Protein 1R5J (pdb70)

Radius of gyration: 29.09 Å; Cα contacts (8 Å, |Δi|>4): 1374; chains: 2; bounding box: 81×50×74 Å

Nearest PDB structures (foldseek):
  7t88-assembly1_A-2  TM=9.329E-01  e=2.765E-32  Escherichia coli str. K-12 substr. MG1655
  6zn9-assembly1_C  TM=8.793E-01  e=2.417E-27  Bdellovibrio bacteriovorus HD100
  6znk-assembly2_H  TM=8.839E-01  e=5.640E-27  Bdellovibrio bacteriovorus HD100
  8jzo-assembly1_A  TM=9.024E-01  e=2.561E-26  Escherichia coli K-12
  6znu-assembly1_C  TM=8.640E-01  e=5.294E-26  Bdellovibrio bacteriovorus HD100

Sequence (638 aa):
SIRSLFGGLREKILGKNKIVFPEGNDERVVRAAARLKFEGLLEPIILGQSEEVRNLLTKLGFADQDYTIINPNEYADFDKKEAFVEVRKGKATLEDADKLRDVNYFGVLVKGLADGVSGAIHSTADTVRPALQIIKTKPGISRTSGVFLNRENTSERYVFADCAINIDPTAQELAEIAVNTAETAKIFDIDPKIALSFSTKGSGKAPQVDKVREATEIATGLNPDLALDGELQFDAAFVPETAAIKAPDSAVAGQANTFVFPDLQSGNIGYKIAQRLGFDAIGPILQGLNKPVNDLSRGSSAEDIYKLAIITAAQAIESSIRSLFGGLREKILGKNKIVFPEGNDERVVRAAARLKFEGLLEPIILGQSEEVRNLLTKLGFADQDYTIINPNEYADFDKKEAFVEVRKGKATLEDADKLRDVNYFGVLVKGLADGVSGAIHSTADTVRPALQIIKTKPGISRTSGVFLNRENTSERYVFADCAINIDPTAQELAEIAVNTAETAKIFDIDPKIALSFSTKGSGKAPQVDKVREATEIATGLNPDLALDGELQFDAAFVPETAAIKAPDSAVAGQANTFVFPDLQSGNIGYKIAQRLGFDAIGPILQGLNKPVNDLSRGSSAEDIYKLAIITAAQAIES

Structure (mmCIF, N/CA/C/O backbone):
data_1R5J
#
_entry.id   1R5J
#
_cell.length_a   173.725
_cell.length_b   173.725
_cell.length_c   173.725
_cell.angle_alpha   90.00
_cell.angle_beta   90.00
_cell.angle_gamma   90.00
#
_symmetry.space_group_name_H-M   'P 43 3 2'
#
loop_
_entity.id
_entity.type
_entity.pdbx_description
1 polymer 'putative phosphotransacetylase'
2 water water
#
loop_
_atom_site.group_PDB
_atom_site.id
_atom_site.type_symbol
_atom_site.label_atom_id
_atom_site.label_alt_id
_atom_site.label_comp_id
_atom_site.label_asym_id
_atom_site.label_entity_id
_atom_site.label_seq_id
_atom_site.pdbx_PDB_ins_code
_atom_site.Cartn_x
_atom_site.Cartn_y
_atom_site.Cartn_z
_atom_site.occupancy
_atom_site.B_iso_or_equiv
_atom_site.auth_seq_id
_atom_site.auth_comp_id
_atom_site.auth_asym_id
_atom_site.auth_atom_id
_atom_site.pdbx_PDB_model_num
ATOM 9 N N . SER A 1 8 ? -7.159 -17.988 20.804 1.00 72.32 2 SER A N 1
ATOM 10 C CA . SER A 1 8 ? -7.782 -18.391 22.057 1.00 68.61 2 SER A CA 1
ATOM 11 C C . SER A 1 8 ? -7.574 -17.420 23.207 1.00 70.96 2 SER A C 1
ATOM 12 O O . SER A 1 8 ? -6.830 -16.452 23.077 1.00 77.25 2 SER A O 1
ATOM 15 N N . ILE A 1 9 ? -8.221 -17.690 24.339 1.00 59.91 3 ILE A N 1
ATOM 16 C CA . ILE A 1 9 ? -8.065 -16.841 25.495 1.00 58.43 3 ILE A CA 1
ATOM 17 C C . ILE A 1 9 ? -6.646 -17.043 25.994 1.00 71.73 3 ILE A C 1
ATOM 18 O O . ILE A 1 9 ? -6.016 -16.107 26.483 1.00 78.97 3 ILE A O 1
ATOM 23 N N . ARG A 1 10 ? -6.131 -18.263 25.861 1.00 82.27 4 ARG A N 1
ATOM 24 C CA . ARG A 1 10 ? -4.767 -18.546 26.294 1.00 84.52 4 ARG A CA 1
ATOM 25 C C . ARG A 1 10 ? -3.789 -17.789 25.424 1.00 81.19 4 ARG A C 1
ATOM 26 O O . ARG A 1 10 ? -2.822 -17.234 25.928 1.00 81.92 4 ARG A O 1
ATOM 34 N N . SER A 1 11 ? -4.047 -17.768 24.117 1.00 77.94 5 SER A N 1
ATOM 35 C CA . SER A 1 11 ? -3.196 -17.045 23.173 1.00 79.41 5 SER A CA 1
ATOM 36 C C . SER A 1 11 ? -3.220 -15.571 23.531 1.00 80.20 5 SER A C 1
ATOM 37 O O . SER A 1 11 ? -2.172 -14.926 23.627 1.00 79.49 5 SER A O 1
ATOM 40 N N . LEU A 1 12 ? -4.424 -15.042 23.720 1.00 73.26 6 LEU A N 1
ATOM 41 C CA . LEU A 1 12 ? -4.574 -13.648 24.077 1.00 67.43 6 LEU A CA 1
ATOM 42 C C . LEU A 1 12 ? -3.771 -13.324 25.337 1.00 61.03 6 LEU A C 1
ATOM 43 O O . LEU A 1 12 ? -3.163 -12.260 25.424 1.00 62.83 6 LEU A O 1
ATOM 48 N N . PHE A 1 13 ? -3.743 -14.232 26.307 1.00 61.56 7 PHE A N 1
ATOM 49 C CA . PHE A 1 13 ? -2.990 -13.931 27.511 1.00 65.01 7 PHE A CA 1
ATOM 50 C C . PHE A 1 13 ? -1.503 -14.204 27.380 1.00 70.48 7 PHE A C 1
ATOM 51 O O . PHE A 1 13 ? -0.698 -13.699 28.158 1.00 78.33 7 PHE A O 1
ATOM 59 N N . GLY A 1 14 ? -1.134 -14.989 26.380 1.00 78.20 8 GLY A N 1
ATOM 60 C CA . GLY A 1 14 ? 0.271 -15.263 26.159 1.00 82.92 8 GLY A CA 1
ATOM 61 C C . GLY A 1 14 ? 0.845 -14.029 25.495 1.00 87.80 8 GLY A C 1
ATOM 62 O O . GLY A 1 14 ? 2.056 -13.830 25.473 1.00 90.87 8 GLY A O 1
ATOM 63 N N . GLY A 1 15 ? -0.048 -13.202 24.948 1.00 91.36 9 GLY A N 1
ATOM 64 C CA . GLY A 1 15 ? 0.348 -11.970 24.287 1.00 85.73 9 GLY A CA 1
ATOM 65 C C . GLY A 1 15 ? 0.486 -10.838 25.294 1.00 88.36 9 GLY A C 1
ATOM 66 O O . GLY A 1 15 ? 1.444 -10.052 25.255 1.00 90.54 9 GLY A O 1
ATOM 67 N N . LEU A 1 16 ? -0.481 -10.749 26.200 1.00 80.02 10 LEU A N 1
ATOM 68 C CA . LEU A 1 16 ? -0.447 -9.731 27.221 1.00 78.54 10 LEU A CA 1
ATOM 69 C C . LEU A 1 16 ? 0.711 -10.047 28.137 1.00 83.39 10 LEU A C 1
ATOM 70 O O . LEU A 1 16 ? 1.393 -9.147 28.621 1.00 89.43 10 LEU A O 1
ATOM 75 N N . ARG A 1 17 ? 0.931 -11.336 28.386 1.00 88.20 11 ARG A N 1
ATOM 76 C CA . ARG A 1 17 ? 2.019 -11.751 29.264 1.00 90.56 11 ARG A CA 1
ATOM 77 C C . ARG A 1 17 ? 3.389 -11.392 28.702 1.00 93.80 11 ARG A C 1
ATOM 78 O O . ARG A 1 17 ? 4.319 -11.136 29.459 1.00 95.13 11 ARG A O 1
ATOM 86 N N . GLU A 1 18 ? 3.524 -11.367 27.379 1.00 94.50 12 GLU A N 1
ATOM 87 C CA . GLU A 1 18 ? 4.810 -11.033 26.798 1.00 96.15 12 GLU A CA 1
ATOM 88 C C . GLU A 1 18 ? 4.991 -9.530 26.935 1.00 97.80 12 GLU A C 1
ATOM 89 O O . GLU A 1 18 ? 6.088 -9.042 27.226 1.00 97.24 12 GLU A O 1
ATOM 95 N N . LYS A 1 19 ? 3.899 -8.798 26.755 1.00 91.18 13 LYS A N 1
ATOM 96 C CA . LYS A 1 19 ? 3.946 -7.353 26.851 1.00 86.34 13 LYS A CA 1
ATOM 97 C C . LYS A 1 19 ? 4.330 -6.824 28.242 1.00 85.29 13 LYS A C 1
ATOM 98 O O . LYS A 1 19 ? 4.808 -5.707 28.352 1.00 91.16 13 LYS A O 1
ATOM 104 N N . ILE A 1 20 ? 4.157 -7.604 29.301 1.00 78.74 14 ILE A N 1
ATOM 105 C CA . ILE A 1 20 ? 4.503 -7.108 30.638 1.00 82.20 14 ILE A CA 1
ATOM 106 C C . ILE A 1 20 ? 5.625 -7.841 31.368 1.00 81.98 14 ILE A C 1
ATOM 107 O O . ILE A 1 20 ? 6.014 -7.462 32.482 1.00 72.76 14 ILE A O 1
ATOM 112 N N . LEU A 1 21 ? 6.135 -8.898 30.750 1.00 87.71 15 LEU A N 1
ATOM 113 C CA . LEU A 1 21 ? 7.206 -9.680 31.352 1.00 92.74 15 LEU A CA 1
ATOM 114 C C . LEU A 1 21 ? 8.489 -8.880 31.340 1.00 95.90 15 LEU A C 1
ATOM 115 O O . LEU A 1 21 ? 8.922 -8.396 30.284 1.00 84.92 15 LEU A O 1
ATOM 120 N N . GLY A 1 22 ? 9.095 -8.743 32.517 1.00 99.79 16 GLY A N 1
ATOM 121 C CA . GLY A 1 22 ? 10.342 -7.999 32.621 1.00 101.76 16 GLY A CA 1
ATOM 122 C C . GLY A 1 22 ? 10.189 -6.502 32.862 1.00 97.87 16 GLY A C 1
ATOM 123 O O . GLY A 1 22 ? 11.084 -5.862 33.408 1.00 97.13 16 GLY A O 1
ATOM 124 N N . LYS A 1 23 ? 9.059 -5.939 32.450 1.00 91.64 17 LYS A N 1
ATOM 125 C CA . LYS A 1 23 ? 8.792 -4.516 32.632 1.00 81.48 17 LYS A CA 1
ATOM 126 C C . LYS A 1 23 ? 8.504 -4.154 34.102 1.00 78.38 17 LYS A C 1
ATOM 127 O O . LYS A 1 23 ? 8.057 -3.053 34.399 1.00 74.99 17 LYS A O 1
ATOM 133 N N . ASN A 1 24 ? 8.755 -5.096 35.006 1.00 77.82 18 ASN A N 1
ATOM 134 C CA . ASN A 1 24 ? 8.553 -4.931 36.450 1.00 79.15 18 ASN A CA 1
ATOM 135 C C . ASN A 1 24 ? 7.524 -3.927 36.957 1.00 77.53 18 ASN A C 1
ATOM 136 O O . ASN A 1 24 ? 7.808 -3.103 37.830 1.00 74.43 18 ASN A O 1
ATOM 149 N N . LYS A 1 26 ? 4.380 -2.571 39.044 1.00 67.54 20 LYS A N 1
ATOM 150 C CA . LYS A 1 26 ? 4.017 -2.866 40.406 1.00 73.99 20 LYS A CA 1
ATOM 151 C C . LYS A 1 26 ? 2.531 -2.666 40.645 1.00 84.12 20 LYS A C 1
ATOM 152 O O . LYS A 1 26 ? 2.016 -1.573 40.451 1.00 94.04 20 LYS A O 1
ATOM 158 N N . ILE A 1 27 ? 1.834 -3.717 41.064 1.00 79.65 21 ILE A N 1
ATOM 159 C CA . ILE A 1 27 ? 0.402 -3.602 41.325 1.00 70.09 21 ILE A CA 1
ATOM 160 C C . ILE A 1 27 ? 0.080 -3.785 42.793 1.00 66.23 21 ILE A C 1
ATOM 161 O O . ILE A 1 27 ? 0.606 -4.671 43.452 1.00 69.74 21 ILE A O 1
ATOM 166 N N . VAL A 1 28 ? -0.810 -2.949 43.292 1.00 63.56 22 VAL A N 1
ATOM 167 C CA . VAL A 1 28 ? -1.226 -3.016 44.674 1.00 63.30 22 VAL A CA 1
ATOM 168 C C . VAL A 1 28 ? -2.410 -3.949 44.843 1.00 68.37 22 VAL A C 1
ATOM 169 O O . VAL A 1 28 ? -3.381 -3.868 44.105 1.00 62.59 22 VAL A O 1
ATOM 173 N N . PHE A 1 29 ? -2.337 -4.827 45.831 1.00 74.14 23 PHE A N 1
ATOM 174 C CA . PHE A 1 29 ? -3.442 -5.729 46.118 1.00 74.44 23 PHE A CA 1
ATOM 175 C C . PHE A 1 29 ? -3.976 -5.405 47.510 1.00 73.41 23 PHE A C 1
ATOM 176 O O . PHE A 1 29 ? -3.531 -5.933 48.517 1.00 77.74 23 PHE A O 1
ATOM 184 N N . PRO A 1 30 ? -4.941 -4.502 47.573 1.00 75.25 24 PRO A N 1
ATOM 185 C CA . PRO A 1 30 ? -5.531 -4.101 48.848 1.00 81.04 24 PRO A CA 1
ATOM 186 C C . PRO A 1 30 ? -6.008 -5.267 49.695 1.00 85.97 24 PRO A C 1
ATOM 187 O O . PRO A 1 30 ? -5.872 -5.252 50.913 1.00 91.46 24 PRO A O 1
ATOM 191 N N . GLU A 1 31 ? -6.562 -6.285 49.055 1.00 89.12 25 GLU A N 1
ATOM 192 C CA . GLU A 1 31 ? -7.090 -7.401 49.818 1.00 94.66 25 GLU A CA 1
ATOM 193 C C . GLU A 1 31 ? -6.069 -8.483 50.198 1.00 98.95 25 GLU A C 1
ATOM 194 O O . GLU A 1 31 ? -6.029 -9.560 49.602 1.00 103.50 25 GLU A O 1
ATOM 200 N N . GLY A 1 32 ? -5.244 -8.186 51.203 1.00 101.54 26 GLY A N 1
ATOM 201 C CA . GLY A 1 32 ? -4.247 -9.143 51.672 1.00 94.93 26 GLY A CA 1
ATOM 202 C C . GLY A 1 32 ? -4.909 -10.235 52.502 1.00 93.48 26 GLY A C 1
ATOM 203 O O . GLY A 1 32 ? -4.263 -11.199 52.914 1.00 83.22 26 GLY A O 1
ATOM 204 N N . ASN A 1 33 ? -6.203 -10.054 52.767 1.00 92.67 27 ASN A N 1
ATOM 205 C CA . ASN A 1 33 ? -6.990 -11.026 53.507 1.00 96.35 27 ASN A CA 1
ATOM 206 C C . ASN A 1 33 ? -7.210 -12.243 52.636 1.00 100.59 27 ASN A C 1
ATOM 207 O O . ASN A 1 33 ? -6.594 -13.273 52.835 1.00 100.66 27 ASN A O 1
ATOM 212 N N . ASP A 1 34 ? -8.110 -12.085 51.666 1.00 103.05 28 ASP A N 1
ATOM 213 C CA . ASP A 1 34 ? -8.508 -13.118 50.702 1.00 100.27 28 ASP A CA 1
ATOM 214 C C . ASP A 1 34 ? -7.375 -13.946 50.110 1.00 96.82 28 ASP A C 1
ATOM 215 O O . ASP A 1 34 ? -6.458 -13.420 49.469 1.00 91.17 28 ASP A O 1
ATOM 220 N N . GLU A 1 35 ? -7.480 -15.258 50.295 1.00 93.65 29 GLU A N 1
ATOM 221 C CA . GLU A 1 35 ? -6.463 -16.180 49.821 1.00 93.18 29 GLU A CA 1
ATOM 222 C C . GLU A 1 35 ? -6.386 -16.284 48.305 1.00 86.60 29 GLU A C 1
ATOM 223 O O . GLU A 1 35 ? -5.354 -16.680 47.746 1.00 74.76 29 GLU A O 1
ATOM 229 N N . ARG A 1 36 ? -7.483 -15.940 47.639 1.00 85.80 30 ARG A N 1
ATOM 230 C CA . ARG A 1 36 ? -7.501 -15.977 46.190 1.00 77.95 30 ARG A CA 1
ATOM 231 C C . ARG A 1 36 ? -6.457 -14.939 45.774 1.00 80.46 30 ARG A C 1
ATOM 232 O O . ARG A 1 36 ? -5.511 -15.238 45.039 1.00 79.86 30 ARG A O 1
ATOM 240 N N . VAL A 1 37 ? -6.611 -13.720 46.279 1.00 76.72 31 VAL A N 1
ATOM 241 C CA . VAL A 1 37 ? -5.677 -12.661 45.943 1.00 74.76 31 VAL A CA 1
ATOM 242 C C . VAL A 1 37 ? -4.258 -13.102 46.251 1.00 68.60 31 VAL A C 1
ATOM 243 O O . VAL A 1 37 ? -3.346 -12.958 45.436 1.00 62.20 31 VAL A O 1
ATOM 247 N N . VAL A 1 38 ? -4.069 -13.664 47.433 1.00 68.25 32 VAL A N 1
ATOM 248 C CA . VAL A 1 38 ? -2.744 -14.094 47.803 1.00 70.35 32 VAL A CA 1
ATOM 249 C C . VAL A 1 38 ? -2.145 -15.087 46.837 1.00 74.22 32 VAL A C 1
ATOM 250 O O . VAL A 1 38 ? -1.040 -14.868 46.333 1.00 69.29 32 VAL A O 1
ATOM 254 N N . ARG A 1 39 ? -2.866 -16.176 46.572 1.00 74.03 33 ARG A N 1
ATOM 255 C CA . ARG A 1 39 ? -2.329 -17.189 45.675 1.00 72.04 33 ARG A CA 1
ATOM 256 C C . ARG A 1 39 ? -2.087 -16.623 44.288 1.00 64.64 33 ARG A C 1
ATOM 257 O O . ARG A 1 39 ? -1.197 -17.086 43.569 1.00 66.58 33 ARG A O 1
ATOM 265 N N . ALA A 1 40 ? -2.852 -15.596 43.929 1.00 62.31 34 ALA A N 1
ATOM 266 C CA . ALA A 1 40 ? -2.719 -14.970 42.617 1.00 66.00 34 ALA A CA 1
ATOM 267 C C . ALA A 1 40 ? -1.498 -14.080 42.595 1.00 68.56 34 ALA A C 1
ATOM 268 O O . ALA A 1 40 ? -0.704 -14.088 41.650 1.00 70.49 34 ALA A O 1
ATOM 270 N N . ALA A 1 41 ? -1.363 -13.293 43.650 1.00 64.12 35 ALA A N 1
ATOM 271 C CA . ALA A 1 41 ? -0.234 -12.394 43.771 1.00 67.45 35 ALA A CA 1
ATOM 272 C C . ALA A 1 41 ? 1.010 -13.281 43.662 1.00 71.01 35 ALA A C 1
ATOM 273 O O . ALA A 1 41 ? 1.872 -13.098 42.782 1.00 54.64 35 ALA A O 1
ATOM 275 N N . ALA A 1 42 ? 1.051 -14.265 44.561 1.00 66.43 36 ALA A N 1
ATOM 276 C CA . ALA A 1 42 ? 2.118 -15.255 44.640 1.00 68.36 36 ALA A CA 1
ATOM 277 C C . ALA A 1 42 ? 2.501 -15.826 43.270 1.00 72.61 36 ALA A C 1
ATOM 278 O O . ALA A 1 42 ? 3.688 -15.926 42.917 1.00 67.45 36 ALA A O 1
ATOM 280 N N . ARG A 1 43 ? 1.485 -16.208 42.504 1.00 69.28 37 ARG A N 1
ATOM 281 C CA . ARG A 1 43 ? 1.715 -16.762 41.182 1.00 67.78 37 ARG A CA 1
ATOM 282 C C . ARG A 1 43 ? 2.389 -15.740 40.256 1.00 67.94 37 ARG A C 1
ATOM 283 O O . ARG A 1 43 ? 3.415 -16.042 39.613 1.00 58.12 37 ARG A O 1
ATOM 291 N N . LEU A 1 44 ? 1.800 -14.538 40.215 1.00 73.40 38 LEU A N 1
ATOM 292 C CA . LEU A 1 44 ? 2.262 -13.423 39.385 1.00 75.52 38 LEU A CA 1
ATOM 293 C C . LEU A 1 44 ? 3.685 -13.041 39.717 1.00 75.90 38 LEU A C 1
ATOM 294 O O . LEU A 1 44 ? 4.486 -12.724 38.825 1.00 76.27 38 LEU A O 1
ATOM 299 N N . LYS A 1 45 ? 3.981 -13.067 41.013 1.00 79.76 39 LYS A N 1
ATOM 300 C CA . LYS A 1 45 ? 5.304 -12.730 41.519 1.00 83.12 39 LYS A CA 1
ATOM 301 C C . LYS A 1 45 ? 6.369 -13.661 40.981 1.00 80.09 39 LYS A C 1
ATOM 302 O O . LYS A 1 45 ? 7.330 -13.215 40.351 1.00 75.81 39 LYS A O 1
ATOM 308 N N . PHE A 1 46 ? 6.181 -14.958 41.211 1.00 79.81 40 PHE A N 1
ATOM 309 C CA . PHE A 1 46 ? 7.166 -15.924 40.769 1.00 81.06 40 PHE A CA 1
ATOM 310 C C . PHE A 1 46 ? 7.125 -16.366 39.314 1.00 78.93 40 PHE A C 1
ATOM 311 O O . PHE A 1 46 ? 7.780 -17.333 38.945 1.00 81.19 40 PHE A O 1
ATOM 319 N N . GLU A 1 47 ? 6.368 -15.665 38.482 1.00 81.72 41 GLU A N 1
ATOM 320 C CA . GLU A 1 47 ? 6.337 -16.001 37.071 1.00 79.33 41 GLU A CA 1
ATOM 321 C C . GLU A 1 47 ? 7.076 -14.863 36.355 1.00 78.83 41 GLU A C 1
ATOM 322 O O . GLU A 1 47 ? 7.379 -14.944 35.157 1.00 77.95 41 GLU A O 1
ATOM 328 N N . GLY A 1 48 ? 7.369 -13.805 37.118 1.00 80.34 42 GLY A N 1
ATOM 329 C CA . GLY A 1 48 ? 8.064 -12.640 36.593 1.00 83.33 42 GLY A CA 1
ATOM 330 C C . GLY A 1 48 ? 7.193 -11.688 35.791 1.00 85.90 42 GLY A C 1
ATOM 331 O O . GLY A 1 48 ? 7.662 -11.086 34.819 1.00 86.44 42 GLY A O 1
ATOM 332 N N . LEU A 1 49 ? 5.933 -11.534 36.203 1.00 82.61 43 LEU A N 1
ATOM 333 C CA . LEU A 1 49 ? 4.996 -10.662 35.489 1.00 80.57 43 LEU A CA 1
ATOM 334 C C . LEU A 1 49 ? 4.837 -9.283 36.117 1.00 77.23 43 LEU A C 1
ATOM 335 O O . LEU A 1 49 ? 4.658 -8.284 35.412 1.00 73.83 43 LEU A O 1
ATOM 340 N N . LEU A 1 50 ? 4.911 -9.224 37.440 1.00 66.68 44 LEU A N 1
ATOM 341 C CA . LEU A 1 50 ? 4.747 -7.953 38.121 1.00 69.07 44 LEU A CA 1
ATOM 342 C C . LEU A 1 50 ? 5.052 -8.126 39.590 1.00 73.00 44 LEU A C 1
ATOM 343 O O . LEU A 1 50 ? 5.072 -9.249 40.079 1.00 76.95 44 LEU A O 1
ATOM 348 N N . GLU A 1 51 ? 5.305 -7.029 40.300 1.00 71.87 45 GLU A N 1
ATOM 349 C CA . GLU A 1 51 ? 5.556 -7.151 41.728 1.00 74.96 45 GLU A CA 1
ATOM 350 C C . GLU A 1 51 ? 4.308 -6.775 42.469 1.00 67.87 45 GLU A C 1
ATOM 351 O O . GLU A 1 51 ? 3.752 -5.704 42.287 1.00 77.04 45 GLU A O 1
ATOM 357 N N . PRO A 1 52 ? 3.833 -7.676 43.304 1.00 64.70 46 PRO A N 1
ATOM 358 C CA . PRO A 1 52 ? 2.627 -7.414 44.072 1.00 74.37 46 PRO A CA 1
ATOM 359 C C . PRO A 1 52 ? 2.961 -6.563 45.271 1.00 76.93 46 PRO A C 1
ATOM 360 O O . PRO A 1 52 ? 4.036 -6.670 45.838 1.00 85.41 46 PRO A O 1
ATOM 364 N N . ILE A 1 53 ? 2.034 -5.712 45.658 1.00 76.62 47 ILE A N 1
ATOM 365 C CA . ILE A 1 53 ? 2.237 -4.888 46.821 1.00 78.96 47 ILE A CA 1
ATOM 366 C C . ILE A 1 53 ? 0.987 -5.210 47.626 1.00 80.86 47 ILE A C 1
ATOM 367 O O . ILE A 1 53 ? -0.075 -4.629 47.425 1.00 91.89 47 ILE A O 1
ATOM 372 N N . ILE A 1 54 ? 1.121 -6.189 48.511 1.00 76.50 48 ILE A N 1
ATOM 373 C CA . ILE A 1 54 ? 0.000 -6.651 49.318 1.00 82.59 48 ILE A CA 1
ATOM 374 C C . ILE A 1 54 ? -0.226 -5.779 50.534 1.00 84.30 48 ILE A C 1
ATOM 375 O O . ILE A 1 54 ? 0.734 -5.361 51.180 1.00 83.54 48 ILE A O 1
ATOM 380 N N . LEU A 1 55 ? -1.498 -5.515 50.841 1.00 86.84 49 LEU A N 1
ATOM 381 C CA . LEU A 1 55 ? -1.862 -4.688 51.993 1.00 91.61 49 LEU A CA 1
ATOM 382 C C . LEU A 1 55 ? -2.435 -5.523 53.135 1.00 92.49 49 LEU A C 1
ATOM 383 O O . LEU A 1 55 ? -3.193 -6.466 52.911 1.00 90.82 49 LEU A O 1
ATOM 388 N N . GLY A 1 56 ? -2.068 -5.158 54.360 1.00 98.56 50 GLY A N 1
ATOM 389 C CA . GLY A 1 56 ? -2.538 -5.874 55.530 1.00 102.84 50 GLY A CA 1
ATOM 390 C C . GLY A 1 56 ? -1.423 -6.051 56.546 1.00 108.16 50 GLY A C 1
ATOM 391 O O . GLY A 1 56 ? -0.251 -5.800 56.232 1.00 103.52 50 GLY A O 1
ATOM 392 N N . GLN A 1 57 ? -1.784 -6.486 57.756 1.00 112.21 51 GLN A N 1
ATOM 393 C CA . GLN A 1 57 ? -0.820 -6.696 58.842 1.00 119.35 51 GLN A CA 1
ATOM 394 C C . GLN A 1 57 ? 0.297 -7.620 58.403 1.00 122.44 51 GLN A C 1
ATOM 395 O O . GLN A 1 57 ? 0.089 -8.824 58.272 1.00 126.08 51 GLN A O 1
ATOM 401 N N . SER A 1 58 ? 1.482 -7.050 58.203 1.00 125.51 52 SER A N 1
ATOM 402 C CA . SER A 1 58 ? 2.652 -7.796 57.747 1.00 127.56 52 SER A CA 1
ATOM 403 C C . SER A 1 58 ? 2.693 -9.257 58.185 1.00 130.15 52 SER A C 1
ATOM 404 O O . SER A 1 58 ? 2.855 -10.141 57.350 1.00 132.33 52 SER A O 1
ATOM 407 N N . GLU A 1 59 ? 2.542 -9.522 59.480 1.00 131.93 53 GLU A N 1
ATOM 408 C CA . GLU A 1 59 ? 2.568 -10.903 59.970 1.00 132.78 53 GLU A CA 1
ATOM 409 C C . GLU A 1 59 ? 1.351 -11.719 59.498 1.00 130.41 53 GLU A C 1
ATOM 410 O O . GLU A 1 59 ? 1.487 -12.889 59.125 1.00 132.67 53 GLU A O 1
ATOM 416 N N . GLU A 1 60 ? 0.171 -11.099 59.521 1.00 123.15 54 GLU A N 1
ATOM 417 C CA . GLU A 1 60 ? -1.072 -11.742 59.098 1.00 117.94 54 GLU A CA 1
ATOM 418 C C . GLU A 1 60 ? -0.980 -12.333 57.697 1.00 117.78 54 GLU A C 1
ATOM 419 O O . GLU A 1 60 ? -1.006 -13.549 57.512 1.00 114.87 54 GLU A O 1
ATOM 425 N N . VAL A 1 61 ? -0.901 -11.444 56.713 1.00 116.82 55 VAL A N 1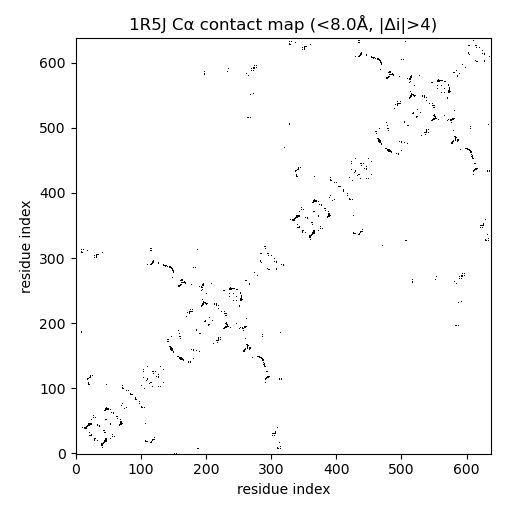
ATOM 426 C CA . VAL A 1 61 ? -0.801 -11.819 55.312 1.00 115.01 55 VAL A CA 1
ATOM 427 C C . VAL A 1 61 ? 0.352 -12.804 55.097 1.00 116.72 55 VAL A C 1
ATOM 428 O O . VAL A 1 61 ? 0.227 -13.754 54.326 1.00 119.77 55 VAL A O 1
ATOM 432 N N . ARG A 1 62 ? 1.466 -12.596 55.792 1.00 116.46 56 ARG A N 1
ATOM 433 C CA . ARG A 1 62 ? 2.613 -13.492 55.649 1.00 116.57 56 ARG A CA 1
ATOM 434 C C . ARG A 1 62 ? 2.206 -14.890 56.102 1.00 115.70 56 ARG A C 1
ATOM 435 O O . ARG A 1 62 ? 2.723 -15.893 55.607 1.00 115.07 56 ARG A O 1
ATOM 443 N N . ASN A 1 63 ? 1.269 -14.947 57.044 1.00 114.62 57 ASN A N 1
ATOM 444 C CA . ASN A 1 63 ? 0.770 -16.223 57.547 1.00 113.78 57 ASN A CA 1
ATOM 445 C C . ASN A 1 63 ? 0.031 -16.937 56.423 1.00 110.07 57 ASN A C 1
ATOM 446 O O . ASN A 1 63 ? 0.385 -18.053 56.037 1.00 107.79 57 ASN A O 1
ATOM 451 N N . LEU A 1 64 ? -0.998 -16.275 55.903 1.00 106.41 58 LEU A N 1
ATOM 452 C CA . LEU A 1 64 ? -1.794 -16.836 54.832 1.00 99.96 58 LEU A CA 1
ATOM 453 C C . LEU A 1 64 ? -0.870 -17.292 53.710 1.00 100.15 58 LEU A C 1
ATOM 454 O O . LEU A 1 64 ? -1.163 -18.272 53.032 1.00 105.95 58 LEU A O 1
ATOM 459 N N . LEU A 1 65 ? 0.250 -16.605 53.514 1.00 94.42 59 LEU A N 1
ATOM 460 C CA . LEU A 1 65 ? 1.178 -17.007 52.459 1.00 95.92 59 LEU A CA 1
ATOM 461 C C . LEU A 1 65 ? 1.724 -18.423 52.672 1.00 96.31 59 LEU A C 1
ATOM 462 O O . LEU A 1 65 ? 1.988 -19.143 51.708 1.00 93.64 59 LEU A O 1
ATOM 467 N N . THR A 1 66 ? 1.896 -18.821 53.932 1.00 97.51 60 THR A N 1
ATOM 468 C CA . THR A 1 66 ? 2.387 -20.166 54.235 1.00 89.31 60 THR A CA 1
ATOM 469 C C . THR A 1 66 ? 1.232 -21.137 54.402 1.00 86.40 60 THR A C 1
ATOM 470 O O . THR A 1 66 ? 1.350 -22.290 54.019 1.00 83.90 60 THR A O 1
ATOM 474 N N . LYS A 1 67 ? 0.130 -20.676 54.994 1.00 83.23 61 LYS A N 1
ATOM 475 C CA . LYS A 1 67 ? -1.070 -21.508 55.179 1.00 85.06 61 LYS A CA 1
ATOM 476 C C . LYS A 1 67 ? -1.483 -22.102 53.823 1.00 90.50 61 LYS A C 1
ATOM 477 O O . LYS A 1 67 ? -2.146 -23.145 53.760 1.00 85.70 61 LYS A O 1
ATOM 483 N N . LEU A 1 68 ? -1.086 -21.416 52.747 1.00 93.22 62 LEU A N 1
ATOM 484 C CA . LEU A 1 68 ? -1.370 -21.838 51.373 1.00 87.80 62 LEU A CA 1
ATOM 485 C C . LEU A 1 68 ? -0.132 -22.504 50.755 1.00 83.88 62 LEU A C 1
ATOM 486 O O . LEU A 1 68 ? -0.072 -22.746 49.555 1.00 81.09 62 LEU A O 1
ATOM 491 N N . GLY A 1 69 ? 0.868 -22.771 51.584 1.00 81.72 63 GLY A N 1
ATOM 492 C CA . GLY A 1 69 ? 2.074 -23.430 51.114 1.00 80.49 63 GLY A CA 1
ATOM 493 C C . GLY A 1 69 ? 3.088 -22.640 50.309 1.00 81.65 63 GLY A C 1
ATOM 494 O O . GLY A 1 69 ? 3.869 -23.228 49.561 1.00 76.47 63 GLY A O 1
ATOM 495 N N . PHE A 1 70 ? 3.109 -21.320 50.471 1.00 86.15 64 PHE A N 1
ATOM 496 C CA . PHE A 1 70 ? 4.047 -20.493 49.725 1.00 83.25 64 PHE A CA 1
ATOM 497 C C . PHE A 1 70 ? 5.219 -20.031 50.543 1.00 88.87 64 PHE A C 1
ATOM 498 O O . PHE A 1 70 ? 5.152 -20.027 51.778 1.00 83.50 64 PHE A O 1
ATOM 506 N N . ALA A 1 71 ? 6.281 -19.625 49.841 1.00 95.53 65 ALA A N 1
ATOM 507 C CA . ALA A 1 71 ? 7.469 -19.082 50.493 1.00 103.08 65 ALA A CA 1
ATOM 508 C C . ALA A 1 71 ? 6.940 -17.905 51.334 1.00 112.66 65 ALA A C 1
ATOM 509 O O . ALA A 1 71 ? 5.932 -17.276 50.983 1.00 113.45 65 ALA A O 1
ATOM 511 N N . ASP A 1 72 ? 7.622 -17.615 52.437 1.00 120.01 66 ASP A N 1
ATOM 512 C CA . ASP A 1 72 ? 7.206 -16.576 53.369 1.00 119.44 66 ASP A CA 1
ATOM 513 C C . ASP A 1 72 ? 7.875 -15.217 53.193 1.00 117.04 66 ASP A C 1
ATOM 514 O O . ASP A 1 72 ? 7.385 -14.201 53.698 1.00 110.29 66 ASP A O 1
ATOM 519 N N . GLN A 1 73 ? 8.977 -15.191 52.458 1.00 119.14 67 GLN A N 1
ATOM 520 C CA . GLN A 1 73 ? 9.723 -13.955 52.283 1.00 125.90 67 GLN A CA 1
ATOM 521 C C . GLN A 1 73 ? 9.754 -13.329 50.908 1.00 122.62 67 GLN A C 1
ATOM 522 O O . GLN A 1 73 ? 9.476 -13.980 49.899 1.00 124.04 67 GLN A O 1
ATOM 528 N N . ASP A 1 74 ? 10.148 -12.053 50.916 1.00 119.47 68 ASP A N 1
ATOM 529 C CA . ASP A 1 74 ? 10.305 -11.191 49.743 1.00 113.38 68 ASP A CA 1
ATOM 530 C C . ASP A 1 74 ? 9.081 -10.508 49.188 1.00 107.01 68 ASP A C 1
ATOM 531 O O . ASP A 1 74 ? 9.137 -9.896 48.126 1.00 105.58 68 ASP A O 1
ATOM 536 N N . TYR A 1 75 ? 7.970 -10.608 49.888 1.00 104.92 69 TYR A N 1
ATOM 537 C CA . TYR A 1 75 ? 6.792 -9.943 49.396 1.00 109.98 69 TYR A CA 1
ATOM 538 C C . TYR A 1 75 ? 6.817 -8.541 49.980 1.00 103.14 69 TYR A C 1
ATOM 539 O O . TYR A 1 75 ? 7.226 -8.342 51.120 1.00 99.58 69 TYR A O 1
ATOM 548 N N . THR A 1 76 ? 6.406 -7.568 49.177 1.00 96.45 70 THR A N 1
ATOM 549 C CA . THR A 1 76 ? 6.359 -6.188 49.620 1.00 86.28 70 THR A CA 1
ATOM 550 C C . THR A 1 76 ? 5.033 -5.901 50.314 1.00 82.40 70 THR A C 1
ATOM 551 O O . THR A 1 76 ? 4.155 -5.273 49.746 1.00 82.68 70 THR A O 1
ATOM 555 N N . ILE A 1 77 ? 4.897 -6.389 51.542 1.00 83.46 71 ILE A N 1
ATOM 556 C CA . ILE A 1 77 ? 3.687 -6.200 52.331 1.00 92.07 71 ILE A CA 1
ATOM 557 C C . ILE A 1 77 ? 3.701 -4.841 53.045 1.00 100.61 71 ILE A C 1
ATOM 558 O O . ILE A 1 77 ? 4.741 -4.411 53.531 1.00 111.27 71 ILE A O 1
ATOM 563 N N . ILE A 1 78 ? 2.558 -4.163 53.106 1.00 98.77 72 ILE A N 1
ATOM 564 C CA . ILE A 1 78 ? 2.489 -2.857 53.753 1.00 92.85 72 ILE A CA 1
ATOM 565 C C . ILE A 1 78 ? 1.225 -2.760 54.585 1.00 100.33 72 ILE A C 1
ATOM 566 O O . ILE A 1 78 ? 0.153 -3.154 54.135 1.00 100.11 72 ILE A O 1
ATOM 571 N N . ASN A 1 79 ? 1.341 -2.227 55.796 1.00 107.03 73 ASN A N 1
ATOM 572 C CA . ASN A 1 79 ? 0.172 -2.107 56.667 1.00 110.96 73 ASN A CA 1
ATOM 573 C C . ASN A 1 79 ? -0.374 -0.687 56.671 1.00 117.09 73 ASN A C 1
ATOM 574 O O . ASN A 1 79 ? 0.333 0.247 57.029 1.00 121.80 73 ASN A O 1
ATOM 579 N N . PRO A 1 80 ? -1.637 -0.503 56.253 1.00 122.00 74 PRO A N 1
ATOM 580 C CA . PRO A 1 80 ? -2.226 0.840 56.243 1.00 123.07 74 PRO A CA 1
ATOM 581 C C . PRO A 1 80 ? -2.186 1.571 57.597 1.00 121.72 74 PRO A C 1
ATOM 582 O O . PRO A 1 80 ? -1.777 2.738 57.654 1.00 123.51 74 PRO A O 1
ATOM 586 N N . ASN A 1 81 ? -2.595 0.900 58.677 1.00 115.79 75 ASN A N 1
ATOM 587 C CA . ASN A 1 81 ? -2.575 1.535 59.996 1.00 114.58 75 ASN A CA 1
ATOM 588 C C . ASN A 1 81 ? -1.155 1.941 60.355 1.00 115.19 75 ASN A C 1
ATOM 589 O O . ASN A 1 81 ? -0.865 3.112 60.628 1.00 117.44 75 ASN A O 1
ATOM 594 N N . GLU A 1 82 ? -0.262 0.965 60.347 1.00 110.02 76 GLU A N 1
ATOM 595 C CA . GLU A 1 82 ? 1.123 1.229 60.686 1.00 109.70 76 GLU A CA 1
ATOM 596 C C . GLU A 1 82 ? 2.000 1.490 59.475 1.00 108.56 76 GLU A C 1
ATOM 597 O O . GLU A 1 82 ? 2.774 0.612 59.054 1.00 103.04 76 GLU A O 1
ATOM 603 N N . TYR A 1 83 ? 1.896 2.696 58.920 1.00 105.70 77 TYR A N 1
ATOM 604 C CA . TYR A 1 83 ? 2.699 3.027 57.752 1.00 105.69 77 TYR A CA 1
ATOM 605 C C . TYR A 1 83 ? 3.901 3.924 58.080 1.00 106.79 77 TYR A C 1
ATOM 606 O O . TYR A 1 83 ? 3.770 4.987 58.706 1.00 98.47 77 TYR A O 1
ATOM 615 N N . ALA A 1 84 ? 5.071 3.462 57.633 1.00 109.04 78 ALA A N 1
ATOM 616 C CA . ALA A 1 84 ? 6.351 4.137 57.833 1.00 108.10 78 ALA A CA 1
ATOM 617 C C . ALA A 1 84 ? 6.448 5.474 57.118 1.00 104.77 78 ALA A C 1
ATOM 618 O O . ALA A 1 84 ? 7.542 6.001 56.940 1.00 102.77 78 ALA A O 1
ATOM 620 N N . ASP A 1 85 ? 5.309 6.026 56.718 1.00 100.92 79 ASP A N 1
ATOM 621 C CA . ASP A 1 85 ? 5.278 7.309 56.013 1.00 100.97 79 ASP A CA 1
ATOM 622 C C . ASP A 1 85 ? 3.846 7.810 55.930 1.00 98.38 79 ASP A C 1
ATOM 623 O O . ASP A 1 85 ? 3.507 8.595 55.044 1.00 89.99 79 ASP A O 1
ATOM 628 N N . PHE A 1 86 ? 3.005 7.349 56.847 1.00 97.71 80 PHE A N 1
ATOM 629 C CA . PHE A 1 86 ? 1.610 7.748 56.846 1.00 103.34 80 PHE A CA 1
ATOM 630 C C . PHE A 1 86 ? 1.516 9.254 56.948 1.00 113.64 80 PHE A C 1
ATOM 631 O O . PHE A 1 86 ? 0.421 9.800 57.058 1.00 117.91 80 PHE A O 1
ATOM 639 N N . ASP A 1 87 ? 2.669 9.922 56.921 1.00 121.32 81 ASP A N 1
ATOM 640 C CA . ASP A 1 87 ? 2.730 11.379 57.022 1.00 118.66 81 ASP A CA 1
ATOM 641 C C . ASP A 1 87 ? 2.781 12.043 55.659 1.00 112.04 81 ASP A C 1
ATOM 642 O O . ASP A 1 87 ? 1.870 12.777 55.289 1.00 113.15 81 ASP A O 1
ATOM 647 N N . LYS A 1 88 ? 3.852 11.789 54.921 1.00 108.79 82 LYS A N 1
ATOM 648 C CA . LYS A 1 88 ? 4.001 12.331 53.585 1.00 110.65 82 LYS A CA 1
ATOM 649 C C . LYS A 1 88 ? 2.696 12.077 52.813 1.00 111.75 82 LYS A C 1
ATOM 650 O O . LYS A 1 88 ? 2.272 12.902 52.000 1.00 108.41 82 LYS A O 1
ATOM 664 N N . LYS A 1 90 ? -0.620 11.208 54.231 1.00 113.68 84 LYS A N 1
ATOM 665 C CA . LYS A 1 90 ? -1.792 11.844 54.834 1.00 113.34 84 LYS A CA 1
ATOM 666 C C . LYS A 1 90 ? -1.937 13.271 54.323 1.00 116.22 84 LYS A C 1
ATOM 667 O O . LYS A 1 90 ? -3.056 13.798 54.217 1.00 117.84 84 LYS A O 1
ATOM 673 N N . GLU A 1 91 ? -0.801 13.894 54.013 1.00 115.70 85 GLU A N 1
ATOM 674 C CA . GLU A 1 91 ? -0.799 15.256 53.498 1.00 116.36 85 GLU A CA 1
ATOM 675 C C . GLU A 1 91 ? -1.097 15.227 52.011 1.00 108.47 85 GLU A C 1
ATOM 676 O O . GLU A 1 91 ? -2.015 15.894 51.560 1.00 116.04 85 GLU A O 1
ATOM 682 N N . ALA A 1 92 ? -0.328 14.453 51.253 1.00 101.88 86 ALA A N 1
ATOM 683 C CA . ALA A 1 92 ? -0.540 14.353 49.814 1.00 97.42 86 ALA A CA 1
ATOM 684 C C . ALA A 1 92 ? -2.020 14.167 49.495 1.00 98.68 86 ALA A C 1
ATOM 685 O O . ALA A 1 92 ? -2.447 14.377 48.357 1.00 94.58 86 ALA A O 1
ATOM 687 N N . PHE A 1 93 ? -2.797 13.767 50.502 1.00 99.87 87 PHE A N 1
ATOM 688 C CA . PHE A 1 93 ? -4.236 13.561 50.337 1.00 99.77 87 PHE A CA 1
ATOM 689 C C . PHE A 1 93 ? -5.029 14.865 50.347 1.00 105.81 87 PHE A C 1
ATOM 690 O O . PHE A 1 93 ? -5.759 15.148 49.389 1.00 112.41 87 PHE A O 1
ATOM 698 N N . VAL A 1 94 ? -4.917 15.652 51.422 1.00 108.60 88 VAL A N 1
ATOM 699 C CA . VAL A 1 94 ? -5.639 16.930 51.492 1.00 106.83 88 VAL A CA 1
ATOM 700 C C . VAL A 1 94 ? -5.122 17.799 50.333 1.00 104.74 88 VAL A C 1
ATOM 701 O O . VAL A 1 94 ? -5.844 18.607 49.738 1.00 102.57 88 VAL A O 1
ATOM 705 N N . GLU A 1 95 ? -3.859 17.589 50.001 1.00 100.98 89 GLU A N 1
ATOM 706 C CA . GLU A 1 95 ? -3.215 18.307 48.916 1.00 106.21 89 GLU A CA 1
ATOM 707 C C . GLU A 1 95 ? -3.888 17.990 47.572 1.00 104.77 89 GLU A C 1
ATOM 708 O O . GLU A 1 95 ? -3.328 18.258 46.502 1.00 100.27 89 GLU A O 1
ATOM 714 N N . VAL A 1 96 ? -5.084 17.402 47.628 1.00 104.43 90 VAL A N 1
ATOM 715 C CA . VAL A 1 96 ? -5.803 17.034 46.401 1.00 104.43 90 VAL A CA 1
ATOM 716 C C . VAL A 1 96 ? -7.308 17.223 46.549 1.00 104.26 90 VAL A C 1
ATOM 717 O O . VAL A 1 96 ? -8.038 17.248 45.552 1.00 101.56 90 VAL A O 1
ATOM 721 N N . ARG A 1 97 ? -7.783 17.321 47.787 1.00 103.36 91 ARG A N 1
ATOM 722 C CA . ARG A 1 97 ? -9.218 17.494 48.035 1.00 103.51 91 ARG A CA 1
ATOM 723 C C . ARG A 1 97 ? -9.535 18.860 48.610 1.00 105.08 91 ARG A C 1
ATOM 724 O O . ARG A 1 97 ? -10.674 19.101 49.062 1.00 101.45 91 ARG A O 1
ATOM 732 N N . LYS A 1 98 ? -8.532 19.760 48.516 1.00 99.17 92 LYS A N 1
ATOM 733 C CA . LYS A 1 98 ? -8.635 21.099 49.099 1.00 88.43 92 LYS A CA 1
ATOM 734 C C . LYS A 1 98 ? -9.700 21.300 50.204 1.00 91.05 92 LYS A C 1
ATOM 735 O O . LYS A 1 98 ? -9.460 20.978 51.380 1.00 92.49 92 LYS A O 1
ATOM 741 N N . GLY A 1 99 ? -10.859 21.855 49.815 1.00 86.63 93 GLY A N 1
ATOM 742 C CA . GLY A 1 99 ? -11.942 22.162 50.734 1.00 95.56 93 GLY A CA 1
ATOM 743 C C . GLY A 1 99 ? -12.130 21.023 51.722 1.00 102.75 93 GLY A C 1
ATOM 744 O O . GLY A 1 99 ? -11.927 21.165 52.922 1.00 100.95 93 GLY A O 1
ATOM 745 N N . LYS A 1 100 ? -12.514 19.904 51.154 1.00 104.19 94 LYS A N 1
ATOM 746 C CA . LYS A 1 100 ? -12.691 18.699 51.901 1.00 96.60 94 LYS A CA 1
ATOM 747 C C . LYS A 1 100 ? -11.324 18.158 52.318 1.00 98.40 94 LYS A C 1
ATOM 748 O O . LYS A 1 100 ? -11.249 17.345 53.235 1.00 92.76 94 LYS A O 1
ATOM 754 N N . ALA A 1 101 ? -10.239 18.591 51.658 1.00 99.83 95 ALA A N 1
ATOM 755 C CA . ALA A 1 101 ? -8.891 18.185 52.056 1.00 100.02 95 ALA A CA 1
ATOM 756 C C . ALA A 1 101 ? -8.762 18.485 53.540 1.00 101.85 95 ALA A C 1
ATOM 757 O O . ALA A 1 101 ? -8.980 19.621 53.960 1.00 113.45 95 ALA A O 1
ATOM 759 N N . THR A 1 102 ? -8.389 17.472 54.344 1.00 98.07 96 THR A N 1
ATOM 760 C CA . THR A 1 102 ? -8.305 17.638 55.820 1.00 100.32 96 THR A CA 1
ATOM 761 C C . THR A 1 102 ? -7.346 16.681 56.520 1.00 104.81 96 THR A C 1
ATOM 762 O O . THR A 1 102 ? -7.630 15.484 56.633 1.00 104.90 96 THR A O 1
ATOM 766 N N . LEU A 1 103 ? -6.205 17.171 57.004 1.00 109.73 97 LEU A N 1
ATOM 767 C CA . LEU A 1 103 ? -5.266 16.266 57.665 1.00 112.71 97 LEU A CA 1
ATOM 768 C C . LEU A 1 103 ? -5.931 15.406 58.764 1.00 113.51 97 LEU A C 1
ATOM 769 O O . LEU A 1 103 ? -5.533 14.265 58.982 1.00 113.05 97 LEU A O 1
ATOM 774 N N . GLU A 1 104 ? -6.956 15.924 59.435 1.00 118.76 98 GLU A N 1
ATOM 775 C CA . GLU A 1 104 ? -7.636 15.140 60.466 1.00 127.31 98 GLU A CA 1
ATOM 776 C C . GLU A 1 104 ? -8.490 14.028 59.875 1.00 129.47 98 GLU A C 1
ATOM 777 O O . GLU A 1 104 ? -8.704 12.985 60.498 1.00 127.24 98 GLU A O 1
ATOM 783 N N . ASP A 1 105 ? -8.993 14.269 58.670 1.00 133.86 99 ASP A N 1
ATOM 784 C CA . ASP A 1 105 ? -9.812 13.295 57.954 1.00 133.18 99 ASP A CA 1
ATOM 785 C C . ASP A 1 105 ? -8.873 12.256 57.341 1.00 132.86 99 ASP A C 1
ATOM 786 O O . ASP A 1 105 ? -9.012 11.060 57.600 1.00 129.77 99 ASP A O 1
ATOM 791 N N . ALA A 1 106 ? -7.915 12.742 56.542 1.00 131.66 100 ALA A N 1
ATOM 792 C CA . ALA A 1 106 ? -6.913 11.919 55.855 1.00 132.81 100 ALA A CA 1
ATOM 793 C C . ALA A 1 106 ? -6.289 10.842 56.742 1.00 135.30 100 ALA A C 1
ATOM 794 O O . ALA A 1 106 ? -5.960 9.758 56.264 1.00 137.24 100 ALA A O 1
ATOM 796 N N . ASP A 1 107 ? -6.125 11.137 58.028 1.00 136.62 101 ASP A N 1
ATOM 797 C CA . ASP A 1 107 ? -5.544 10.173 58.960 1.00 135.83 101 ASP A CA 1
ATOM 798 C C . ASP A 1 107 ? -6.483 8.999 59.215 1.00 133.62 101 ASP A C 1
ATOM 799 O O . ASP A 1 107 ? -6.045 7.907 59.581 1.00 134.60 101 ASP A O 1
ATOM 804 N N . LYS A 1 108 ? -7.775 9.232 59.022 1.00 130.17 102 LYS A N 1
ATOM 805 C CA . LYS A 1 108 ? -8.782 8.206 59.245 1.00 127.24 102 LYS A CA 1
ATOM 806 C C . LYS A 1 108 ? -9.145 7.484 57.944 1.00 127.54 102 LYS A C 1
ATOM 807 O O . LYS A 1 108 ? -9.311 6.262 57.925 1.00 125.40 102 LYS A O 1
ATOM 821 N N . LEU A 1 110 ? -7.301 7.431 54.832 1.00 110.35 104 LEU A N 1
ATOM 822 C CA . LEU A 1 110 ? -6.188 6.705 54.232 1.00 109.22 104 LEU A CA 1
ATOM 823 C C . LEU A 1 110 ? -5.813 5.454 55.028 1.00 110.32 104 LEU A C 1
ATOM 824 O O . LEU A 1 110 ? -4.779 4.814 54.802 1.00 99.19 104 LEU A O 1
ATOM 829 N N . ARG A 1 111 ? -6.675 5.120 55.976 1.00 116.02 105 ARG A N 1
ATOM 830 C CA . ARG A 1 111 ? -6.502 3.939 56.797 1.00 122.95 105 ARG A CA 1
ATOM 831 C C . ARG A 1 111 ? -7.079 2.800 55.948 1.00 123.63 105 ARG A C 1
ATOM 832 O O . ARG A 1 111 ? -6.462 1.740 55.825 1.00 127.65 105 ARG A O 1
ATOM 840 N N . ASP A 1 112 ? -8.254 3.044 55.350 1.00 121.72 106 ASP A N 1
ATOM 841 C CA . ASP A 1 112 ? -8.951 2.075 54.487 1.00 112.36 106 ASP A CA 1
ATOM 842 C C . ASP A 1 112 ? -8.065 1.578 53.339 1.00 105.68 106 ASP A C 1
ATOM 843 O O . ASP A 1 112 ? -7.605 2.356 52.488 1.00 98.40 106 ASP A O 1
ATOM 848 N N . VAL A 1 113 ? -7.852 0.266 53.333 1.00 96.21 107 VAL A N 1
ATOM 849 C CA . VAL A 1 113 ? -7.004 -0.400 52.359 1.00 89.63 107 VAL A CA 1
ATOM 850 C C . VAL A 1 113 ? -7.079 0.090 50.908 1.00 86.82 107 VAL A C 1
ATOM 851 O O . VAL A 1 113 ? -6.052 0.150 50.217 1.00 74.22 107 VAL A O 1
ATOM 855 N N . ASN A 1 114 ? -8.278 0.442 50.448 1.00 85.05 108 ASN A N 1
ATOM 856 C CA . ASN A 1 114 ? -8.445 0.915 49.073 1.00 90.01 108 ASN A CA 1
ATOM 857 C C . ASN A 1 114 ? -7.872 2.303 48.909 1.00 90.89 108 ASN A C 1
ATOM 858 O O . ASN A 1 114 ? -7.064 2.546 48.015 1.00 92.79 108 ASN A O 1
ATOM 863 N N . TYR A 1 115 ? -8.292 3.221 49.770 1.00 92.11 109 TYR A N 1
ATOM 864 C CA . TYR A 1 115 ? -7.773 4.571 49.685 1.00 90.30 109 TYR A CA 1
ATOM 865 C C . TYR A 1 115 ? -6.279 4.479 49.711 1.00 88.23 109 TYR A C 1
ATOM 866 O O . TYR A 1 115 ? -5.595 5.031 48.847 1.00 85.53 109 TYR A O 1
ATOM 875 N N . PHE A 1 116 ? -5.779 3.759 50.707 1.00 85.05 110 PHE A N 1
ATOM 876 C CA . PHE A 1 116 ? -4.350 3.582 50.848 1.00 85.14 110 PHE A CA 1
ATOM 877 C C . PHE A 1 116 ? -3.753 3.186 49.510 1.00 85.17 110 PHE A C 1
ATOM 878 O O . PHE A 1 116 ? -2.815 3.825 49.029 1.00 77.34 110 PHE A O 1
ATOM 886 N N . GLY A 1 117 ? -4.318 2.137 48.914 1.00 84.93 111 GLY A N 1
ATOM 887 C CA . GLY A 1 117 ? -3.843 1.647 47.634 1.00 85.69 111 GLY A CA 1
ATOM 888 C C . GLY A 1 117 ? -3.846 2.687 46.527 1.00 95.21 111 GLY A C 1
ATOM 889 O O . GLY A 1 117 ? -2.839 2.867 45.833 1.00 96.77 111 GLY A O 1
ATOM 890 N N . VAL A 1 118 ? -4.978 3.365 46.346 1.00 99.94 112 VAL A N 1
ATOM 891 C CA . VAL A 1 118 ? -5.091 4.402 45.315 1.00 100.63 112 VAL A CA 1
ATOM 892 C C . VAL A 1 118 ? -3.958 5.394 45.578 1.00 100.81 112 VAL A C 1
ATOM 893 O O . VAL A 1 118 ? -3.193 5.766 44.679 1.00 91.80 112 VAL A O 1
ATOM 905 N N . LEU A 1 120 ? -1.096 5.009 47.202 1.00 94.80 114 LEU A N 1
ATOM 906 C CA . LEU A 1 120 ? 0.191 4.444 46.810 1.00 100.89 114 LEU A CA 1
ATOM 907 C C . LEU A 1 120 ? 0.417 4.554 45.313 1.00 103.15 114 LEU A C 1
ATOM 908 O O . LEU A 1 120 ? 1.551 4.689 44.860 1.00 107.91 114 LEU A O 1
ATOM 913 N N . VAL A 1 121 ? -0.658 4.480 44.542 1.00 97.41 115 VAL A N 1
ATOM 914 C CA . VAL A 1 121 ? -0.534 4.572 43.101 1.00 95.34 115 VAL A CA 1
ATOM 915 C C . VAL A 1 121 ? -0.371 6.018 42.689 1.00 95.32 115 VAL A C 1
ATOM 916 O O . VAL A 1 121 ? 0.394 6.328 41.773 1.00 90.98 115 VAL A O 1
ATOM 920 N N . LYS A 1 122 ? -1.106 6.899 43.365 1.00 99.18 116 LYS A N 1
ATOM 921 C CA . LYS A 1 122 ? -1.049 8.334 43.087 1.00 101.27 116 LYS A CA 1
ATOM 922 C C . LYS A 1 122 ? 0.371 8.836 43.325 1.00 99.63 116 LYS A C 1
ATOM 923 O O . LYS A 1 122 ? 0.963 9.503 42.468 1.00 99.90 116 LYS A O 1
ATOM 937 N N . GLY A 1 124 ? 3.106 7.771 42.861 1.00 96.89 118 GLY A N 1
ATOM 938 C CA . GLY A 1 124 ? 4.123 7.081 42.066 1.00 92.76 118 GLY A CA 1
ATOM 939 C C . GLY A 1 124 ? 4.825 5.873 42.702 1.00 92.13 118 GLY A C 1
ATOM 940 O O . GLY A 1 124 ? 5.836 5.393 42.183 1.00 81.81 118 GLY A O 1
ATOM 941 N N . LEU A 1 125 ? 4.279 5.381 43.816 1.00 93.06 119 LEU A N 1
ATOM 942 C CA . LEU A 1 125 ? 4.825 4.245 44.559 1.00 94.25 119 LEU A CA 1
ATOM 943 C C . LEU A 1 125 ? 4.397 2.893 44.012 1.00 98.61 119 LEU A C 1
ATOM 944 O O . LEU A 1 125 ? 4.871 1.855 44.483 1.00 99.70 119 LEU A O 1
ATOM 949 N N . ALA A 1 126 ? 3.494 2.921 43.029 1.00 100.24 120 ALA A N 1
ATOM 950 C CA . ALA A 1 126 ? 2.952 1.722 42.381 1.00 91.98 120 ALA A CA 1
ATOM 951 C C . ALA A 1 126 ? 2.305 2.100 41.053 1.00 89.97 120 ALA A C 1
ATOM 952 O O . ALA A 1 126 ? 1.551 3.068 40.983 1.00 93.04 120 ALA A O 1
ATOM 954 N N . ASP A 1 127 ? 2.594 1.330 40.010 1.00 82.73 121 ASP A N 1
ATOM 955 C CA . ASP A 1 127 ? 2.035 1.579 38.681 1.00 84.10 121 ASP A CA 1
ATOM 956 C C . ASP A 1 127 ? 0.512 1.369 38.526 1.00 90.62 121 ASP A C 1
ATOM 957 O O . ASP A 1 127 ? -0.122 1.967 37.650 1.00 91.48 121 ASP A O 1
ATOM 962 N N . GLY A 1 128 ? -0.068 0.501 39.352 1.00 91.13 122 GLY A N 1
ATOM 963 C CA . GLY A 1 128 ? -1.489 0.228 39.253 1.00 81.81 122 GLY A CA 1
ATOM 964 C C . GLY A 1 128 ? -2.057 -0.525 40.440 1.00 83.34 122 GLY A C 1
ATOM 965 O O . GLY A 1 128 ? -1.367 -0.803 41.423 1.00 82.16 122 GLY A O 1
ATOM 974 N N . VAL A 1 130 ? -5.414 -3.519 41.644 1.00 85.82 124 VAL A N 1
ATOM 975 C CA . VAL A 1 130 ? -6.457 -4.508 41.397 1.00 75.93 124 VAL A CA 1
ATOM 976 C C . VAL A 1 130 ? -7.078 -4.803 42.752 1.00 69.22 124 VAL A C 1
ATOM 977 O O . VAL A 1 130 ? -6.389 -5.207 43.681 1.00 68.30 124 VAL A O 1
ATOM 981 N N . SER A 1 131 ? -8.378 -4.589 42.870 1.00 70.83 125 SER A N 1
ATOM 982 C CA . SER A 1 131 ? -9.072 -4.859 44.120 1.00 70.51 125 SER A CA 1
ATOM 983 C C . SER A 1 131 ? -10.501 -5.216 43.803 1.00 69.22 125 SER A C 1
ATOM 984 O O . SER A 1 131 ? -10.866 -5.307 42.643 1.00 68.96 125 SER A O 1
ATOM 987 N N . GLY A 1 132 ? -11.308 -5.420 44.835 1.00 69.89 126 GLY A N 1
ATOM 988 C CA . GLY A 1 132 ? -12.704 -5.731 44.601 1.00 84.90 126 GLY A CA 1
ATOM 989 C C . GLY A 1 132 ? -13.115 -7.180 44.767 1.00 91.34 126 GLY A C 1
ATOM 990 O O . GLY A 1 132 ? -14.179 -7.574 44.281 1.00 94.83 126 GLY A O 1
ATOM 991 N N . ALA A 1 133 ? -12.284 -7.971 45.444 1.00 90.13 127 ALA A N 1
ATOM 992 C CA . ALA A 1 133 ? -12.587 -9.384 45.683 1.00 91.31 127 ALA A CA 1
ATOM 993 C C . ALA A 1 133 ? -13.338 -9.511 47.013 1.00 85.45 127 ALA A C 1
ATOM 994 O O . ALA A 1 133 ? -13.856 -10.570 47.376 1.00 79.56 127 ALA A O 1
ATOM 996 N N . ILE A 1 134 ? -13.423 -8.393 47.716 1.00 88.69 128 ILE A N 1
ATOM 997 C CA . ILE A 1 134 ? -14.058 -8.368 49.023 1.00 94.57 128 ILE A CA 1
ATOM 998 C C . ILE A 1 134 ? -14.793 -7.055 49.302 1.00 95.75 128 ILE A C 1
ATOM 999 O O . ILE A 1 134 ? -15.404 -6.871 50.358 1.00 98.80 128 ILE A O 1
ATOM 1004 N N . HIS A 1 135 ? -14.742 -6.144 48.343 1.00 93.28 129 HIS A N 1
ATOM 1005 C CA . HIS A 1 135 ? -15.379 -4.856 48.522 1.00 91.57 129 HIS A CA 1
ATOM 1006 C C . HIS A 1 135 ? -16.294 -4.536 47.377 1.00 87.99 129 HIS A C 1
ATOM 1007 O O . HIS A 1 135 ? -16.202 -5.128 46.309 1.00 82.27 129 HIS A O 1
ATOM 1014 N N . SER A 1 136 ? -17.187 -3.588 47.606 1.00 89.56 130 SER A N 1
ATOM 1015 C CA . SER A 1 136 ? -18.108 -3.191 46.564 1.00 91.21 130 SER A CA 1
ATOM 1016 C C . SER A 1 136 ? -17.301 -2.521 45.461 1.00 89.31 130 SER A C 1
ATOM 1017 O O . SER A 1 136 ? -16.115 -2.211 45.622 1.00 84.07 130 SER A O 1
ATOM 1020 N N . THR A 1 137 ? -17.941 -2.325 44.325 1.00 83.56 131 THR A N 1
ATOM 1021 C CA . THR A 1 137 ? -17.267 -1.691 43.225 1.00 83.12 131 THR A CA 1
ATOM 1022 C C . THR A 1 137 ? -17.017 -0.251 43.684 1.00 83.33 131 THR A C 1
ATOM 1023 O O . THR A 1 137 ? -15.972 0.348 43.421 1.00 73.73 131 THR A O 1
ATOM 1027 N N . ALA A 1 138 ? -17.983 0.282 44.415 1.00 86.15 132 ALA A N 1
ATOM 1028 C CA . 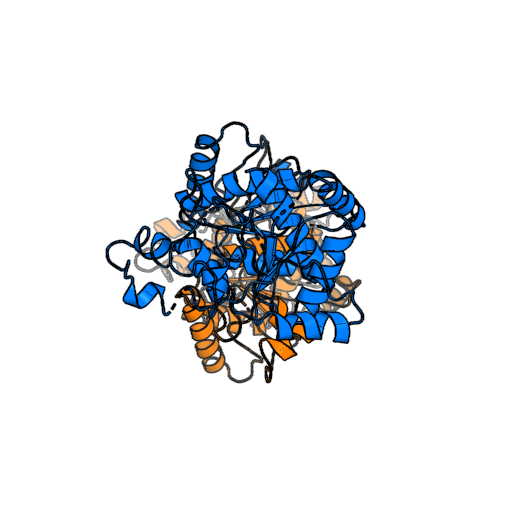ALA A 1 138 ? -17.898 1.647 44.910 1.00 87.96 132 ALA A CA 1
ATOM 1029 C C . ALA A 1 138 ? -16.625 1.892 45.690 1.00 88.24 132 ALA A C 1
ATOM 1030 O O . ALA A 1 138 ? -15.961 2.907 45.498 1.00 90.54 132 ALA A O 1
ATOM 1032 N N . ASP A 1 139 ? -16.291 0.955 46.571 1.00 87.33 133 ASP A N 1
ATOM 1033 C CA . ASP A 1 139 ? -15.113 1.080 47.415 1.00 84.31 133 ASP A CA 1
ATOM 1034 C C . ASP A 1 139 ? -13.799 1.090 46.660 1.00 83.67 133 ASP A C 1
ATOM 1035 O O . ASP A 1 139 ? -12.738 1.246 47.256 1.00 92.91 133 ASP A O 1
ATOM 1040 N N . THR A 1 140 ? -13.858 0.928 45.350 1.00 74.70 134 THR A N 1
ATOM 1041 C CA . THR A 1 140 ? -12.640 0.943 44.568 1.00 74.27 134 THR A CA 1
ATOM 1042 C C . THR A 1 140 ? -12.723 2.072 43.548 1.00 73.76 134 THR A C 1
ATOM 1043 O O . THR A 1 140 ? -11.775 2.821 43.349 1.00 72.17 134 THR A O 1
ATOM 1047 N N . VAL A 1 141 ? -13.880 2.221 42.925 1.00 78.37 135 VAL A N 1
ATOM 1048 C CA . VAL A 1 141 ? -14.040 3.252 41.917 1.00 79.37 135 VAL A CA 1
ATOM 1049 C C . VAL A 1 141 ? -14.092 4.668 42.523 1.00 79.48 135 VAL A C 1
ATOM 1050 O O . VAL A 1 141 ? -13.757 5.641 41.856 1.00 75.78 135 VAL A O 1
ATOM 1054 N N . ARG A 1 142 ? -14.487 4.777 43.789 1.00 80.47 136 ARG A N 1
ATOM 1055 C CA . ARG A 1 142 ? -14.579 6.079 44.434 1.00 86.13 136 ARG A CA 1
ATOM 1056 C C . ARG A 1 142 ? -13.207 6.679 44.705 1.00 85.70 136 ARG A C 1
ATOM 1057 O O . ARG A 1 142 ? -12.870 7.739 44.177 1.00 88.54 136 ARG A O 1
ATOM 1065 N N . PRO A 1 143 ? -12.391 6.013 45.529 1.00 80.26 137 PRO A N 1
ATOM 1066 C CA . PRO A 1 143 ? -11.074 6.570 45.798 1.00 77.37 137 PRO A CA 1
ATOM 1067 C C . PRO A 1 143 ? -10.355 6.827 44.504 1.00 74.19 137 PRO A C 1
ATOM 1068 O O . PRO A 1 143 ? -9.719 7.846 44.326 1.00 74.03 137 PRO A O 1
ATOM 1072 N N . ALA A 1 144 ? -10.465 5.889 43.588 1.00 78.59 138 ALA A N 1
ATOM 1073 C CA . ALA A 1 144 ? -9.777 6.036 42.321 1.00 86.51 138 ALA A CA 1
ATOM 1074 C C . ALA A 1 144 ? -10.150 7.345 41.640 1.00 86.82 138 ALA A C 1
ATOM 1075 O O . ALA A 1 144 ? -9.303 7.982 41.014 1.00 82.22 138 ALA A O 1
ATOM 1077 N N . LEU A 1 145 ? -11.411 7.750 41.777 1.00 88.93 139 LEU A N 1
ATOM 1078 C CA . LEU A 1 145 ? -11.891 8.974 41.143 1.00 85.18 139 LEU A CA 1
ATOM 1079 C C . LEU A 1 145 ? -11.458 10.238 41.870 1.00 86.76 139 LEU A C 1
ATOM 1080 O O . LEU A 1 145 ? -11.094 11.221 41.234 1.00 93.38 139 LEU A O 1
ATOM 1085 N N . GLN A 1 146 ? -11.484 10.219 43.196 1.00 81.55 140 GLN A N 1
ATOM 1086 C CA . GLN A 1 146 ? -11.057 11.385 43.966 1.00 79.61 140 GLN A CA 1
ATOM 1087 C C . GLN A 1 146 ? -9.549 11.646 43.820 1.00 80.82 140 GLN A C 1
ATOM 1088 O O . GLN A 1 146 ? -9.163 12.699 43.319 1.00 86.05 140 GLN A O 1
ATOM 1094 N N . ILE A 1 147 ? -8.718 10.685 44.247 1.00 76.76 141 ILE A N 1
ATOM 1095 C CA . ILE A 1 147 ? -7.249 10.777 44.194 1.00 80.62 141 ILE A CA 1
ATOM 1096 C C . ILE A 1 147 ? -6.675 10.777 42.759 1.00 83.29 141 ILE A C 1
ATOM 1097 O O . ILE A 1 147 ? -6.274 11.825 42.231 1.00 87.47 141 ILE A O 1
ATOM 1102 N N . ILE A 1 148 ? -6.591 9.601 42.145 1.00 86.43 142 ILE A N 1
ATOM 1103 C CA . ILE A 1 148 ? -6.121 9.520 40.765 1.00 84.72 142 ILE A CA 1
ATOM 1104 C C . ILE A 1 148 ? -7.368 10.068 40.121 1.00 85.22 142 ILE A C 1
ATOM 1105 O O . ILE A 1 148 ? -8.394 10.161 40.790 1.00 89.90 142 ILE A O 1
ATOM 1110 N N . LYS A 1 149 ? -7.328 10.453 38.858 1.00 82.47 143 LYS A N 1
ATOM 1111 C CA . LYS A 1 149 ? -8.564 10.957 38.281 1.00 78.84 143 LYS A CA 1
ATOM 1112 C C . LYS A 1 149 ? -8.653 10.583 36.836 1.00 78.48 143 LYS A C 1
ATOM 1113 O O . LYS A 1 149 ? -7.790 9.891 36.300 1.00 83.80 143 LYS A O 1
ATOM 1119 N N . THR A 1 150 ? -9.721 11.037 36.207 1.00 78.08 144 THR A N 1
ATOM 1120 C CA . THR A 1 150 ? -9.942 10.767 34.797 1.00 77.65 144 THR A CA 1
ATOM 1121 C C . THR A 1 150 ? -8.734 11.275 34.016 1.00 75.64 144 THR A C 1
ATOM 1122 O O . THR A 1 150 ? -8.039 12.162 34.484 1.00 72.57 144 THR A O 1
ATOM 1126 N N . LYS A 1 151 ? -8.467 10.702 32.848 1.00 82.64 145 LYS A N 1
ATOM 1127 C CA . LYS A 1 151 ? -7.338 11.142 32.037 1.00 90.40 145 LYS A CA 1
ATOM 1128 C C . LYS A 1 151 ? -7.648 12.530 31.537 1.00 98.72 145 LYS A C 1
ATOM 1129 O O . LYS A 1 151 ? -8.795 12.967 31.582 1.00 89.26 145 LYS A O 1
ATOM 1135 N N . PRO A 1 152 ? -6.625 13.246 31.052 1.00 106.43 146 PRO A N 1
ATOM 1136 C CA . PRO A 1 152 ? -6.780 14.606 30.535 1.00 107.39 146 PRO A CA 1
ATOM 1137 C C . PRO A 1 152 ? -7.850 14.760 29.466 1.00 105.36 146 PRO A C 1
ATOM 1138 O O . PRO A 1 152 ? -8.582 15.752 29.466 1.00 112.18 146 PRO A O 1
ATOM 1142 N N . GLY A 1 153 ? -7.942 13.787 28.562 1.00 95.02 147 GLY A N 1
ATOM 1143 C CA . GLY A 1 153 ? -8.939 13.867 27.505 1.00 95.77 147 GLY A CA 1
ATOM 1144 C C . GLY A 1 153 ? -10.352 13.375 27.837 1.00 96.44 147 GLY A C 1
ATOM 1145 O O . GLY A 1 153 ? -11.302 13.621 27.085 1.00 89.66 147 GLY A O 1
ATOM 1146 N N . ILE A 1 154 ? -10.512 12.685 28.963 1.00 95.81 148 ILE A N 1
ATOM 1147 C CA . ILE A 1 154 ? -11.822 12.155 29.342 1.00 83.44 148 ILE A CA 1
ATOM 1148 C C . ILE A 1 154 ? -12.417 12.745 30.620 1.00 81.74 148 ILE A C 1
ATOM 1149 O O . ILE A 1 154 ? -11.690 13.173 31.519 1.00 86.25 148 ILE A O 1
ATOM 1154 N N . SER A 1 155 ? -13.743 12.743 30.708 1.00 74.12 149 SER A N 1
ATOM 1155 C CA . SER A 1 155 ? -14.418 13.294 31.877 1.00 81.33 149 SER A CA 1
ATOM 1156 C C . SER A 1 155 ? -15.004 12.215 32.781 1.00 84.54 149 SER A C 1
ATOM 1157 O O . SER A 1 155 ? -15.259 12.453 33.964 1.00 90.31 149 SER A O 1
ATOM 1160 N N . ARG A 1 156 ? -15.229 11.029 32.224 1.00 80.01 150 ARG A N 1
ATOM 1161 C CA . ARG A 1 156 ? -15.781 9.934 33.011 1.00 77.67 150 ARG A CA 1
ATOM 1162 C C . ARG A 1 156 ? -15.209 8.587 32.664 1.00 78.19 150 ARG A C 1
ATOM 1163 O O . ARG A 1 156 ? -14.790 8.350 31.536 1.00 79.56 150 ARG A O 1
ATOM 1171 N N . THR A 1 157 ? -15.186 7.699 33.648 1.00 76.50 151 THR A N 1
ATOM 1172 C CA . THR A 1 157 ? -14.661 6.367 33.410 1.00 73.77 151 THR A CA 1
ATOM 1173 C C . THR A 1 157 ? -15.720 5.448 32.856 1.00 71.62 151 THR A C 1
ATOM 1174 O O . THR A 1 157 ? -16.914 5.698 32.961 1.00 78.23 151 THR A O 1
ATOM 1178 N N . SER A 1 158 ? -15.274 4.365 32.255 1.00 72.55 152 SER A N 1
ATOM 1179 C CA . SER A 1 158 ? -16.199 3.430 31.676 1.00 62.89 152 SER A CA 1
ATOM 1180 C C . SER A 1 158 ? -15.608 2.053 31.825 1.00 63.77 152 SER A C 1
ATOM 1181 O O . SER A 1 158 ? -14.393 1.903 31.962 1.00 59.74 152 SER A O 1
ATOM 1184 N N . GLY A 1 159 ? -16.485 1.053 31.813 1.00 61.45 153 GLY A N 1
ATOM 1185 C CA . GLY A 1 159 ? -16.059 -0.335 31.938 1.00 62.04 153 GLY A CA 1
ATOM 1186 C C . GLY A 1 159 ? -16.281 -1.192 30.697 1.00 56.71 153 GLY A C 1
ATOM 1187 O O . GLY A 1 159 ? -17.409 -1.570 30.377 1.00 53.25 153 GLY A O 1
ATOM 1188 N N . VAL A 1 160 ? -15.193 -1.502 29.996 1.00 50.55 154 VAL A N 1
ATOM 1189 C CA . VAL A 1 160 ? -15.284 -2.320 28.793 1.00 55.64 154 VAL A CA 1
ATOM 1190 C C . VAL A 1 160 ? -15.182 -3.822 29.119 1.00 51.44 154 VAL A C 1
ATOM 1191 O O . VAL A 1 160 ? -14.618 -4.224 30.130 1.00 48.65 154 VAL A O 1
ATOM 1195 N N . PHE A 1 161 ? -15.794 -4.632 28.265 1.00 53.82 155 PHE A N 1
ATOM 1196 C CA . PHE A 1 161 ? -15.778 -6.077 28.415 1.00 52.29 155 PHE A CA 1
ATOM 1197 C C . PHE A 1 161 ? -15.154 -6.664 27.187 1.00 58.58 155 PHE A C 1
ATOM 1198 O O . PHE A 1 161 ? -15.625 -6.373 26.079 1.00 55.37 155 PHE A O 1
ATOM 1206 N N . LEU A 1 162 ? -14.096 -7.460 27.360 1.00 59.04 156 LEU A N 1
ATOM 1207 C CA . LEU A 1 162 ? -13.465 -8.136 26.212 1.00 58.77 156 LEU A CA 1
ATOM 1208 C C . LEU A 1 162 ? -14.368 -9.374 26.020 1.00 55.75 156 LEU A C 1
ATOM 1209 O O . LEU A 1 162 ? -14.488 -10.203 26.916 1.00 49.68 156 LEU A O 1
ATOM 1222 N N . ASN A 1 164 ? -14.879 -12.652 24.210 1.00 59.47 158 ASN A N 1
ATOM 1223 C CA . ASN A 1 164 ? -14.195 -13.645 23.406 1.00 51.16 158 ASN A CA 1
ATOM 1224 C C . ASN A 1 164 ? -14.924 -14.941 23.187 1.00 46.82 158 ASN A C 1
ATOM 1225 O O . ASN A 1 164 ? -15.459 -15.509 24.114 1.00 47.29 158 ASN A O 1
ATOM 1230 N N . ARG A 1 165 ? -14.905 -15.424 21.954 1.00 46.20 159 ARG A N 1
ATOM 1231 C CA . ARG A 1 165 ? -15.548 -16.693 21.628 1.00 42.80 159 ARG A CA 1
ATOM 1232 C C . ARG A 1 165 ? -14.623 -17.426 20.635 1.00 50.27 159 ARG A C 1
ATOM 1233 O O . ARG A 1 165 ? -14.876 -17.437 19.431 1.00 43.23 159 ARG A O 1
ATOM 1241 N N . GLU A 1 166 ? -13.556 -18.040 21.141 1.00 50.50 160 GLU A N 1
ATOM 1242 C CA . GLU A 1 166 ? -12.581 -18.710 20.267 1.00 57.31 160 GLU A CA 1
ATOM 1243 C C . GLU A 1 166 ? -13.007 -19.758 19.272 1.00 61.80 160 GLU A C 1
ATOM 1244 O O . GLU A 1 166 ? -12.463 -19.797 18.187 1.00 64.95 160 GLU A O 1
ATOM 1250 N N . ASN A 1 167 ? -13.949 -20.618 19.618 1.00 60.27 161 ASN A N 1
ATOM 1251 C CA . ASN A 1 167 ? -14.388 -21.641 18.684 1.00 57.58 161 ASN A CA 1
ATOM 1252 C C . ASN A 1 167 ? -14.942 -21.021 17.413 1.00 57.63 161 ASN A C 1
ATOM 1253 O O . ASN A 1 167 ? -15.192 -21.712 16.431 1.00 68.46 161 ASN A O 1
ATOM 1258 N N . THR A 1 168 ? -15.124 -19.709 17.433 1.00 59.23 162 THR A N 1
ATOM 1259 C CA . THR A 1 168 ? -15.687 -18.983 16.295 1.00 59.49 162 THR A CA 1
ATOM 1260 C C . THR A 1 168 ? -14.752 -17.944 15.730 1.00 61.85 162 THR A C 1
ATOM 1261 O O . THR A 1 168 ? -15.063 -17.299 14.729 1.00 61.58 162 THR A O 1
ATOM 1265 N N . SER A 1 169 ? -13.616 -17.766 16.382 1.00 64.09 163 SER A N 1
ATOM 1266 C CA . SER A 1 169 ? -12.635 -16.802 15.915 1.00 71.37 163 SER A CA 1
ATOM 1267 C C . SER A 1 169 ? -13.187 -15.386 16.005 1.00 67.02 163 SER A C 1
ATOM 1268 O O . SER A 1 169 ? -12.959 -14.591 15.106 1.00 74.93 163 SER A O 1
ATOM 1271 N N . GLU A 1 170 ? -13.911 -15.078 17.078 1.00 64.23 164 GLU A N 1
ATOM 1272 C CA . GLU A 1 170 ? -14.494 -13.743 17.280 1.00 57.78 164 GLU A CA 1
ATOM 1273 C C . GLU A 1 170 ? -14.092 -13.116 18.610 1.00 56.92 164 GLU A C 1
ATOM 1274 O O . GLU A 1 170 ? -14.245 -13.719 19.686 1.00 61.15 164 GLU A O 1
ATOM 1280 N N . ARG A 1 171 ? -13.590 -11.889 18.533 1.00 55.49 165 ARG A N 1
ATOM 1281 C CA . ARG A 1 171 ? -13.154 -11.146 19.715 1.00 49.10 165 ARG A CA 1
ATOM 1282 C C . ARG A 1 171 ? -13.669 -9.729 19.554 1.00 47.94 165 ARG A C 1
ATOM 1283 O O . ARG A 1 171 ? -13.370 -9.053 18.569 1.00 51.44 165 ARG A O 1
ATOM 1291 N N . TYR A 1 172 ? -14.457 -9.289 20.534 1.00 54.84 166 TYR A N 1
ATOM 1292 C CA . TYR A 1 172 ? -15.106 -7.967 20.529 1.00 48.41 166 TYR A CA 1
ATOM 1293 C C . TYR A 1 172 ? -14.897 -7.218 21.825 1.00 48.95 166 TYR A C 1
ATOM 1294 O O . TYR A 1 172 ? -14.336 -7.751 22.785 1.00 49.70 166 TYR A O 1
ATOM 1303 N N . VAL A 1 173 ? -15.349 -5.968 21.836 1.00 51.12 167 VAL A N 1
ATOM 1304 C CA . VAL A 1 173 ? -15.283 -5.116 23.027 1.00 49.35 167 VAL A CA 1
ATOM 1305 C C . VAL A 1 173 ? -16.664 -4.451 23.205 1.00 52.79 167 VAL A C 1
ATOM 1306 O O . VAL A 1 173 ? -17.312 -4.083 22.203 1.00 52.34 167 VAL A O 1
ATOM 1310 N N . PHE A 1 174 ? -17.136 -4.332 24.457 1.00 51.17 168 PHE A N 1
ATOM 1311 C CA . PHE A 1 174 ? -18.445 -3.704 24.721 1.00 44.10 168 PHE A CA 1
ATOM 1312 C C . PHE A 1 174 ? -18.386 -2.408 25.575 1.00 53.02 168 PHE A C 1
ATOM 1313 O O . PHE A 1 174 ? -17.645 -2.330 26.554 1.00 52.48 168 PHE A O 1
ATOM 1321 N N . ALA A 1 175 ? -19.206 -1.431 25.153 1.00 54.98 169 ALA A N 1
ATOM 1322 C CA . ALA A 1 175 ? -19.384 -0.034 25.624 1.00 46.78 169 ALA A CA 1
ATOM 1323 C C . ALA A 1 175 ? -19.897 0.408 26.960 1.00 57.39 169 ALA A C 1
ATOM 1324 O O . ALA A 1 175 ? -21.016 0.897 27.060 1.00 59.39 169 ALA A O 1
ATOM 1326 N N . ASP A 1 176 ? -19.050 0.393 27.962 1.00 66.97 170 ASP A N 1
ATOM 1327 C CA . ASP A 1 176 ? -19.483 0.762 29.300 1.00 61.58 170 ASP A CA 1
ATOM 1328 C C . ASP A 1 176 ? -20.738 0.017 29.680 1.00 51.55 170 ASP A C 1
ATOM 1329 O O . ASP A 1 176 ? -21.853 0.433 29.411 1.00 45.51 170 ASP A O 1
ATOM 1334 N N . CYS A 1 177 ? -20.528 -1.109 30.324 1.00 49.64 171 CYS A N 1
ATOM 1335 C CA . CYS A 1 177 ? -21.624 -1.929 30.730 1.00 55.77 171 CYS A CA 1
ATOM 1336 C C . CYS A 1 177 ? -21.470 -2.009 32.214 1.00 58.72 171 CYS A C 1
ATOM 1337 O O . CYS A 1 177 ? -21.773 -3.020 32.818 1.00 64.90 171 CYS A O 1
ATOM 1340 N N . ALA A 1 178 ? -20.984 -0.930 32.810 1.00 61.29 172 ALA A N 1
ATOM 1341 C CA . ALA A 1 178 ? -20.775 -0.955 34.241 1.00 61.76 172 ALA A CA 1
ATOM 1342 C C . ALA A 1 178 ? -20.838 0.362 34.975 1.00 59.68 172 ALA A C 1
ATOM 1343 O O . ALA A 1 178 ? -21.377 0.409 36.064 1.00 64.12 172 ALA A O 1
ATOM 1345 N N . ILE A 1 179 ? -20.317 1.437 34.398 1.00 63.88 173 ILE A N 1
ATOM 1346 C CA . ILE A 1 179 ? -20.293 2.718 35.117 1.00 63.55 173 ILE A CA 1
ATOM 1347 C C . ILE A 1 179 ? -21.368 3.785 34.874 1.00 63.97 173 ILE A C 1
ATOM 1348 O O . ILE A 1 179 ? -22.128 4.084 35.779 1.00 68.82 173 ILE A O 1
ATOM 1353 N N . ASN A 1 180 ? -21.438 4.353 33.673 1.00 59.04 174 ASN A N 1
ATOM 1354 C CA . ASN A 1 180 ? -22.399 5.416 33.379 1.00 58.62 174 ASN A CA 1
ATOM 1355 C C . ASN A 1 180 ? -23.850 5.058 33.145 1.00 60.76 174 ASN A C 1
ATOM 1356 O O . ASN A 1 180 ? -24.194 4.516 32.101 1.00 62.87 174 ASN A O 1
ATOM 1361 N N . ILE A 1 181 ? -24.712 5.408 34.095 1.00 56.06 175 ILE A N 1
ATOM 1362 C CA . ILE A 1 181 ? -26.133 5.095 33.958 1.00 65.70 175 ILE A CA 1
ATOM 1363 C C . ILE A 1 181 ? -26.731 5.516 32.612 1.00 69.44 175 ILE A C 1
ATOM 1364 O O . ILE A 1 181 ? -27.380 4.711 31.940 1.00 72.57 175 ILE A O 1
ATOM 1369 N N . ASP A 1 182 ? -26.524 6.772 32.225 1.00 74.34 176 ASP A N 1
ATOM 1370 C CA . ASP A 1 182 ? -27.039 7.290 30.954 1.00 66.78 176 ASP A CA 1
ATOM 1371 C C . ASP A 1 182 ? -26.123 8.393 30.437 1.00 65.66 176 ASP A C 1
ATOM 1372 O O . ASP A 1 182 ? -26.300 9.579 30.755 1.00 62.06 176 ASP A O 1
ATOM 1377 N N . PRO A 1 183 ? -25.137 8.017 29.616 1.00 67.69 177 PRO A N 1
ATOM 1378 C CA . PRO A 1 183 ? -24.156 8.937 29.035 1.00 64.41 177 PRO A CA 1
ATOM 1379 C C . PRO A 1 183 ? -24.709 10.055 28.189 1.00 62.28 177 PRO A C 1
ATOM 1380 O O . PRO A 1 183 ? -25.767 9.955 27.582 1.00 64.48 177 PRO A O 1
ATOM 1384 N N . THR A 1 184 ? -23.941 11.123 28.166 1.00 64.87 178 THR A N 1
ATOM 1385 C CA . THR A 1 184 ? -24.230 12.328 27.415 1.00 62.13 178 THR A CA 1
ATOM 1386 C C . THR A 1 184 ? -23.603 12.123 26.079 1.00 64.82 178 THR A C 1
ATOM 1387 O O . THR A 1 184 ? -22.590 11.440 26.012 1.00 70.12 178 THR A O 1
ATOM 1391 N N . ALA A 1 185 ? -24.165 12.717 25.023 1.00 69.05 179 ALA A N 1
ATOM 1392 C CA . ALA A 1 185 ? -23.568 12.559 23.698 1.00 68.20 179 ALA A CA 1
ATOM 1393 C C . ALA A 1 185 ? -22.082 12.860 23.830 1.00 65.68 179 ALA A C 1
ATOM 1394 O O . ALA A 1 185 ? -21.278 12.250 23.146 1.00 67.55 179 ALA A O 1
ATOM 1396 N N . GLN A 1 186 ? -21.708 13.770 24.722 1.00 61.77 180 GLN A N 1
ATOM 1397 C CA . GLN A 1 186 ? -20.290 14.070 24.905 1.00 70.75 180 GLN A CA 1
ATOM 1398 C C . GLN A 1 186 ? -19.552 12.885 25.544 1.00 73.18 180 GLN A C 1
ATOM 1399 O O . GLN A 1 186 ? -18.546 12.391 25.017 1.00 73.96 180 GLN A O 1
ATOM 1405 N N . GLU A 1 187 ? -20.049 12.450 26.696 1.00 74.03 181 GLU A N 1
ATOM 1406 C CA . GLU A 1 187 ? -19.461 11.331 27.432 1.00 68.53 181 GLU A CA 1
ATOM 1407 C C . GLU A 1 187 ? -19.418 10.065 26.566 1.00 65.91 181 GLU A C 1
ATOM 1408 O O . GLU A 1 187 ? -18.397 9.360 26.485 1.00 63.62 181 GLU A O 1
ATOM 1414 N N . LEU A 1 188 ? -20.546 9.800 25.918 1.00 55.81 182 LEU A N 1
ATOM 1415 C CA . LEU A 1 188 ? -20.692 8.668 25.038 1.00 55.95 182 LEU A CA 1
ATOM 1416 C C . LEU A 1 188 ? -19.594 8.679 24.010 1.00 62.74 182 LEU A C 1
ATOM 1417 O O . LEU A 1 188 ? -19.048 7.628 23.690 1.00 68.11 182 LEU A O 1
ATOM 1422 N N . ALA A 1 189 ? -19.273 9.864 23.487 1.00 56.92 183 ALA A N 1
ATOM 1423 C CA . ALA A 1 189 ? -18.225 9.983 22.476 1.00 57.58 183 ALA A CA 1
ATOM 1424 C C . ALA A 1 189 ? -16.870 9.705 23.099 1.00 57.86 183 ALA A C 1
ATOM 1425 O O . ALA A 1 189 ? -16.012 9.072 22.488 1.00 55.18 183 ALA A O 1
ATOM 1427 N N . GLU A 1 190 ? -16.682 10.191 24.317 1.00 57.79 184 GLU A N 1
ATOM 1428 C CA . GLU A 1 190 ? -15.434 9.978 25.004 1.00 70.12 184 GLU A CA 1
ATOM 1429 C C . GLU A 1 190 ? -15.294 8.477 25.187 1.00 72.24 184 GLU A C 1
ATOM 1430 O O . GLU A 1 190 ? -14.277 7.885 24.820 1.00 73.68 184 GLU A O 1
ATOM 1436 N N . ILE A 1 191 ? -16.338 7.869 25.738 1.00 64.25 185 ILE A N 1
ATOM 1437 C CA . ILE A 1 191 ? -16.353 6.436 25.981 1.00 56.29 185 ILE A CA 1
ATOM 1438 C C . ILE A 1 191 ? -15.908 5.675 24.733 1.00 56.38 185 ILE A C 1
ATOM 1439 O O . ILE A 1 191 ? -15.124 4.736 24.811 1.00 59.32 185 ILE A O 1
ATOM 1444 N N . ALA A 1 192 ? -16.393 6.091 23.576 1.00 49.92 186 ALA A N 1
ATOM 1445 C CA . ALA A 1 192 ? -16.040 5.425 22.344 1.00 56.87 186 ALA A CA 1
ATOM 1446 C C . ALA A 1 192 ? -14.570 5.605 22.002 1.00 60.85 186 ALA A C 1
ATOM 1447 O O . ALA A 1 192 ? -13.868 4.655 21.682 1.00 68.59 186 ALA A O 1
ATOM 1449 N N . VAL A 1 193 ? -14.103 6.836 22.063 1.00 68.05 187 VAL A N 1
ATOM 1450 C CA . VAL A 1 193 ? -12.719 7.119 21.750 1.00 71.63 187 VAL A CA 1
ATOM 1451 C C . VAL A 1 193 ? -11.843 6.364 22.733 1.00 66.48 187 VAL A C 1
ATOM 1452 O O . VAL A 1 193 ? -10.802 5.827 22.380 1.00 72.59 187 VAL A O 1
ATOM 1456 N N . ASN A 1 194 ? -12.280 6.330 23.978 1.00 61.38 188 ASN A N 1
ATOM 1457 C CA . ASN A 1 194 ? -11.561 5.643 25.037 1.00 61.21 188 ASN A CA 1
ATOM 1458 C C . ASN A 1 194 ? -11.478 4.145 24.728 1.00 64.56 188 ASN A C 1
ATOM 1459 O O . ASN A 1 194 ? -10.417 3.542 24.776 1.00 70.40 188 ASN A O 1
ATOM 1464 N N . THR A 1 195 ? -12.621 3.554 24.421 1.00 54.00 189 THR A N 1
ATOM 1465 C CA . THR A 1 195 ? -12.709 2.154 24.104 1.00 52.96 189 THR A CA 1
ATOM 1466 C C . THR A 1 195 ? -11.727 1.711 23.055 1.00 58.71 189 THR A C 1
ATOM 1467 O O . THR A 1 195 ? -11.030 0.727 23.259 1.00 60.84 189 THR A O 1
ATOM 1471 N N . ALA A 1 196 ? -11.675 2.433 21.937 1.00 64.55 190 ALA A N 1
ATOM 1472 C CA . ALA A 1 196 ? -10.773 2.099 20.811 1.00 72.96 190 ALA A CA 1
ATOM 1473 C C . ALA A 1 196 ? -9.313 1.932 21.200 1.00 71.46 190 ALA A C 1
ATOM 1474 O O . ALA A 1 196 ? -8.577 1.136 20.591 1.00 69.05 190 ALA A O 1
ATOM 1476 N N . GLU A 1 197 ? -8.899 2.689 22.211 1.00 66.22 191 GLU A N 1
ATOM 1477 C CA . GLU A 1 197 ? -7.525 2.630 22.690 1.00 77.46 191 GLU A CA 1
ATOM 1478 C C . GLU A 1 197 ? -7.329 1.325 23.478 1.00 77.12 191 GLU A C 1
ATOM 1479 O O . GLU A 1 197 ? -6.341 0.601 23.303 1.00 75.49 191 GL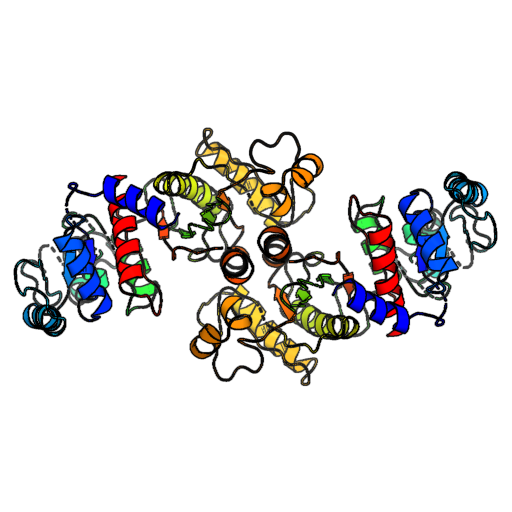U A O 1
ATOM 1485 N N . THR A 1 198 ? -8.290 1.032 24.344 1.00 72.02 192 THR A N 1
ATOM 1486 C CA . THR A 1 198 ? -8.264 -0.180 25.130 1.00 64.83 192 THR A CA 1
ATOM 1487 C C . THR A 1 198 ? -8.278 -1.390 24.195 1.00 65.26 192 THR A C 1
ATOM 1488 O O . THR A 1 198 ? -7.493 -2.321 24.358 1.00 68.36 192 THR A O 1
ATOM 1492 N N . ALA A 1 199 ? -9.173 -1.355 23.213 1.00 61.21 193 ALA A N 1
ATOM 1493 C CA . ALA A 1 199 ? -9.334 -2.428 22.237 1.00 58.77 193 ALA A CA 1
ATOM 1494 C C . ALA A 1 199 ? -8.022 -2.836 21.573 1.00 63.18 193 ALA A C 1
ATOM 1495 O O . ALA A 1 199 ? -7.841 -3.988 21.153 1.00 57.90 193 ALA A O 1
ATOM 1497 N N . LYS A 1 200 ? -7.109 -1.881 21.474 1.00 73.00 194 LYS A N 1
ATOM 1498 C CA . LYS A 1 200 ? -5.821 -2.151 20.865 1.00 78.28 194 LYS A CA 1
ATOM 1499 C C . LYS A 1 200 ? -4.975 -3.018 21.795 1.00 72.26 194 LYS A C 1
ATOM 1500 O O . LYS A 1 200 ? -4.235 -3.865 21.316 1.00 67.29 194 LYS A O 1
ATOM 1506 N N . ILE A 1 201 ? -5.097 -2.812 23.110 1.00 66.67 195 ILE A N 1
ATOM 1507 C CA . ILE A 1 201 ? -4.355 -3.592 24.107 1.00 64.11 195 ILE A CA 1
ATOM 1508 C C . ILE A 1 201 ? -4.627 -5.090 23.926 1.00 67.35 195 ILE A C 1
ATOM 1509 O O . ILE A 1 201 ? -3.789 -5.949 24.228 1.00 71.04 195 ILE A O 1
ATOM 1514 N N . PHE A 1 202 ? -5.818 -5.386 23.426 1.00 67.96 196 PHE A N 1
ATOM 1515 C CA . PHE A 1 202 ? -6.247 -6.749 23.182 1.00 64.69 196 PHE A CA 1
ATOM 1516 C C . PHE A 1 202 ? -6.092 -7.157 21.723 1.00 74.60 196 PHE A C 1
ATOM 1517 O O . PHE A 1 202 ? -6.800 -8.051 21.232 1.00 70.68 196 PHE A O 1
ATOM 1525 N N . ASP A 1 203 ? -5.169 -6.488 21.035 1.00 82.47 197 ASP A N 1
ATOM 1526 C CA . ASP A 1 203 ? -4.862 -6.795 19.646 1.00 86.07 197 ASP A CA 1
ATOM 1527 C C . ASP A 1 203 ? -6.023 -6.599 18.662 1.00 80.71 197 ASP A C 1
ATOM 1528 O O . ASP A 1 203 ? -6.039 -7.199 17.583 1.00 76.34 197 ASP A O 1
ATOM 1533 N N . ILE A 1 204 ? -6.999 -5.775 19.024 1.00 76.25 198 ILE A N 1
ATOM 1534 C CA . ILE A 1 204 ? -8.120 -5.540 18.120 1.00 70.16 198 ILE A CA 1
ATOM 1535 C C . ILE A 1 204 ? -7.860 -4.304 17.277 1.00 70.34 198 ILE A C 1
ATOM 1536 O O . ILE A 1 204 ? -7.212 -3.357 17.741 1.00 54.05 198 ILE A O 1
ATOM 1541 N N . ASP A 1 205 ? -8.344 -4.326 16.035 1.00 72.72 199 ASP A N 1
ATOM 1542 C CA . ASP A 1 205 ? -8.219 -3.169 15.141 1.00 72.06 199 ASP A CA 1
ATOM 1543 C C . ASP A 1 205 ? -9.633 -2.587 15.050 1.00 61.20 199 ASP A C 1
ATOM 1544 O O . ASP A 1 205 ? -10.417 -2.939 14.152 1.00 62.11 199 ASP A O 1
ATOM 1549 N N . PRO A 1 206 ? -9.962 -1.668 15.982 1.00 57.14 200 PRO A N 1
ATOM 1550 C CA . PRO A 1 206 ? -11.271 -1.029 16.076 1.00 60.63 200 PRO A CA 1
ATOM 1551 C C . PRO A 1 206 ? -12.042 -0.691 14.807 1.00 62.00 200 PRO A C 1
ATOM 1552 O O . PRO A 1 206 ? -11.508 -0.210 13.796 1.00 68.12 200 PRO A O 1
ATOM 1556 N N . LYS A 1 207 ? -13.322 -1.007 14.902 1.00 57.45 201 LYS A N 1
ATOM 1557 C CA . LYS A 1 207 ? -14.316 -0.736 13.891 1.00 59.29 201 LYS A CA 1
ATOM 1558 C C . LYS A 1 207 ? -15.491 -0.576 14.842 1.00 55.91 201 LYS A C 1
ATOM 1559 O O . LYS A 1 207 ? -16.197 -1.527 15.162 1.00 62.96 201 LYS A O 1
ATOM 1565 N N . ILE A 1 208 ? -15.631 0.651 15.327 1.00 44.95 202 ILE A N 1
ATOM 1566 C CA . ILE A 1 208 ? -16.637 1.020 16.284 1.00 49.90 202 ILE A CA 1
ATOM 1567 C C . ILE A 1 208 ? -18.007 1.313 15.706 1.00 50.23 202 ILE A C 1
ATOM 1568 O O . ILE A 1 208 ? -18.136 1.950 14.667 1.00 57.04 202 ILE A O 1
ATOM 1573 N N . ALA A 1 209 ? -19.023 0.827 16.412 1.00 54.74 203 ALA A N 1
ATOM 1574 C CA . ALA A 1 209 ? -20.424 1.015 16.058 1.00 58.01 203 ALA A CA 1
ATOM 1575 C C . ALA A 1 209 ? -21.125 1.589 17.286 1.00 58.39 203 ALA A C 1
ATOM 1576 O O . ALA A 1 209 ? -21.029 1.042 18.391 1.00 48.69 203 ALA A O 1
ATOM 1586 N N . LEU A 1 211 ? -24.313 2.000 18.952 1.00 48.74 205 LEU A N 1
ATOM 1587 C CA . LEU A 1 211 ? -25.579 1.311 18.888 1.00 59.10 205 LEU A CA 1
ATOM 1588 C C . LEU A 1 211 ? -26.842 2.087 19.258 1.00 56.10 205 LEU A C 1
ATOM 1589 O O . LEU A 1 211 ? -26.832 2.931 20.148 1.00 49.19 205 LEU A O 1
ATOM 1594 N N . SER A 1 212 ? -27.927 1.780 18.553 1.00 49.99 206 SER A N 1
ATOM 1595 C CA . SER A 1 212 ? -29.224 2.378 18.808 1.00 54.70 206 SER A CA 1
ATOM 1596 C C . SER A 1 212 ? -30.298 1.457 18.252 1.00 51.34 206 SER A C 1
ATOM 1597 O O . SER A 1 212 ? -29.986 0.428 17.682 1.00 53.96 206 SER A O 1
ATOM 1600 N N . PHE A 1 213 ? -31.560 1.814 18.420 1.00 47.54 207 PHE A N 1
ATOM 1601 C CA . PHE A 1 213 ? -32.630 0.984 17.900 1.00 47.14 207 PHE A CA 1
ATOM 1602 C C . PHE A 1 213 ? -32.923 1.482 16.518 1.00 48.88 207 PHE A C 1
ATOM 1603 O O . PHE A 1 213 ? -33.819 1.017 15.839 1.00 53.77 207 PHE A O 1
ATOM 1611 N N . SER A 1 214 ? -32.108 2.433 16.109 1.00 54.25 208 SER A N 1
ATOM 1612 C CA . SER A 1 214 ? -32.231 3.062 14.809 1.00 64.53 208 SER A CA 1
ATOM 1613 C C . SER A 1 214 ? -30.944 2.914 14.021 1.00 63.59 208 SER A C 1
ATOM 1614 O O . SER A 1 214 ? -29.866 2.833 14.589 1.00 65.26 208 SER A O 1
ATOM 1617 N N . THR A 1 215 ? -31.060 2.886 12.705 1.00 59.45 209 THR A N 1
ATOM 1618 C CA . THR A 1 215 ? -29.883 2.805 11.866 1.00 61.26 209 THR A CA 1
ATOM 1619 C C . THR A 1 215 ? -29.960 3.947 10.872 1.00 64.10 209 THR A C 1
ATOM 1620 O O . THR A 1 215 ? -30.868 3.988 10.042 1.00 61.46 209 THR A O 1
ATOM 1624 N N . LYS A 1 216 ? -29.021 4.881 10.971 1.00 65.19 210 LYS A N 1
ATOM 1625 C CA . LYS A 1 216 ? -28.956 6.000 10.036 1.00 70.28 210 LYS A CA 1
ATOM 1626 C C . LYS A 1 216 ? -30.306 6.668 9.780 1.00 67.37 210 LYS A C 1
ATOM 1627 O O . LYS A 1 216 ? -30.724 6.796 8.630 1.00 77.40 210 LYS A O 1
ATOM 1633 N N . GLY A 1 217 ? -30.991 7.068 10.845 1.00 65.49 211 GLY A N 1
ATOM 1634 C CA . GLY A 1 217 ? -32.263 7.742 10.687 1.00 63.91 211 GLY A CA 1
ATOM 1635 C C . GLY A 1 217 ? -33.538 6.929 10.570 1.00 69.97 211 GLY A C 1
ATOM 1636 O O . GLY A 1 217 ? -34.603 7.531 10.413 1.00 76.23 211 GLY A O 1
ATOM 1637 N N . SER A 1 218 ? -33.468 5.599 10.658 1.00 70.47 212 SER A N 1
ATOM 1638 C CA . SER A 1 218 ? -34.675 4.770 10.536 1.00 69.21 212 SER A CA 1
ATOM 1639 C C . SER A 1 218 ? -35.670 4.937 11.700 1.00 75.54 212 SER A C 1
ATOM 1640 O O . SER A 1 218 ? -36.851 4.592 11.562 1.00 75.77 212 SER A O 1
ATOM 1643 N N . GLY A 1 219 ? -35.174 5.443 12.834 1.00 67.13 213 GLY A N 1
ATOM 1644 C CA . GLY A 1 219 ? -35.985 5.679 14.013 1.00 55.91 213 GLY A CA 1
ATOM 1645 C C . GLY A 1 219 ? -35.774 7.135 14.407 1.00 71.87 213 GLY A C 1
ATOM 1646 O O . GLY A 1 219 ? -34.740 7.714 14.071 1.00 65.64 213 GLY A O 1
ATOM 1647 N N . LYS A 1 220 ? -36.735 7.749 15.100 1.00 68.07 214 LYS A N 1
ATOM 1648 C CA . LYS A 1 220 ? -36.586 9.144 15.485 1.00 59.56 214 LYS A CA 1
ATOM 1649 C C . LYS A 1 220 ? -36.974 9.355 16.920 1.00 59.43 214 LYS A C 1
ATOM 1650 O O . LYS A 1 220 ? -38.084 9.023 17.316 1.00 53.98 214 LYS A O 1
ATOM 1656 N N . ALA A 1 221 ? -36.053 9.917 17.699 1.00 52.88 215 ALA A N 1
ATOM 1657 C CA . ALA A 1 221 ? -36.303 10.178 19.118 1.00 54.93 215 ALA A CA 1
ATOM 1658 C C . ALA A 1 221 ? -35.110 10.871 19.736 1.00 60.82 215 ALA A C 1
ATOM 1659 O O . ALA A 1 221 ? -34.027 10.861 19.156 1.00 60.29 215 ALA A O 1
ATOM 1661 N N . PRO A 1 222 ? -35.290 11.480 20.931 1.00 70.80 216 PRO A N 1
ATOM 1662 C CA . PRO A 1 222 ? -34.178 12.168 21.596 1.00 66.05 216 PRO A CA 1
ATOM 1663 C C . PRO A 1 222 ? -32.974 11.235 21.785 1.00 66.17 216 PRO A C 1
ATOM 1664 O O . PRO A 1 222 ? -31.840 11.632 21.520 1.00 68.73 216 PRO A O 1
ATOM 1668 N N . GLN A 1 223 ? -33.220 9.996 22.225 1.00 63.10 217 GLN A N 1
ATOM 1669 C CA . GLN A 1 223 ? -32.123 9.061 22.443 1.00 66.10 217 GLN A CA 1
ATOM 1670 C C . GLN A 1 223 ? -31.395 8.707 21.161 1.00 56.81 217 GLN A C 1
ATOM 1671 O O . GLN A 1 223 ? -30.206 8.399 21.190 1.00 52.34 217 GLN A O 1
ATOM 1677 N N . VAL A 1 224 ? -32.111 8.743 20.046 1.00 52.12 218 VAL A N 1
ATOM 1678 C CA . VAL A 1 224 ? -31.509 8.484 18.751 1.00 51.10 218 VAL A CA 1
ATOM 1679 C C . VAL A 1 224 ? -30.546 9.644 18.441 1.00 59.84 218 VAL A C 1
ATOM 1680 O O . VAL A 1 224 ? -29.424 9.439 17.970 1.00 66.21 218 VAL A O 1
ATOM 1684 N N . ASP A 1 225 ? -30.999 10.868 18.701 1.00 54.83 219 ASP A N 1
ATOM 1685 C CA . ASP A 1 225 ? -30.187 12.049 18.461 1.00 64.69 219 ASP A CA 1
ATOM 1686 C C . ASP A 1 225 ? -28.907 12.005 19.291 1.00 63.35 219 ASP A C 1
ATOM 1687 O O . ASP A 1 225 ? -27.834 12.389 18.820 1.00 60.73 219 ASP A O 1
ATOM 1692 N N . LYS A 1 226 ? -29.024 11.535 20.527 1.00 57.11 220 LYS A N 1
ATOM 1693 C CA . LYS A 1 226 ? -27.883 11.460 21.425 1.00 53.53 220 LYS A CA 1
ATOM 1694 C C . LYS A 1 226 ? -26.749 10.594 20.890 1.00 52.76 220 LYS A C 1
ATOM 1695 O O . LYS A 1 226 ? -25.579 10.845 21.153 1.00 59.90 220 LYS A O 1
ATOM 1701 N N . VAL A 1 227 ? -27.110 9.572 20.136 1.00 46.17 221 VAL A N 1
ATOM 1702 C CA . VAL A 1 227 ? -26.155 8.640 19.586 1.00 45.42 221 VAL A CA 1
ATOM 1703 C C . VAL A 1 227 ? -25.522 9.216 18.337 1.00 54.26 221 VAL A C 1
ATOM 1704 O O . VAL A 1 227 ? -24.300 9.142 18.162 1.00 49.87 221 VAL A O 1
ATOM 1708 N N . ARG A 1 228 ? -26.358 9.790 17.474 1.00 56.83 222 ARG A N 1
ATOM 1709 C CA . ARG A 1 228 ? -25.883 10.396 16.244 1.00 61.29 222 ARG A CA 1
ATOM 1710 C C . ARG A 1 228 ? -24.927 11.544 16.611 1.00 65.49 222 ARG A C 1
ATOM 1711 O O . ARG A 1 228 ? -23.827 11.669 16.053 1.00 65.01 222 ARG A O 1
ATOM 1719 N N . GLU A 1 229 ? -25.357 12.373 17.558 1.00 62.20 223 GLU A N 1
ATOM 1720 C CA . GLU A 1 229 ? -24.560 13.489 18.042 1.00 64.60 223 GLU A CA 1
ATOM 1721 C C . GLU A 1 229 ? -23.215 12.941 18.495 1.00 71.56 223 GLU A C 1
ATOM 1722 O O . GLU A 1 229 ? -22.167 13.338 17.989 1.00 68.53 223 GLU A O 1
ATOM 1728 N N . ALA A 1 230 ? -23.253 12.024 19.462 1.00 74.53 224 ALA A N 1
ATOM 1729 C CA . ALA A 1 230 ? -22.040 11.398 19.989 1.00 63.03 224 ALA A CA 1
ATOM 1730 C C . ALA A 1 230 ? -21.135 10.986 18.828 1.00 59.02 224 ALA A C 1
ATOM 1731 O O . ALA A 1 230 ? -19.995 11.413 18.740 1.00 53.70 224 ALA A O 1
ATOM 1733 N N . THR A 1 231 ? -21.661 10.155 17.939 1.00 58.18 225 THR A N 1
ATOM 1734 C CA . THR A 1 231 ? -20.924 9.691 16.777 1.00 63.03 225 THR A CA 1
ATOM 1735 C C . THR A 1 231 ? -20.125 10.817 16.111 1.00 70.36 225 THR A C 1
ATOM 1736 O O . THR A 1 231 ? -18.939 10.646 15.767 1.00 71.16 225 THR A O 1
ATOM 1740 N N . GLU A 1 232 ? -20.791 11.957 15.915 1.00 72.26 226 GLU A N 1
ATOM 1741 C CA . GLU A 1 232 ? -20.182 13.147 15.308 1.00 66.92 226 GLU A CA 1
ATOM 1742 C C . GLU A 1 232 ? -19.012 13.629 16.165 1.00 64.51 226 GLU A C 1
ATOM 1743 O O . GLU A 1 232 ? -17.867 13.719 15.705 1.00 58.18 226 GLU A O 1
ATOM 1749 N N . ILE A 1 233 ? -19.327 13.934 17.422 1.00 54.94 227 ILE A N 1
ATOM 1750 C CA . ILE A 1 233 ? -18.347 14.390 18.393 1.00 48.17 227 ILE A CA 1
ATOM 1751 C C . ILE A 1 233 ? -17.195 13.403 18.490 1.00 65.55 227 ILE A C 1
ATOM 1752 O O . ILE A 1 233 ? -16.070 13.781 18.797 1.00 74.57 227 ILE A O 1
ATOM 1757 N N . ALA A 1 234 ? -17.495 12.127 18.262 1.00 68.76 228 ALA A N 1
ATOM 1758 C CA . ALA A 1 234 ? -16.496 11.082 18.315 1.00 62.96 228 ALA A CA 1
ATOM 1759 C C . ALA A 1 234 ? -15.569 11.269 17.136 1.00 62.65 228 ALA A C 1
ATOM 1760 O O . ALA A 1 234 ? -14.359 11.380 17.301 1.00 62.50 228 ALA A O 1
ATOM 1762 N N . THR A 1 235 ? -16.144 11.316 15.942 1.00 65.96 229 THR A N 1
ATOM 1763 C CA . THR A 1 235 ? -15.346 11.489 14.731 1.00 71.20 229 THR A CA 1
ATOM 1764 C C . THR A 1 235 ? -14.461 12.734 14.819 1.00 71.91 229 THR A C 1
ATOM 1765 O O . THR A 1 235 ? -13.390 12.803 14.212 1.00 63.79 229 THR A O 1
ATOM 1769 N N . GLY A 1 236 ? -14.934 13.713 15.582 1.00 71.97 230 GLY A N 1
ATOM 1770 C CA . GLY A 1 236 ? -14.176 14.924 15.768 1.00 69.14 230 GLY A CA 1
ATOM 1771 C C . GLY A 1 236 ? -12.984 14.603 16.636 1.00 75.21 230 GLY A C 1
ATOM 1772 O O . GLY A 1 236 ? -11.847 14.719 16.194 1.00 79.53 230 GLY A O 1
ATOM 1773 N N . LEU A 1 237 ? -13.256 14.169 17.867 1.00 82.17 231 LEU A N 1
ATOM 1774 C CA . LEU A 1 237 ? -12.221 13.830 18.841 1.00 78.38 231 LEU A CA 1
ATOM 1775 C C . LEU A 1 237 ? -11.047 13.060 18.259 1.00 78.38 231 LEU A C 1
ATOM 1776 O O . LEU A 1 237 ? -9.912 13.263 18.676 1.00 86.59 231 LEU A O 1
ATOM 1781 N N . ASN A 1 238 ? -11.320 12.192 17.292 1.00 73.88 232 ASN A N 1
ATOM 1782 C CA . ASN A 1 238 ? -10.279 11.396 16.667 1.00 71.27 232 ASN A CA 1
ATOM 1783 C C . ASN A 1 238 ? -10.740 10.871 15.303 1.00 75.58 232 ASN A C 1
ATOM 1784 O O . ASN A 1 238 ? -11.427 9.858 15.204 1.00 77.26 232 ASN A O 1
ATOM 1789 N N . PRO A 1 239 ? -10.349 11.562 14.227 1.00 77.75 233 PRO A N 1
ATOM 1790 C CA . PRO A 1 239 ? -10.679 11.250 12.831 1.00 75.47 233 PRO A CA 1
ATOM 1791 C C . PRO A 1 239 ? -10.167 9.925 12.296 1.00 80.29 233 PRO A C 1
ATOM 1792 O O . PRO A 1 239 ? -10.705 9.413 11.319 1.00 70.03 233 PRO A O 1
ATOM 1796 N N . ASP A 1 240 ? -9.130 9.379 12.927 1.00 86.70 234 ASP A N 1
ATOM 1797 C CA . ASP A 1 240 ? -8.541 8.122 12.471 1.00 89.96 234 ASP A CA 1
ATOM 1798 C C . ASP A 1 240 ? -9.250 6.850 12.883 1.00 89.41 234 ASP A C 1
ATOM 1799 O O . ASP A 1 240 ? -8.911 5.774 12.388 1.00 86.26 234 ASP A O 1
ATOM 1804 N N . LEU A 1 241 ? -10.224 6.957 13.782 1.00 84.34 235 LEU A N 1
ATOM 1805 C CA . LEU A 1 241 ? -10.953 5.779 14.221 1.00 75.82 235 LEU A CA 1
ATOM 1806 C C . LEU A 1 241 ? -11.969 5.346 13.184 1.00 74.32 235 LEU A C 1
ATOM 1807 O O . LEU A 1 241 ? -12.508 6.174 12.472 1.00 77.93 235 LEU A O 1
ATOM 1812 N N . ALA A 1 242 ? -12.215 4.046 13.083 1.00 73.87 236 ALA A N 1
ATOM 1813 C CA . ALA A 1 242 ? -13.228 3.555 12.160 1.00 72.57 236 ALA A CA 1
ATOM 1814 C C . ALA A 1 242 ? -14.512 3.536 13.003 1.00 77.06 236 ALA A C 1
ATOM 1815 O O . ALA A 1 242 ? -14.884 2.531 13.594 1.00 81.44 236 ALA A O 1
ATOM 1817 N N . LEU A 1 243 ? -15.174 4.679 13.048 1.00 72.96 237 LEU A N 1
ATOM 1818 C CA . LEU A 1 243 ? -16.377 4.878 13.829 1.00 65.19 237 LEU A CA 1
ATOM 1819 C C . LEU A 1 243 ? -17.565 5.145 12.939 1.00 66.95 237 LEU A C 1
ATOM 1820 O O . LEU A 1 243 ? -17.445 5.898 11.978 1.00 72.94 237 LEU A O 1
ATOM 1825 N N . ASP A 1 244 ? -18.708 4.540 13.235 1.00 70.20 238 ASP A N 1
ATOM 1826 C CA . ASP A 1 244 ? -19.898 4.855 12.458 1.00 69.34 238 ASP A CA 1
ATOM 1827 C C . ASP A 1 244 ? -21.097 4.961 13.378 1.00 68.85 238 ASP A C 1
ATOM 1828 O O . ASP A 1 244 ? -21.311 4.099 14.235 1.00 55.46 238 ASP A O 1
ATOM 1833 N N . GLY A 1 245 ? -21.892 6.009 13.162 1.00 72.03 239 GLY A N 1
ATOM 1834 C CA . GLY A 1 245 ? -22.993 6.294 14.057 1.00 73.86 239 GLY A CA 1
ATOM 1835 C C . GLY A 1 245 ? -24.447 6.060 13.812 1.00 68.94 239 GLY A C 1
ATOM 1836 O O . GLY A 1 245 ? -24.976 6.310 12.750 1.00 69.11 239 GLY A O 1
ATOM 1837 N N . GLU A 1 246 ? -25.077 5.619 14.892 1.00 78.20 240 GLU A N 1
ATOM 1838 C CA . GLU A 1 246 ? -26.486 5.301 14.955 1.00 72.71 240 GLU A CA 1
ATOM 1839 C C . GLU A 1 246 ? -26.713 4.072 14.079 1.00 67.87 240 GLU A C 1
ATOM 1840 O O . GLU A 1 246 ? -27.280 4.150 12.987 1.00 58.52 240 GLU A O 1
ATOM 1846 N N . LEU A 1 247 ? -26.216 2.943 14.589 1.00 61.86 241 LEU A N 1
ATOM 1847 C CA . LEU A 1 247 ? -26.314 1.631 13.949 1.00 61.52 241 LEU A CA 1
ATOM 1848 C C . LEU A 1 247 ? -27.026 0.632 14.878 1.00 60.79 241 LEU A C 1
ATOM 1849 O O . LEU A 1 247 ? -26.715 0.562 16.076 1.00 59.35 241 LEU A O 1
ATOM 1854 N N . GLN A 1 248 ? -27.990 -0.110 14.337 1.00 50.16 242 GLN A N 1
ATOM 1855 C CA . GLN A 1 248 ? -28.678 -1.120 15.117 1.00 50.07 242 GLN A CA 1
ATOM 1856 C C . GLN A 1 248 ? -27.675 -2.289 15.177 1.00 48.72 242 GLN A C 1
ATOM 1857 O O . GLN A 1 248 ? -26.803 -2.379 14.328 1.00 54.66 242 GLN A O 1
ATOM 1863 N N . PHE A 1 249 ? -27.788 -3.189 16.150 1.00 47.63 243 PHE A N 1
ATOM 1864 C CA . PHE A 1 249 ? -26.814 -4.283 16.244 1.00 49.08 243 PHE A CA 1
ATOM 1865 C C . PHE A 1 249 ? -26.647 -5.057 14.949 1.00 49.59 243 PHE A C 1
ATOM 1866 O O . PHE A 1 249 ? -25.527 -5.265 14.503 1.00 46.99 243 PHE A O 1
ATOM 1874 N N . ASP A 1 250 ? -27.756 -5.484 14.352 1.00 43.11 244 ASP A N 1
ATOM 1875 C CA . ASP A 1 250 ? -27.697 -6.238 13.113 1.00 49.33 244 ASP A CA 1
ATOM 1876 C C . ASP A 1 250 ? -26.949 -5.470 12.023 1.00 54.48 244 ASP A C 1
ATOM 1877 O O . ASP A 1 250 ? -26.104 -6.029 11.339 1.00 59.29 244 ASP A O 1
ATOM 1882 N N . ALA A 1 251 ? -27.222 -4.186 11.872 1.00 52.28 245 ALA A N 1
ATOM 1883 C CA . ALA A 1 251 ? -26.512 -3.394 10.880 1.00 50.25 245 ALA A CA 1
ATOM 1884 C C . ALA A 1 251 ? -25.022 -3.286 11.214 1.00 50.83 245 ALA A C 1
ATOM 1885 O O . ALA A 1 251 ? -24.200 -3.043 10.350 1.00 61.11 245 ALA A O 1
ATOM 1887 N N . ALA A 1 252 ? -24.658 -3.444 12.470 1.00 43.23 246 ALA A N 1
ATOM 1888 C CA . ALA A 1 252 ? -23.257 -3.348 12.808 1.00 52.70 246 ALA A CA 1
ATOM 1889 C C . ALA A 1 252 ? -22.536 -4.695 12.682 1.00 53.53 246 ALA A C 1
ATOM 1890 O O . ALA A 1 252 ? -21.360 -4.761 12.366 1.00 48.33 246 ALA A O 1
ATOM 1892 N N . PHE A 1 253 ? -23.269 -5.773 12.895 1.00 60.97 247 PHE A N 1
ATOM 1893 C CA . PHE A 1 253 ? -22.684 -7.095 12.909 1.00 57.10 247 PHE A CA 1
ATOM 1894 C C . PHE A 1 253 ? -22.800 -7.958 11.654 1.00 60.22 247 PHE A C 1
ATOM 1895 O O . PHE A 1 253 ? -21.890 -8.737 11.367 1.00 62.92 247 PHE A O 1
ATOM 1903 N N . VAL A 1 254 ? -23.889 -7.849 10.905 1.00 55.09 248 VAL A N 1
ATOM 1904 C CA . VAL A 1 254 ? -24.030 -8.695 9.730 1.00 54.08 248 VAL A CA 1
ATOM 1905 C C . VAL A 1 254 ? -24.013 -7.944 8.401 1.00 66.73 248 VAL A C 1
ATOM 1906 O O . VAL A 1 254 ? -24.757 -6.996 8.205 1.00 65.57 248 VAL A O 1
ATOM 1910 N N . PRO A 1 255 ? -23.149 -8.373 7.462 1.00 77.45 249 PRO A N 1
ATOM 1911 C CA . PRO A 1 255 ? -22.977 -7.799 6.123 1.00 72.46 249 PRO A CA 1
ATOM 1912 C C . PRO A 1 255 ? -24.253 -7.727 5.282 1.00 70.96 249 PRO A C 1
ATOM 1913 O O . PRO A 1 255 ? -24.463 -6.748 4.576 1.00 48.36 249 PRO A O 1
ATOM 1917 N N . GLU A 1 256 ? -25.090 -8.764 5.341 1.00 71.36 250 GLU A N 1
ATOM 1918 C CA . GLU A 1 256 ? -26.332 -8.754 4.574 1.00 80.46 250 GLU A CA 1
ATOM 1919 C C . GLU A 1 256 ? -27.189 -7.568 4.955 1.00 83.14 250 GLU A C 1
ATOM 1920 O O . GLU A 1 256 ? -27.645 -6.845 4.077 1.00 94.34 250 GLU A O 1
ATOM 1926 N N . THR A 1 257 ? -27.427 -7.344 6.246 1.00 76.48 251 THR A N 1
ATOM 1927 C CA . THR A 1 257 ? -28.272 -6.212 6.584 1.00 70.27 251 THR A CA 1
ATOM 1928 C C . THR A 1 257 ? -27.582 -4.853 6.365 1.00 69.73 251 THR A C 1
ATOM 1929 O O . THR A 1 257 ? -28.219 -3.934 5.884 1.00 71.25 251 THR A O 1
ATOM 1933 N N . ALA A 1 258 ? -26.291 -4.715 6.660 1.00 63.72 252 ALA A N 1
ATOM 1934 C CA . ALA A 1 258 ? -25.628 -3.417 6.449 1.00 67.28 252 ALA A CA 1
ATOM 1935 C C . ALA A 1 258 ? -25.832 -2.963 5.014 1.00 78.11 252 ALA A C 1
ATOM 1936 O O . ALA A 1 258 ? -26.242 -1.841 4.744 1.00 78.80 252 ALA A O 1
ATOM 1938 N N . ALA A 1 259 ? -25.519 -3.853 4.090 1.00 88.20 253 ALA A N 1
ATOM 1939 C CA . ALA A 1 259 ? -25.693 -3.570 2.685 1.00 90.29 253 ALA A CA 1
ATOM 1940 C C . ALA A 1 259 ? -27.016 -2.804 2.503 1.00 94.46 253 ALA A C 1
ATOM 1941 O O . ALA A 1 259 ? -27.062 -1.788 1.808 1.00 97.63 253 ALA A O 1
ATOM 1943 N N . ILE A 1 260 ? -28.089 -3.286 3.125 1.00 82.70 254 ILE A N 1
ATOM 1944 C CA . ILE A 1 260 ? -29.377 -2.613 3.015 1.00 81.47 254 ILE A CA 1
ATOM 1945 C C . ILE A 1 260 ? -29.492 -1.347 3.903 1.00 86.92 254 ILE A C 1
ATOM 1946 O O . ILE A 1 260 ? -29.423 -0.230 3.397 1.00 91.07 254 ILE A O 1
ATOM 1951 N N . LYS A 1 261 ? -29.668 -1.531 5.218 1.00 81.98 255 LYS A N 1
ATOM 1952 C CA . LYS A 1 261 ? -29.829 -0.432 6.182 1.00 63.81 255 LYS A CA 1
ATOM 1953 C C . LYS A 1 261 ? -28.743 0.648 6.236 1.00 66.16 255 LYS A C 1
ATOM 1954 O O . LYS A 1 261 ? -29.056 1.788 6.546 1.00 77.91 255 LYS A O 1
ATOM 1960 N N . ALA A 1 262 ? -27.486 0.326 5.946 1.00 61.36 256 ALA A N 1
ATOM 1961 C CA . ALA A 1 262 ? -26.437 1.337 6.031 1.00 68.25 256 ALA A CA 1
ATOM 1962 C C . ALA A 1 262 ? -25.297 1.150 5.055 1.00 80.52 256 ALA A C 1
ATOM 1963 O O . ALA A 1 262 ? -24.155 0.869 5.454 1.00 82.74 256 ALA A O 1
ATOM 1965 N N . PRO A 1 263 ? -25.577 1.326 3.756 1.00 88.67 257 PRO A N 1
ATOM 1966 C CA . PRO A 1 263 ? -24.531 1.167 2.739 1.00 85.10 257 PRO A CA 1
ATOM 1967 C C . PRO A 1 263 ? -23.470 2.234 2.945 1.00 82.56 257 PRO A C 1
ATOM 1968 O O . PRO A 1 263 ? -23.624 3.119 3.779 1.00 91.27 257 PRO A O 1
ATOM 1972 N N . ASP A 1 264 ? -22.382 2.139 2.204 1.00 87.75 258 ASP A N 1
ATOM 1973 C CA . ASP A 1 264 ? -21.331 3.144 2.302 1.00 92.69 258 ASP A CA 1
ATOM 1974 C C . ASP A 1 264 ? -20.849 3.375 3.722 1.00 88.46 258 ASP A C 1
ATOM 1975 O O . ASP A 1 264 ? -20.437 4.474 4.076 1.00 68.95 258 ASP A O 1
ATOM 1980 N N . SER A 1 265 ? -20.899 2.337 4.538 1.00 92.09 259 SER A N 1
ATOM 1981 C CA . SER A 1 265 ? -20.450 2.466 5.908 1.00 89.32 259 SER A CA 1
ATOM 1982 C C . SER A 1 265 ? -19.085 1.784 6.133 1.00 87.55 259 SER A C 1
ATOM 1983 O O . SER A 1 265 ? -18.859 0.630 5.754 1.00 83.36 259 SER A O 1
ATOM 1986 N N . ALA A 1 266 ? -18.169 2.516 6.745 1.00 88.61 260 ALA A N 1
ATOM 1987 C CA . ALA A 1 266 ? -16.841 1.987 7.022 1.00 91.42 260 ALA A CA 1
ATOM 1988 C C . ALA A 1 266 ? -16.877 0.931 8.136 1.00 93.10 260 ALA A C 1
ATOM 1989 O O . ALA A 1 266 ? -15.911 0.182 8.334 1.00 99.56 260 ALA A O 1
ATOM 1991 N N . VAL A 1 267 ? -17.995 0.870 8.853 1.00 80.97 261 VAL A N 1
ATOM 1992 C CA . VAL A 1 267 ? -18.136 -0.041 9.974 1.00 69.61 261 VAL A CA 1
ATOM 1993 C C . VAL A 1 267 ? -19.269 -1.056 9.860 1.00 67.09 261 VAL A C 1
ATOM 1994 O O . VAL A 1 267 ? -19.080 -2.231 10.132 1.00 61.80 261 VAL A O 1
ATOM 1998 N N . ALA A 1 268 ? -20.448 -0.602 9.472 1.00 64.92 262 ALA A N 1
ATOM 1999 C CA . ALA A 1 268 ? -21.585 -1.502 9.352 1.00 71.69 262 ALA A CA 1
ATOM 2000 C C . ALA A 1 268 ? -21.177 -2.828 8.742 1.00 68.18 262 ALA A C 1
ATOM 2001 O O . ALA A 1 268 ? -20.353 -2.873 7.831 1.00 69.55 262 ALA A O 1
ATOM 2003 N N . GLY A 1 269 ? -21.752 -3.904 9.270 1.00 70.48 263 GLY A N 1
ATOM 2004 C CA . GLY A 1 269 ? -21.471 -5.237 8.765 1.00 66.89 263 GLY A CA 1
ATOM 2005 C C . GLY A 1 269 ? -20.165 -5.895 9.190 1.00 60.05 263 GLY A C 1
ATOM 2006 O O . GLY A 1 269 ? -19.936 -7.071 8.901 1.00 59.53 263 GLY A O 1
ATOM 2007 N N . GLN A 1 270 ? -19.309 -5.169 9.891 1.00 51.15 264 GLN A N 1
ATOM 2008 C CA . GLN A 1 270 ? -18.056 -5.751 10.301 1.00 55.29 264 GLN A CA 1
ATOM 2009 C C . GLN A 1 270 ? -17.475 -5.148 11.556 1.00 60.20 264 GLN A C 1
ATOM 2010 O O . GLN A 1 270 ? -16.264 -5.177 11.740 1.00 57.66 264 GLN A O 1
ATOM 2016 N N . ALA A 1 271 ? -18.319 -4.606 12.426 1.00 57.89 265 ALA A N 1
ATOM 2017 C CA . ALA A 1 271 ? -17.829 -4.006 13.663 1.00 54.31 265 ALA A CA 1
ATOM 2018 C C . ALA A 1 271 ? -17.256 -5.070 14.579 1.00 57.96 265 ALA A C 1
ATOM 2019 O O . ALA A 1 271 ? -17.557 -6.258 14.462 1.00 64.56 265 ALA A O 1
ATOM 2021 N N . ASN A 1 272 ? -16.447 -4.627 15.516 1.00 56.00 266 ASN A N 1
ATOM 2022 C CA . ASN A 1 272 ? -15.841 -5.529 16.475 1.00 55.54 266 ASN A CA 1
ATOM 2023 C C . ASN A 1 272 ? -15.800 -4.822 17.828 1.00 55.12 266 ASN A C 1
ATOM 2024 O O . ASN A 1 272 ? -15.456 -5.418 18.849 1.00 58.93 266 ASN A O 1
ATOM 2029 N N . THR A 1 273 ? -16.136 -3.535 17.803 1.00 46.29 267 THR A N 1
ATOM 2030 C CA . THR A 1 273 ? -16.162 -2.692 18.986 1.00 50.62 267 THR A CA 1
ATOM 2031 C C . THR A 1 273 ? -17.542 -2.060 19.070 1.00 57.47 267 THR A C 1
ATOM 2032 O O . THR A 1 273 ? -17.945 -1.292 18.200 1.00 53.87 267 THR A O 1
ATOM 2036 N N . PHE A 1 274 ? -18.273 -2.401 20.126 1.00 56.59 268 PHE A N 1
ATOM 2037 C CA . PHE A 1 274 ? -19.629 -1.926 20.252 1.00 51.82 268 PHE A CA 1
ATOM 2038 C C . PHE A 1 274 ? -19.893 -1.015 21.415 1.00 45.97 268 PHE A C 1
ATOM 2039 O O . PHE A 1 274 ? -19.743 -1.413 22.545 1.00 44.62 268 PHE A O 1
ATOM 2047 N N . VAL A 1 275 ? -20.316 0.209 21.115 1.00 53.99 269 VAL A N 1
ATOM 2048 C CA . VAL A 1 275 ? -20.639 1.197 22.135 1.00 52.00 269 VAL A CA 1
ATOM 2049 C C . VAL A 1 275 ? -22.144 1.281 22.344 1.00 49.66 269 VAL A C 1
ATOM 2050 O O . VAL A 1 275 ? -22.895 1.571 21.423 1.00 58.44 269 VAL A O 1
ATOM 2054 N N . PHE A 1 276 ? -22.581 0.984 23.561 1.00 54.84 270 PHE A N 1
ATOM 2055 C CA . PHE A 1 276 ? -24.000 1.003 23.906 1.00 48.94 270 PHE A CA 1
ATOM 2056 C C . PHE A 1 276 ? -24.465 2.403 24.367 1.00 55.20 270 PHE A C 1
ATOM 2057 O O . PHE A 1 276 ? -23.706 3.142 25.020 1.00 52.91 270 PHE A O 1
ATOM 2065 N N . PRO A 1 277 ? -25.735 2.764 24.058 1.00 55.62 271 PRO A N 1
ATOM 2066 C CA . PRO A 1 277 ? -26.370 4.047 24.394 1.00 54.56 271 PRO A CA 1
ATOM 2067 C C . PRO A 1 277 ? -26.350 4.362 25.876 1.00 57.24 271 PRO A C 1
ATOM 2068 O O . PRO A 1 277 ? -26.025 5.468 26.269 1.00 60.14 271 PRO A O 1
ATOM 2072 N N . ASP A 1 278 ? -26.703 3.377 26.694 1.00 58.77 272 ASP A N 1
ATOM 2073 C CA . ASP A 1 278 ? -26.787 3.578 28.127 1.00 51.15 272 ASP A CA 1
ATOM 2074 C C . ASP A 1 278 ? -26.523 2.298 28.848 1.00 51.27 272 ASP A C 1
ATOM 2075 O O . ASP A 1 278 ? -26.528 1.227 28.234 1.00 54.00 272 ASP A O 1
ATOM 2080 N N . LEU A 1 279 ? -26.346 2.405 30.161 1.00 44.79 273 LEU A N 1
ATOM 2081 C CA . LEU A 1 279 ? -26.048 1.244 30.993 1.00 49.62 273 LEU A CA 1
ATOM 2082 C C . LEU A 1 279 ? -27.065 0.127 30.877 1.00 44.98 273 LEU A C 1
ATOM 2083 O O . LEU A 1 279 ? -26.712 -1.049 30.902 1.00 37.83 273 LEU A O 1
ATOM 2088 N N . GLN A 1 280 ? -28.327 0.486 30.765 1.00 47.08 274 GLN A N 1
ATOM 2089 C CA . GLN A 1 280 ? -29.344 -0.546 30.656 1.00 52.35 274 GLN A CA 1
ATOM 2090 C C . GLN A 1 280 ? -29.082 -1.463 29.452 1.00 49.87 274 GLN A C 1
ATOM 2091 O O . GLN A 1 280 ? -29.021 -2.678 29.578 1.00 42.62 274 GLN A O 1
ATOM 2097 N N . SER A 1 281 ? -28.913 -0.877 28.280 1.00 43.60 275 SER A N 1
ATOM 2098 C CA . SER A 1 281 ? -28.685 -1.684 27.109 1.00 54.01 275 SER A CA 1
ATOM 2099 C C . SER A 1 281 ? -27.331 -2.406 27.163 1.00 50.26 275 SER A C 1
ATOM 2100 O O . SER A 1 281 ? -27.228 -3.559 26.759 1.00 44.62 275 SER A O 1
ATOM 2103 N N . GLY A 1 282 ? -26.309 -1.733 27.673 1.00 45.92 276 GLY A N 1
ATOM 2104 C CA . GLY A 1 282 ? -24.992 -2.339 27.761 1.00 53.65 276 GLY A CA 1
ATOM 2105 C C . GLY A 1 282 ? -24.848 -3.487 28.749 1.00 48.32 276 GLY A C 1
ATOM 2106 O O . GLY A 1 282 ? -24.295 -4.528 28.409 1.00 55.45 276 GLY A O 1
ATOM 2107 N N . ASN A 1 283 ? -25.329 -3.303 29.967 1.00 40.03 277 ASN A N 1
ATOM 2108 C CA . ASN A 1 283 ? -25.243 -4.353 30.975 1.00 50.65 277 ASN A CA 1
ATOM 2109 C C . ASN A 1 283 ? -26.125 -5.554 30.579 1.00 45.50 277 ASN A C 1
ATOM 2110 O O . ASN A 1 283 ? -25.680 -6.704 30.665 1.00 49.70 277 ASN A O 1
ATOM 2115 N N . ILE A 1 284 ? -27.355 -5.317 30.138 1.00 46.74 278 ILE A N 1
ATOM 2116 C CA . ILE A 1 284 ? -28.215 -6.435 29.720 1.00 48.87 278 ILE A CA 1
ATOM 2117 C C . ILE A 1 284 ? -27.582 -7.098 28.495 1.00 49.48 278 ILE A C 1
ATOM 2118 O O . ILE A 1 284 ? -27.420 -8.300 28.438 1.00 47.23 278 ILE A O 1
ATOM 2123 N N . GLY A 1 285 ? -27.218 -6.274 27.526 1.00 49.58 279 GLY A N 1
ATOM 2124 C CA . GLY A 1 285 ? -26.646 -6.753 26.288 1.00 50.18 279 GLY A CA 1
ATOM 2125 C C . GLY A 1 285 ? -25.432 -7.652 26.304 1.00 57.42 279 GLY A C 1
ATOM 2126 O O . GLY A 1 285 ? -25.418 -8.645 25.565 1.00 53.11 279 GLY A O 1
ATOM 2127 N N . TYR A 1 286 ? -24.416 -7.313 27.099 1.00 49.86 280 TYR A N 1
ATOM 2128 C CA . TYR A 1 286 ? -23.217 -8.132 27.156 1.00 46.16 280 TYR A CA 1
ATOM 2129 C C . TYR A 1 286 ? -23.560 -9.444 27.853 1.00 45.58 280 TYR A C 1
ATOM 2130 O O . TYR A 1 286 ? -23.013 -10.493 27.536 1.00 45.62 280 TYR A O 1
ATOM 2139 N N . LYS A 1 287 ? -24.486 -9.384 28.797 1.00 42.60 281 LYS A N 1
ATOM 2140 C CA . LYS A 1 287 ? -24.892 -10.588 29.512 1.00 41.85 281 LYS A CA 1
ATOM 2141 C C . LYS A 1 287 ? -25.623 -11.564 28.595 1.00 35.15 281 LYS A C 1
ATOM 2142 O O . LYS A 1 287 ? -25.503 -12.776 28.748 1.00 46.17 281 LYS A O 1
ATOM 2148 N N . ILE A 1 288 ? -26.364 -11.030 27.639 1.00 32.69 282 ILE A N 1
ATOM 2149 C CA . ILE A 1 288 ? -27.106 -11.843 26.688 1.00 37.43 282 ILE A CA 1
ATOM 2150 C C . ILE A 1 288 ? -26.068 -12.509 25.796 1.00 52.00 282 ILE A C 1
ATOM 2151 O O . ILE A 1 288 ? -26.087 -13.738 25.601 1.00 62.27 282 ILE A O 1
ATOM 2156 N N . ALA A 1 289 ? -25.151 -11.698 25.272 1.00 50.75 283 ALA A N 1
ATOM 2157 C CA . ALA A 1 289 ? -24.078 -12.213 24.413 1.00 53.64 283 ALA A CA 1
ATOM 2158 C C . ALA A 1 289 ? -23.244 -13.278 25.148 1.00 48.94 283 ALA A C 1
ATOM 2159 O O . ALA A 1 289 ? -22.747 -14.230 24.545 1.00 49.76 283 ALA A O 1
ATOM 2161 N N . GLN A 1 290 ? -23.102 -13.106 26.457 1.00 45.10 284 GLN A N 1
ATOM 2162 C CA . GLN A 1 290 ? -22.324 -14.032 27.247 1.00 46.02 284 GLN A CA 1
ATOM 2163 C C . GLN A 1 290 ? -23.077 -15.343 27.413 1.00 48.04 284 GLN A C 1
ATOM 2164 O O . GLN A 1 290 ? -22.601 -16.393 26.989 1.00 48.13 284 GLN A O 1
ATOM 2170 N N . ARG A 1 291 ? -24.266 -15.259 28.009 1.00 48.32 285 ARG A N 1
ATOM 2171 C CA . ARG A 1 291 ? -25.104 -16.430 28.288 1.00 49.70 285 ARG A CA 1
ATOM 2172 C C . ARG A 1 291 ? -25.797 -17.122 27.105 1.00 48.59 285 ARG A C 1
ATOM 2173 O O . ARG A 1 291 ? -25.784 -18.350 26.993 1.00 49.14 285 ARG A O 1
ATOM 2181 N N . LEU A 1 292 ? -26.415 -16.345 26.232 1.00 41.50 286 LEU A N 1
ATOM 2182 C CA . LEU A 1 292 ? -27.045 -16.949 25.101 1.00 44.48 286 LEU A CA 1
ATOM 2183 C C . LEU A 1 292 ? -26.035 -17.111 23.966 1.00 50.62 286 LEU A C 1
ATOM 2184 O O . LEU A 1 292 ? -26.046 -18.106 23.259 1.00 47.09 286 LEU A O 1
ATOM 2189 N N . GLY A 1 293 ? -25.144 -16.141 23.804 1.00 52.88 287 GLY A N 1
ATOM 2190 C CA . GLY A 1 293 ? -24.177 -16.208 22.720 1.00 49.31 287 GLY A CA 1
ATOM 2191 C C . GLY A 1 293 ? -22.948 -17.026 23.022 1.00 52.02 287 GLY A C 1
ATOM 2192 O O . GLY A 1 293 ? -22.156 -17.293 22.130 1.00 50.26 287 GLY A O 1
ATOM 2201 N N . PHE A 1 295 ? -20.193 -16.299 24.730 1.00 47.32 289 PHE A N 1
ATOM 2202 C CA . PHE A 1 295 ? -18.932 -15.626 24.639 1.00 37.36 289 PHE A CA 1
ATOM 2203 C C . PHE A 1 295 ? -18.403 -15.608 26.059 1.00 41.63 289 PHE A C 1
ATOM 2204 O O . PHE A 1 295 ? -19.172 -15.634 27.027 1.00 48.59 289 PHE A O 1
ATOM 2212 N N . ASP A 1 296 ? -17.087 -15.596 26.180 1.00 39.91 290 ASP A N 1
ATOM 2213 C CA . ASP A 1 296 ? -16.430 -15.481 27.466 1.00 46.63 290 ASP A CA 1
ATOM 2214 C C . ASP A 1 296 ? -16.427 -13.972 27.647 1.00 46.37 290 ASP A C 1
ATOM 2215 O O . ASP A 1 296 ? -16.173 -13.241 26.702 1.00 51.50 290 ASP A O 1
ATOM 2220 N N . ALA A 1 297 ? -16.738 -13.484 28.831 1.00 41.62 291 ALA A N 1
ATOM 22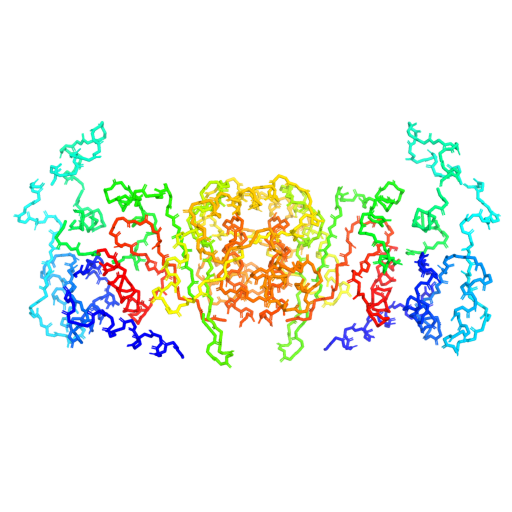21 C CA . ALA A 1 297 ? -16.740 -12.046 29.017 1.00 46.31 291 ALA A CA 1
ATOM 2222 C C . ALA A 1 297 ? -15.724 -11.732 30.076 1.00 49.11 291 ALA A C 1
ATOM 2223 O O . ALA A 1 297 ? -15.982 -11.973 31.251 1.00 49.21 291 ALA A O 1
ATOM 2225 N N . ILE A 1 298 ? -14.574 -11.195 29.664 1.00 56.44 292 ILE A N 1
ATOM 2226 C CA . ILE A 1 298 ? -13.489 -10.862 30.593 1.00 59.49 292 ILE A CA 1
ATOM 2227 C C . ILE A 1 298 ? -13.919 -9.626 31.341 1.00 60.12 292 ILE A C 1
ATOM 2228 O O . ILE A 1 298 ? -13.966 -8.549 30.763 1.00 41.47 292 ILE A O 1
ATOM 2233 N N . GLY A 1 299 ? -14.251 -9.870 32.621 1.00 72.34 293 GLY A N 1
ATOM 2234 C CA . GLY A 1 299 ? -14.763 -8.928 33.619 1.00 60.78 293 GLY A CA 1
ATOM 2235 C C . GLY A 1 299 ? -14.657 -7.463 33.363 1.00 61.22 293 GLY A C 1
ATOM 2236 O O . GLY A 1 299 ? -13.923 -7.072 32.472 1.00 75.63 293 GLY A O 1
ATOM 2237 N N . PRO A 1 300 ? -15.371 -6.609 34.113 1.00 60.17 294 PRO A N 1
ATOM 2238 C CA . PRO A 1 300 ? -15.246 -5.170 33.846 1.00 55.85 294 PRO A CA 1
ATOM 2239 C C . PRO A 1 300 ? -13.789 -4.668 33.888 1.00 55.08 294 PRO A C 1
ATOM 2240 O O . PRO A 1 300 ? -13.072 -4.886 34.876 1.00 55.43 294 PRO A O 1
ATOM 2244 N N . ILE A 1 301 ? -13.365 -4.019 32.804 1.00 55.12 295 ILE A N 1
ATOM 2245 C CA . ILE A 1 301 ? -12.040 -3.401 32.718 1.00 54.83 295 ILE A CA 1
ATOM 2246 C C . ILE A 1 301 ? -12.362 -1.908 32.659 1.00 56.02 295 ILE A C 1
ATOM 2247 O O . ILE A 1 301 ? -13.052 -1.463 31.739 1.00 44.28 295 ILE A O 1
ATOM 2252 N N . LEU A 1 302 ? -11.888 -1.162 33.661 1.00 59.62 296 LEU A N 1
ATOM 2253 C CA . LEU A 1 302 ? -12.092 0.280 33.744 1.00 60.60 296 LEU A CA 1
ATOM 2254 C C . LEU A 1 302 ? -11.150 1.019 32.818 1.00 64.30 296 LEU A C 1
ATOM 2255 O O . LEU A 1 302 ? -9.957 0.711 32.790 1.00 57.56 296 LEU A O 1
ATOM 2260 N N . GLN A 1 303 ? -11.681 1.994 32.076 1.00 62.73 297 GLN A N 1
ATOM 2261 C CA . GLN A 1 303 ? -10.858 2.784 31.179 1.00 65.28 297 GLN A CA 1
ATOM 2262 C C . GLN A 1 303 ? -11.008 4.288 31.404 1.00 69.89 297 GLN A C 1
ATOM 2263 O O . GLN A 1 303 ? -12.066 4.784 31.799 1.00 69.44 297 GLN A O 1
ATOM 2269 N N . GLY A 1 304 ? -9.913 5.000 31.172 1.00 72.81 298 GLY A N 1
ATOM 2270 C CA . GLY A 1 304 ? -9.922 6.432 31.341 1.00 77.49 298 GLY A CA 1
ATOM 2271 C C . GLY A 1 304 ? -9.440 6.901 32.699 1.00 83.25 298 GLY A C 1
ATOM 2272 O O . GLY A 1 304 ? -10.119 7.698 33.353 1.00 88.07 298 GLY A O 1
ATOM 2273 N N . LEU A 1 305 ? -8.292 6.399 33.147 1.00 80.58 299 LEU A N 1
ATOM 2274 C CA . LEU A 1 305 ? -7.732 6.842 34.413 1.00 78.45 299 LEU A CA 1
ATOM 2275 C C . LEU A 1 305 ? -6.282 7.179 34.125 1.00 82.17 299 LEU A C 1
ATOM 2276 O O . LEU A 1 305 ? -5.736 6.748 33.113 1.00 80.47 299 LEU A O 1
ATOM 2281 N N . ASN A 1 306 ? -5.656 7.977 34.975 1.00 86.88 300 ASN A N 1
ATOM 2282 C CA . ASN A 1 306 ? -4.261 8.326 34.724 1.00 90.80 300 ASN A CA 1
ATOM 2283 C C . ASN A 1 306 ? -3.427 7.086 34.970 1.00 92.11 300 ASN A C 1
ATOM 2284 O O . ASN A 1 306 ? -2.492 6.756 34.226 1.00 90.88 300 ASN A O 1
ATOM 2289 N N . LYS A 1 307 ? -3.809 6.392 36.028 1.00 95.95 301 LYS A N 1
ATOM 2290 C CA . LYS A 1 307 ? -3.162 5.163 36.422 1.00 98.53 301 LYS A CA 1
ATOM 2291 C C . LYS A 1 307 ? -4.285 4.103 36.395 1.00 94.06 301 LYS A C 1
ATOM 2292 O O . LYS A 1 307 ? -5.451 4.423 36.698 1.00 94.35 301 LYS A O 1
ATOM 2298 N N . PRO A 1 308 ? -3.954 2.840 36.028 1.00 84.30 302 PRO A N 1
ATOM 2299 C CA . PRO A 1 308 ? -4.943 1.755 35.962 1.00 75.34 302 PRO A CA 1
ATOM 2300 C C . PRO A 1 308 ? -5.403 1.249 37.323 1.00 71.42 302 PRO A C 1
ATOM 2301 O O . PRO A 1 308 ? -4.589 0.962 38.176 1.00 76.66 302 PRO A O 1
ATOM 2305 N N . VAL A 1 309 ? -6.704 1.140 37.531 1.00 70.02 303 VAL A N 1
ATOM 2306 C CA . VAL A 1 309 ? -7.220 0.617 38.791 1.00 67.96 303 VAL A CA 1
ATOM 2307 C C . VAL A 1 309 ? -8.460 -0.173 38.442 1.00 74.72 303 VAL A C 1
ATOM 2308 O O . VAL A 1 309 ? -9.483 0.404 38.051 1.00 70.38 303 VAL A O 1
ATOM 2312 N N . ASN A 1 310 ? -8.369 -1.493 38.576 1.00 74.34 304 ASN A N 1
ATOM 2313 C CA . ASN A 1 310 ? -9.494 -2.345 38.245 1.00 64.63 304 ASN A CA 1
ATOM 2314 C C . ASN A 1 310 ? -10.187 -2.983 39.427 1.00 68.20 304 ASN A C 1
ATOM 2315 O O . ASN A 1 310 ? -9.606 -3.129 40.502 1.00 69.11 304 ASN A O 1
ATOM 2320 N N . ASP A 1 311 ? -11.454 -3.333 39.209 1.00 70.25 305 ASP A N 1
ATOM 2321 C CA . ASP A 1 311 ? -12.286 -3.936 40.223 1.00 69.20 305 ASP A CA 1
ATOM 2322 C C . ASP A 1 311 ? -12.647 -5.334 39.778 1.00 80.55 305 ASP A C 1
ATOM 2323 O O . ASP A 1 311 ? -13.117 -5.536 38.655 1.00 89.33 305 ASP A O 1
ATOM 2328 N N . LEU A 1 312 ? -12.390 -6.295 40.662 1.00 83.52 306 LEU A N 1
ATOM 2329 C CA . LEU A 1 312 ? -12.682 -7.701 40.432 1.00 79.23 306 LEU A CA 1
ATOM 2330 C C . LEU A 1 312 ? -14.150 -7.841 40.677 1.00 81.43 306 LEU A C 1
ATOM 2331 O O . LEU A 1 312 ? -14.797 -6.894 41.110 1.00 82.39 306 LEU A O 1
ATOM 2336 N N . SER A 1 313 ? -14.684 -9.024 40.426 1.00 85.13 307 SER A N 1
ATOM 2337 C CA . SER A 1 313 ? -16.100 -9.212 40.645 1.00 90.28 307 SER A CA 1
ATOM 2338 C C . SER A 1 313 ? -16.431 -9.937 41.929 1.00 91.46 307 SER A C 1
ATOM 2339 O O . SER A 1 313 ? -15.580 -10.564 42.583 1.00 72.98 307 SER A O 1
ATOM 2342 N N . ARG A 1 314 ? -17.693 -9.791 42.295 1.00 100.06 308 ARG A N 1
ATOM 2343 C CA . ARG A 1 314 ? -18.236 -10.435 43.463 1.00 111.11 308 ARG A CA 1
ATOM 2344 C C . ARG A 1 314 ? -18.095 -11.933 43.158 1.00 114.04 308 ARG A C 1
ATOM 2345 O O . ARG A 1 314 ? -18.794 -12.463 42.279 1.00 120.64 308 ARG A O 1
ATOM 2353 N N . GLY A 1 315 ? -17.161 -12.599 43.840 1.00 106.13 309 GLY A N 1
ATOM 2354 C CA . GLY A 1 315 ? -16.963 -14.025 43.619 1.00 97.70 309 GLY A CA 1
ATOM 2355 C C . GLY A 1 315 ? -16.109 -14.386 42.413 1.00 91.95 309 GLY A C 1
ATOM 2356 O O . GLY A 1 315 ? -16.542 -15.122 41.516 1.00 90.28 309 GLY A O 1
ATOM 2357 N N . SER A 1 316 ? -14.886 -13.861 42.402 1.00 87.41 310 SER A N 1
ATOM 2358 C CA . SER A 1 316 ? -13.936 -14.104 41.322 1.00 79.27 310 SER A CA 1
ATOM 2359 C C . SER A 1 316 ? -13.084 -15.279 41.740 1.00 73.37 310 SER A C 1
ATOM 2360 O O . SER A 1 316 ? -13.179 -15.745 42.859 1.00 76.58 310 SER A O 1
ATOM 2363 N N . SER A 1 317 ? -12.246 -15.758 40.840 1.00 71.82 311 SER A N 1
ATOM 2364 C CA . SER A 1 317 ? -11.375 -16.873 41.161 1.00 64.37 311 SER A CA 1
ATOM 2365 C C . SER A 1 317 ? -9.963 -16.348 41.197 1.00 65.83 311 SER A C 1
ATOM 2366 O O . SER A 1 317 ? -9.697 -15.221 40.795 1.00 75.23 311 SER A O 1
ATOM 2369 N N . ALA A 1 318 ? -9.045 -17.161 41.674 1.00 66.60 312 ALA A N 1
ATOM 2370 C CA . ALA A 1 318 ? -7.664 -16.735 41.707 1.00 64.16 312 ALA A CA 1
ATOM 2371 C C . ALA A 1 318 ? -7.153 -16.570 40.275 1.00 63.96 312 ALA A C 1
ATOM 2372 O O . ALA A 1 318 ? -6.297 -15.736 40.000 1.00 66.84 312 ALA A O 1
ATOM 2374 N N . GLU A 1 319 ? -7.678 -17.364 39.356 1.00 56.87 313 GLU A N 1
ATOM 2375 C CA . GLU A 1 319 ? -7.230 -17.253 37.982 1.00 68.63 313 GLU A CA 1
ATOM 2376 C C . GLU A 1 319 ? -7.744 -15.930 37.442 1.00 69.65 313 GLU A C 1
ATOM 2377 O O . GLU A 1 319 ? -7.037 -15.224 36.713 1.00 65.79 313 GLU A O 1
ATOM 2383 N N . ASP A 1 320 ? -8.974 -15.593 37.823 1.00 64.60 314 ASP A N 1
ATOM 2384 C CA . ASP A 1 320 ? -9.598 -14.347 37.386 1.00 71.26 314 ASP A CA 1
ATOM 2385 C C . ASP A 1 320 ? -8.747 -13.151 37.818 1.00 68.92 314 ASP A C 1
ATOM 2386 O O . ASP A 1 320 ? -8.466 -12.248 37.021 1.00 61.84 314 ASP A O 1
ATOM 2391 N N . ILE A 1 321 ? -8.347 -13.149 39.085 1.00 65.98 315 ILE A N 1
ATOM 2392 C CA . ILE A 1 321 ? -7.522 -12.085 39.608 1.00 61.00 315 ILE A CA 1
ATOM 2393 C C . ILE A 1 321 ? -6.229 -12.026 38.808 1.00 64.84 315 ILE A C 1
ATOM 2394 O O . ILE A 1 321 ? -5.820 -10.971 38.336 1.00 72.43 315 ILE A O 1
ATOM 2399 N N . TYR A 1 322 ? -5.596 -13.175 38.651 1.00 62.05 316 TYR A N 1
ATOM 2400 C CA . TYR A 1 322 ? -4.374 -13.282 37.884 1.00 63.00 316 TYR A CA 1
ATOM 2401 C C . TYR A 1 322 ? -4.496 -12.585 36.516 1.00 66.17 316 TYR A C 1
ATOM 2402 O O . TYR A 1 322 ? -3.603 -11.830 36.122 1.00 71.69 316 TYR A O 1
ATOM 2411 N N . LYS A 1 323 ? -5.589 -12.838 35.796 1.00 69.01 317 LYS A N 1
ATOM 2412 C CA . LYS A 1 323 ? -5.817 -12.232 34.473 1.00 66.77 317 LYS A CA 1
ATOM 2413 C C . LYS A 1 323 ? -6.043 -10.725 34.517 1.00 64.83 317 LYS A C 1
ATOM 2414 O O . LYS A 1 323 ? -5.533 -9.990 33.674 1.00 69.11 317 LYS A O 1
ATOM 2420 N N . LEU A 1 324 ? -6.838 -10.273 35.479 1.00 58.45 318 LEU A N 1
ATOM 2421 C CA . LEU A 1 324 ? -7.143 -8.845 35.612 1.00 70.02 318 LEU A CA 1
ATOM 2422 C C . LEU A 1 324 ? -5.860 -8.079 35.830 1.00 71.01 318 LEU A C 1
ATOM 2423 O O . LEU A 1 324 ? -5.576 -7.111 35.127 1.00 73.57 318 LEU A O 1
ATOM 2428 N N . ALA A 1 325 ? -5.094 -8.528 36.822 1.00 67.77 319 ALA A N 1
ATOM 2429 C CA . ALA A 1 325 ? -3.814 -7.920 37.162 1.00 64.36 319 ALA A CA 1
ATOM 2430 C C . ALA A 1 325 ? -2.913 -7.816 35.937 1.00 54.26 319 ALA A C 1
ATOM 2431 O O . ALA A 1 325 ? -2.224 -6.822 35.749 1.00 52.83 319 ALA A O 1
ATOM 2433 N N . ILE A 1 326 ? -2.904 -8.854 35.117 1.00 55.74 320 ILE A N 1
ATOM 2434 C CA . ILE A 1 326 ? -2.094 -8.831 33.916 1.00 60.64 320 ILE A CA 1
ATOM 2435 C C . ILE A 1 326 ? -2.622 -7.725 33.035 1.00 64.01 320 ILE A C 1
ATOM 2436 O O . ILE A 1 326 ? -1.852 -6.943 32.492 1.00 67.90 320 ILE A O 1
ATOM 2441 N N . ILE A 1 327 ? -3.938 -7.654 32.898 1.00 62.16 321 ILE A N 1
ATOM 2442 C CA . ILE A 1 327 ? -4.545 -6.619 32.084 1.00 64.13 321 ILE A CA 1
ATOM 2443 C C . ILE A 1 327 ? -4.168 -5.259 32.682 1.00 64.55 321 ILE A C 1
ATOM 2444 O O . ILE A 1 327 ? -3.660 -4.382 31.986 1.00 68.96 321 ILE A O 1
ATOM 2449 N N . THR A 1 328 ? -4.381 -5.099 33.978 1.00 59.73 322 THR A N 1
ATOM 2450 C CA . THR A 1 328 ? -4.024 -3.867 34.659 1.00 60.09 322 THR A CA 1
ATOM 2451 C C . THR A 1 328 ? -2.593 -3.467 34.293 1.00 61.53 322 THR A C 1
ATOM 2452 O O . THR A 1 328 ? -2.379 -2.388 33.760 1.00 53.60 322 THR A O 1
ATOM 2456 N N . ALA A 1 329 ? -1.625 -4.338 34.576 1.00 56.07 323 ALA A N 1
ATOM 2457 C CA . ALA A 1 329 ? -0.228 -4.074 34.253 1.00 61.63 323 ALA A CA 1
ATOM 2458 C C . ALA A 1 329 ? -0.068 -3.668 32.784 1.00 63.90 323 ALA A C 1
ATOM 2459 O O . ALA A 1 329 ? 0.593 -2.683 32.476 1.00 65.44 323 ALA A O 1
ATOM 2461 N N . ALA A 1 330 ? -0.676 -4.415 31.872 1.00 58.59 324 ALA A N 1
ATOM 2462 C CA . ALA A 1 330 ? -0.569 -4.081 30.456 1.00 65.55 324 ALA A CA 1
ATOM 2463 C C . ALA A 1 330 ? -1.067 -2.660 30.207 1.00 67.09 324 ALA A C 1
ATOM 2464 O O . ALA A 1 330 ? -0.681 -1.996 29.237 1.00 65.06 324 ALA A O 1
ATOM 2466 N N . GLN A 1 331 ? -1.940 -2.205 31.092 1.00 63.54 325 GLN A N 1
ATOM 2467 C CA . GLN A 1 331 ? -2.480 -0.868 30.989 1.00 73.10 325 GLN A CA 1
ATOM 2468 C C . GLN A 1 331 ? -1.445 0.151 31.447 1.00 79.19 325 GLN A C 1
ATOM 2469 O O . GLN A 1 331 ? -1.139 1.099 30.718 1.00 80.99 325 GLN A O 1
ATOM 2475 N N . ALA A 1 332 ? -0.895 -0.051 32.644 1.00 83.47 326 ALA A N 1
ATOM 2476 C CA . ALA A 1 332 ? 0.105 0.868 33.186 1.00 77.18 326 ALA A CA 1
ATOM 2477 C C . ALA A 1 332 ? 1.299 1.028 32.242 1.00 77.42 326 ALA A C 1
ATOM 2478 O O . ALA A 1 332 ? 2.106 1.933 32.410 1.00 77.30 326 ALA A O 1
ATOM 2480 N N . ILE A 1 333 ? 1.399 0.154 31.245 1.00 82.29 327 ILE A N 1
ATOM 2481 C CA . ILE A 1 333 ? 2.473 0.246 30.267 1.00 89.40 327 ILE A CA 1
ATOM 2482 C C . ILE A 1 333 ? 2.113 1.343 29.269 1.00 89.14 327 ILE A C 1
ATOM 2483 O O . ILE A 1 333 ? 2.991 2.056 28.795 1.00 98.61 327 ILE A O 1
ATOM 2488 N N . GLU A 1 334 ? 0.830 1.487 28.950 1.00 90.10 328 GLU A N 1
ATOM 2489 C CA . GLU A 1 334 ? 0.418 2.533 28.019 1.00 99.16 328 GLU A CA 1
ATOM 2490 C C . GLU A 1 334 ? 0.537 3.881 28.696 1.00 100.71 328 GLU A C 1
ATOM 2491 O O . GLU A 1 334 ? 0.116 4.902 28.157 1.00 97.73 328 GLU A O 1
ATOM 2497 N N . SER A 1 335 ? 1.099 3.868 29.896 1.00 102.17 329 SER A N 1
ATOM 2498 C CA . SER A 1 335 ? 1.320 5.089 30.658 1.00 101.35 329 SER A CA 1
ATOM 2499 C C . SER A 1 335 ? 2.842 5.350 30.708 1.00 100.24 329 SER A C 1
ATOM 2500 O O . SER A 1 335 ? 3.478 5.283 29.628 1.00 97.52 329 SER A O 1
ATOM 2511 N N . SER B 1 8 ? -39.761 -27.813 17.886 1.00 69.92 2 SER B N 1
ATOM 2512 C CA . SER B 1 8 ? -39.244 -27.068 16.747 1.00 67.99 2 SER B CA 1
ATOM 2513 C C . SER B 1 8 ? -40.151 -25.955 16.234 1.00 67.34 2 SER B C 1
ATOM 2514 O O . SER B 1 8 ? -41.300 -25.806 16.648 1.00 62.00 2 SER B O 1
ATOM 2517 N N . ILE B 1 9 ? -39.633 -25.179 15.294 1.00 65.22 3 ILE B N 1
ATOM 2518 C CA . ILE B 1 9 ? -40.417 -24.100 14.747 1.00 60.38 3 ILE B CA 1
ATOM 2519 C C . ILE B 1 9 ? -41.557 -24.706 13.971 1.00 63.33 3 ILE B C 1
ATOM 2520 O O . ILE B 1 9 ? -42.632 -24.105 13.877 1.00 61.99 3 ILE B O 1
ATOM 2525 N N . ARG B 1 10 ? -41.334 -25.902 13.427 1.00 68.47 4 ARG B N 1
ATOM 2526 C CA . ARG B 1 10 ? -42.380 -26.581 12.664 1.00 68.70 4 ARG B CA 1
ATOM 2527 C C . ARG B 1 10 ? -43.427 -27.137 13.597 1.00 59.39 4 ARG B C 1
ATOM 2528 O O . ARG B 1 10 ? -44.607 -27.176 13.267 1.00 55.86 4 ARG B O 1
ATOM 2536 N N . SER B 1 11 ? -43.010 -27.562 14.776 1.00 57.74 5 SER B N 1
ATOM 2537 C CA . SER B 1 11 ? -43.984 -28.080 15.729 1.00 61.52 5 SER B CA 1
ATOM 2538 C C . SER B 1 11 ? -44.809 -26.917 16.236 1.00 60.58 5 SER B C 1
ATOM 2539 O O . SER B 1 11 ? -46.019 -27.016 16.376 1.00 53.36 5 SER B O 1
ATOM 2542 N N . LEU B 1 12 ? -44.138 -25.809 16.511 1.00 60.01 6 LEU B N 1
ATOM 2543 C CA . LEU B 1 12 ? -44.815 -24.634 17.002 1.00 60.40 6 LEU B CA 1
ATOM 2544 C C . LEU B 1 12 ? -45.871 -24.181 16.012 1.00 61.99 6 LEU B C 1
ATOM 2545 O O . LEU B 1 12 ? -46.961 -23.775 16.401 1.00 66.22 6 LEU B O 1
ATOM 2550 N N . PHE B 1 13 ? -45.571 -24.251 14.727 1.00 59.40 7 PHE B N 1
ATOM 2551 C CA . PHE B 1 13 ? -46.557 -23.802 13.767 1.00 53.94 7 PHE B CA 1
ATOM 2552 C C . PHE B 1 13 ? -47.600 -24.845 13.434 1.00 52.58 7 PHE B C 1
ATOM 2553 O O . PHE B 1 13 ? -48.662 -24.528 12.892 1.00 48.75 7 PHE B O 1
ATOM 2561 N N . GLY B 1 14 ? -47.300 -26.091 13.775 1.00 55.35 8 GLY B N 1
ATOM 2562 C CA . GLY B 1 14 ? -48.258 -27.150 13.555 1.00 58.47 8 GLY B CA 1
ATOM 2563 C C . GLY B 1 14 ? -49.315 -27.005 14.629 1.00 64.49 8 GLY B C 1
ATOM 2564 O O . GLY B 1 14 ? -50.444 -27.467 14.474 1.00 63.74 8 GLY B O 1
ATOM 2565 N N . GLY B 1 15 ? -48.923 -26.344 15.721 1.00 69.38 9 GLY B N 1
ATOM 2566 C CA . GLY B 1 15 ? -49.806 -26.102 16.846 1.00 60.67 9 GLY B CA 1
ATOM 2567 C C . GLY B 1 15 ? -50.701 -24.917 16.595 1.00 61.52 9 GLY B C 1
ATOM 2568 O O . GLY B 1 15 ? -51.894 -24.949 16.880 1.00 69.32 9 GLY B O 1
ATOM 2569 N N . LEU B 1 16 ? -50.119 -23.857 16.060 1.00 62.20 10 LEU B N 1
ATOM 2570 C CA . LEU B 1 16 ? -50.876 -22.665 15.743 1.00 55.25 10 LEU B CA 1
ATOM 2571 C C . LEU B 1 16 ? -51.791 -23.009 14.612 1.00 54.43 10 LEU B C 1
ATOM 2572 O O . LEU B 1 16 ? -52.894 -22.502 14.566 1.00 43.76 10 LEU B O 1
ATOM 2577 N N . ARG B 1 17 ? -51.334 -23.865 13.692 1.00 60.16 11 ARG B N 1
ATOM 2578 C CA . ARG B 1 17 ? -52.163 -24.252 12.547 1.00 67.37 11 ARG B CA 1
ATOM 2579 C C . ARG B 1 17 ? -53.382 -25.066 12.948 1.00 65.59 11 ARG B C 1
ATOM 2580 O O . ARG B 1 17 ? -54.436 -24.981 12.336 1.00 63.24 11 ARG B O 1
ATOM 2588 N N . GLU B 1 18 ? -53.251 -25.856 13.994 1.00 71.44 12 GLU B N 1
ATOM 2589 C CA . GLU B 1 18 ? -54.388 -26.625 14.417 1.00 70.35 12 GLU B CA 1
ATOM 2590 C C . GLU B 1 18 ? -55.359 -25.675 15.089 1.00 69.97 12 GLU B C 1
ATOM 2591 O O . GLU B 1 18 ? -56.567 -25.836 14.974 1.00 69.27 12 GLU B O 1
ATOM 2597 N N . LYS B 1 19 ? -54.837 -24.672 15.781 1.00 67.69 13 LYS B N 1
ATOM 2598 C CA . LYS B 1 19 ? -55.701 -23.716 16.454 1.00 67.57 13 LYS B CA 1
ATOM 2599 C C . LYS B 1 19 ? -56.561 -22.867 15.501 1.00 72.32 13 LYS B C 1
ATOM 2600 O O . LYS B 1 19 ? -57.640 -22.429 15.880 1.00 69.59 13 LYS B O 1
ATOM 2606 N N . ILE B 1 20 ? -56.133 -22.658 14.259 1.00 69.43 14 ILE B N 1
ATOM 2607 C CA . ILE B 1 20 ? -56.934 -21.816 13.373 1.00 62.38 14 ILE B CA 1
ATOM 2608 C C . ILE B 1 20 ? -57.608 -22.515 12.199 1.00 63.10 14 ILE B C 1
ATOM 2609 O O . ILE B 1 20 ? -58.442 -21.922 11.498 1.00 60.71 14 ILE B O 1
ATOM 2614 N N . LEU B 1 21 ? -57.242 -23.769 11.975 1.00 61.43 15 LEU B N 1
ATOM 2615 C CA . LEU B 1 21 ? -57.820 -24.532 10.880 1.00 68.66 15 LEU B CA 1
ATOM 2616 C C . LEU B 1 21 ? -59.315 -24.706 11.017 1.00 67.22 15 LEU B C 1
ATOM 2617 O O . LEU B 1 21 ? -59.806 -25.215 12.014 1.00 71.88 15 LEU B O 1
ATOM 2622 N N . GLY B 1 22 ? -60.040 -24.283 10.002 1.00 65.08 16 GLY B N 1
ATOM 2623 C CA . GLY B 1 22 ? -61.471 -24.423 10.046 1.00 64.48 16 GLY B CA 1
ATOM 2624 C C . GLY B 1 22 ? -62.168 -23.253 10.687 1.00 59.05 16 GLY B C 1
ATOM 2625 O O . GLY B 1 22 ? -63.297 -22.951 10.342 1.00 67.61 16 GLY B O 1
ATOM 2626 N N . LYS B 1 23 ? -61.523 -22.580 11.622 1.00 53.74 17 LYS B N 1
ATOM 2627 C CA . LYS B 1 23 ? -62.179 -21.446 12.263 1.00 52.39 17 LYS B CA 1
ATOM 2628 C C . LYS B 1 23 ? -62.473 -20.284 11.300 1.00 55.76 17 LYS B C 1
ATOM 2629 O O . LYS B 1 23 ? -62.907 -19.220 11.727 1.00 64.73 17 LYS B O 1
ATOM 2635 N N . ASN B 1 24 ? -62.239 -20.508 10.010 1.00 52.43 18 ASN B N 1
ATOM 2636 C CA . ASN B 1 24 ? -62.418 -19.519 8.950 1.00 55.80 18 ASN B CA 1
ATOM 2637 C C . ASN B 1 24 ? -62.174 -18.032 9.255 1.00 60.55 18 ASN B C 1
ATOM 2638 O O . ASN B 1 24 ? -62.982 -17.162 8.885 1.00 52.52 18 ASN B O 1
ATOM 2651 N N . LYS B 1 26 ? -60.763 -14.311 8.898 1.00 55.37 20 LYS B N 1
ATOM 2652 C CA . LYS B 1 26 ? -60.530 -13.522 7.698 1.00 57.89 20 LYS B CA 1
ATOM 2653 C C . LYS B 1 26 ? -59.454 -12.435 7.863 1.00 59.77 20 LYS B C 1
ATOM 2654 O O . LYS B 1 26 ? -59.605 -11.520 8.668 1.00 55.02 20 LYS B O 1
ATOM 2660 N N . ILE B 1 27 ? -58.357 -12.549 7.110 1.00 54.91 21 ILE B N 1
ATOM 2661 C CA . ILE B 1 27 ? -57.299 -11.553 7.205 1.00 57.00 21 ILE B CA 1
ATOM 2662 C C . ILE B 1 27 ? -57.192 -10.701 5.956 1.00 53.37 21 ILE B C 1
ATOM 2663 O O . ILE B 1 27 ? -57.312 -11.185 4.838 1.00 53.48 21 ILE B O 1
ATOM 2668 N N . VAL B 1 28 ? -56.973 -9.418 6.167 1.00 46.55 22 VAL B N 1
ATOM 2669 C CA . VAL B 1 28 ? -56.848 -8.477 5.079 1.00 57.51 22 VAL B CA 1
ATOM 2670 C C . VAL B 1 28 ? -55.394 -8.348 4.674 1.00 63.95 22 VAL B C 1
ATOM 2671 O O . VAL B 1 28 ? -54.519 -8.214 5.530 1.00 60.45 22 VAL B O 1
ATOM 2675 N N . PHE B 1 29 ? -55.143 -8.405 3.366 1.00 65.11 23 PHE B N 1
ATOM 2676 C CA . PHE B 1 29 ? -53.799 -8.249 2.823 1.00 56.47 23 PHE B CA 1
ATOM 2677 C C . PHE B 1 29 ? -53.775 -7.017 1.907 1.00 55.00 23 PHE B C 1
ATOM 2678 O O . PHE B 1 29 ? -54.029 -7.071 0.703 1.00 49.42 23 PHE B O 1
ATOM 2686 N N . PRO B 1 30 ? -53.490 -5.865 2.498 1.00 54.93 24 PRO B N 1
ATOM 2687 C CA . PRO B 1 30 ? -53.444 -4.607 1.760 1.00 54.18 24 PRO B CA 1
ATOM 2688 C C . PRO B 1 30 ? -52.555 -4.636 0.524 1.00 57.02 24 PRO B C 1
ATOM 2689 O O . PRO B 1 30 ? -52.871 -4.057 -0.499 1.00 55.63 24 PRO B O 1
ATOM 2693 N N . GLU B 1 31 ? -51.436 -5.323 0.632 1.00 55.48 25 GLU B N 1
ATOM 2694 C CA . GLU B 1 31 ? -50.482 -5.376 -0.449 1.00 49.30 25 GLU B CA 1
ATOM 2695 C C . GLU B 1 31 ? -50.743 -6.407 -1.521 1.00 53.99 25 GLU B C 1
ATOM 2696 O O . GLU B 1 31 ? -50.002 -7.385 -1.653 1.00 58.81 25 GLU B O 1
ATOM 2702 N N . GLY B 1 32 ? -51.803 -6.173 -2.290 1.00 54.55 26 GLY B N 1
ATOM 2703 C CA . GLY B 1 32 ? -52.156 -7.059 -3.388 1.00 63.36 26 GLY B CA 1
ATOM 2704 C C . GLY B 1 32 ? -51.163 -6.957 -4.535 1.00 67.83 26 GLY B C 1
ATOM 2705 O O . GLY B 1 32 ? -51.237 -7.729 -5.491 1.00 67.86 26 GLY B O 1
ATOM 2706 N N . ASN B 1 33 ? -50.254 -5.984 -4.431 1.00 69.28 27 ASN B N 1
ATOM 2707 C CA . ASN B 1 33 ? -49.194 -5.751 -5.409 1.00 66.02 27 ASN B CA 1
ATOM 2708 C C . ASN B 1 33 ? -48.163 -6.867 -5.324 1.00 65.93 27 ASN B C 1
ATOM 2709 O O . ASN B 1 33 ? -48.077 -7.724 -6.183 1.00 75.58 27 ASN B O 1
ATOM 2714 N N . ASP B 1 34 ? -47.383 -6.824 -4.252 1.00 67.98 28 ASP B N 1
ATOM 2715 C CA . ASP B 1 34 ? -46.324 -7.782 -3.946 1.00 64.45 28 ASP B CA 1
ATOM 2716 C C . ASP B 1 34 ? -46.672 -9.249 -4.114 1.00 66.32 28 ASP B C 1
ATOM 2717 O O . ASP B 1 34 ? -47.588 -9.755 -3.466 1.00 69.87 28 ASP B O 1
ATOM 2722 N N . GLU B 1 35 ? -45.895 -9.933 -4.946 1.00 60.51 29 GLU B N 1
ATOM 2723 C CA . GLU B 1 35 ? -46.111 -11.338 -5.223 1.00 60.93 29 GLU B CA 1
ATOM 2724 C C . GLU B 1 35 ? -45.817 -12.267 -4.044 1.00 57.87 29 GLU B C 1
ATOM 2725 O O . GLU B 1 35 ? -46.230 -13.414 -4.041 1.00 53.12 29 GLU B O 1
ATOM 2731 N N . ARG B 1 36 ? -45.081 -11.791 -3.058 1.00 48.65 30 ARG B N 1
ATOM 2732 C CA . ARG B 1 36 ? -44.833 -12.613 -1.886 1.00 54.19 30 ARG B CA 1
ATOM 2733 C C . ARG B 1 36 ? -46.189 -12.751 -1.167 1.00 54.27 30 ARG B C 1
ATOM 2734 O O . ARG B 1 36 ? -46.661 -13.844 -0.865 1.00 50.56 30 ARG B O 1
ATOM 2742 N N . VAL B 1 37 ? -46.815 -11.618 -0.897 1.00 46.84 31 VAL B N 1
ATOM 2743 C CA . VAL B 1 37 ? -48.094 -11.615 -0.235 1.00 47.48 31 VAL B CA 1
ATOM 2744 C C . VAL B 1 37 ? -49.042 -12.535 -0.986 1.00 56.20 31 VAL B C 1
ATOM 2745 O O . VAL B 1 37 ? -49.649 -13.426 -0.400 1.00 55.70 31 VAL B O 1
ATOM 2749 N N . VAL B 1 38 ? -49.148 -12.351 -2.296 1.00 60.31 32 VAL B N 1
ATOM 2750 C CA . VAL B 1 38 ? -50.050 -13.187 -3.072 1.00 55.03 32 VAL B CA 1
ATOM 2751 C C . VAL B 1 38 ? -49.750 -14.663 -2.947 1.00 59.28 32 VAL B C 1
ATOM 2752 O O . VAL B 1 38 ? -50.659 -15.443 -2.674 1.00 67.39 32 VAL B O 1
ATOM 2756 N N . ARG B 1 39 ? -48.500 -15.071 -3.120 1.00 55.03 33 ARG B N 1
ATOM 2757 C CA . ARG B 1 39 ? -48.242 -16.497 -3.052 1.00 60.95 33 ARG B CA 1
ATOM 2758 C C . ARG B 1 39 ? -48.472 -17.055 -1.652 1.00 61.72 33 ARG B C 1
ATOM 2759 O O . ARG B 1 39 ? -48.680 -18.257 -1.482 1.00 59.52 33 ARG B O 1
ATOM 2767 N N . ALA B 1 40 ? -48.450 -16.177 -0.649 1.00 60.72 34 ALA B N 1
ATOM 2768 C CA . ALA B 1 40 ? -48.685 -16.595 0.740 1.00 45.51 34 ALA B CA 1
ATOM 2769 C C . ALA B 1 40 ? -50.194 -16.639 0.965 1.00 51.52 34 ALA B C 1
ATOM 2770 O O . ALA B 1 40 ? -50.713 -17.567 1.597 1.00 48.08 34 ALA B O 1
ATOM 2772 N N . ALA B 1 41 ? -50.898 -15.635 0.446 1.00 46.53 35 ALA B N 1
ATOM 2773 C CA . ALA B 1 41 ? -52.333 -15.595 0.607 1.00 46.26 35 ALA B CA 1
ATOM 2774 C C . ALA B 1 41 ? -52.855 -16.863 -0.013 1.00 48.85 35 ALA B C 1
ATOM 2775 O O . ALA B 1 41 ? -53.548 -17.620 0.615 1.00 49.04 35 ALA B O 1
ATOM 2777 N N . ALA B 1 42 ? -52.476 -17.096 -1.258 1.00 60.35 36 ALA B N 1
ATOM 2778 C CA . ALA B 1 42 ? -52.887 -18.275 -2.010 1.00 55.55 36 ALA B CA 1
ATOM 2779 C C . ALA B 1 42 ? -52.642 -19.565 -1.223 1.00 55.83 36 ALA B C 1
ATOM 2780 O O . ALA B 1 42 ? -53.498 -20.440 -1.148 1.00 55.94 36 ALA B O 1
ATOM 2782 N N . ARG B 1 43 ? -51.464 -19.672 -0.638 1.00 41.66 37 ARG B N 1
ATOM 2783 C CA . ARG B 1 43 ? -51.117 -20.835 0.135 1.00 38.94 37 ARG B CA 1
ATOM 2784 C C . ARG B 1 43 ? -52.023 -21.048 1.348 1.00 44.66 37 ARG B C 1
ATOM 2785 O O . ARG B 1 43 ? -52.496 -22.160 1.598 1.00 54.19 37 ARG B O 1
ATOM 2793 N N . LEU B 1 44 ? -52.222 -19.987 2.122 1.00 36.34 38 LEU B N 1
ATOM 2794 C CA . LEU B 1 44 ? -53.098 -20.009 3.290 1.00 44.75 38 LEU B CA 1
ATOM 2795 C C . LEU B 1 44 ? -54.547 -20.374 2.888 1.00 51.22 38 LEU B C 1
ATOM 2796 O O . LEU B 1 44 ? -55.187 -21.182 3.535 1.00 51.71 38 LEU B O 1
ATOM 2801 N N . LYS B 1 45 ? -55.057 -19.771 1.817 1.00 50.41 39 LYS B N 1
ATOM 2802 C CA . LYS B 1 45 ? -56.405 -20.039 1.331 1.00 43.71 39 LYS B CA 1
ATOM 2803 C C . LYS B 1 45 ? -56.641 -21.498 0.998 1.00 49.54 39 LYS B C 1
ATOM 2804 O O . LYS B 1 45 ? -57.604 -22.087 1.475 1.00 55.78 39 LYS B O 1
ATOM 2810 N N . PHE B 1 46 ? -55.766 -22.102 0.204 1.00 51.44 40 PHE B N 1
ATOM 2811 C CA . PHE B 1 46 ? -55.985 -23.502 -0.151 1.00 57.90 40 PHE B CA 1
ATOM 2812 C C . PHE B 1 46 ? -55.456 -24.546 0.828 1.00 56.43 40 PHE B C 1
ATOM 2813 O O . PHE B 1 46 ? -55.373 -25.733 0.497 1.00 64.43 40 PHE B O 1
ATOM 2821 N N . GLU B 1 47 ? -55.087 -24.122 2.025 1.00 55.52 41 GLU B N 1
ATOM 2822 C CA . GLU B 1 47 ? -54.629 -25.091 3.010 1.00 59.30 41 GLU B CA 1
ATOM 2823 C C . GLU B 1 47 ? -55.708 -25.117 4.096 1.00 62.87 41 GLU B C 1
ATOM 2824 O O . GLU B 1 47 ? -55.710 -25.957 4.995 1.00 68.66 41 GLU B O 1
ATOM 2830 N N . GLY B 1 48 ? -56.636 -24.174 3.984 1.00 56.71 42 GLY B N 1
ATOM 2831 C CA . GLY B 1 48 ? -57.739 -24.095 4.913 1.00 52.91 42 GLY B CA 1
ATOM 2832 C C . GLY B 1 48 ? -57.464 -23.388 6.206 1.00 54.13 42 GLY B C 1
ATOM 2833 O O . GLY B 1 48 ? -58.141 -23.648 7.181 1.00 64.36 42 GLY B O 1
ATOM 2834 N N . LEU B 1 49 ? -56.495 -22.482 6.216 1.00 53.29 43 LEU B N 1
ATOM 2835 C CA . LEU B 1 49 ? -56.142 -21.770 7.427 1.00 38.86 43 LEU B CA 1
ATOM 2836 C C . LEU B 1 49 ? -56.818 -20.421 7.649 1.00 42.68 43 LEU B C 1
ATOM 2837 O O . LEU B 1 49 ? -56.999 -20.006 8.801 1.00 50.19 43 LEU B O 1
ATOM 2842 N N . LEU B 1 50 ? -57.195 -19.735 6.572 1.00 37.60 44 LEU B N 1
ATOM 2843 C CA . LEU B 1 50 ? -57.889 -18.444 6.690 1.00 41.05 44 LEU B CA 1
ATOM 2844 C C . LEU B 1 50 ? -58.316 -17.945 5.315 1.00 46.62 44 LEU B C 1
ATOM 2845 O O . LEU B 1 50 ? -57.837 -18.439 4.310 1.00 56.44 44 LEU B O 1
ATOM 2850 N N . GLU B 1 51 ? -59.242 -16.997 5.262 1.00 53.18 45 GLU B N 1
ATOM 2851 C CA . GLU B 1 51 ? -59.624 -16.441 3.978 1.00 56.79 45 GLU B CA 1
ATOM 2852 C C . GLU B 1 51 ? -58.924 -15.109 3.799 1.00 59.63 45 GLU B C 1
ATOM 2853 O O . GLU B 1 51 ? -59.032 -14.205 4.618 1.00 63.78 45 GLU B O 1
ATOM 2859 N N . PRO B 1 52 ? -58.155 -14.986 2.724 1.00 60.16 46 PRO B N 1
ATOM 2860 C CA . PRO B 1 52 ? -57.441 -13.737 2.481 1.00 55.80 46 PRO B CA 1
ATOM 2861 C C . PRO B 1 52 ? -58.369 -12.752 1.856 1.00 49.74 46 PRO B C 1
ATOM 2862 O O . PRO B 1 52 ? -59.214 -13.119 1.057 1.00 59.44 46 PRO B O 1
ATOM 2866 N N . ILE B 1 53 ? -58.218 -11.497 2.228 1.00 55.93 47 ILE B N 1
ATOM 2867 C CA . ILE B 1 53 ? -59.011 -10.440 1.638 1.00 61.96 47 ILE B CA 1
ATOM 2868 C C . ILE B 1 53 ? -57.933 -9.532 1.035 1.00 66.28 47 ILE B C 1
ATOM 2869 O O . ILE B 1 53 ? -57.314 -8.720 1.724 1.00 60.43 47 ILE B O 1
ATOM 2874 N N . ILE B 1 54 ? -57.673 -9.736 -0.254 1.00 63.60 48 ILE B N 1
ATOM 2875 C CA . ILE B 1 54 ? -56.656 -8.984 -0.966 1.00 69.00 48 ILE B CA 1
ATOM 2876 C C . ILE B 1 54 ? -57.162 -7.640 -1.473 1.00 67.16 48 ILE B C 1
ATOM 2877 O O . ILE B 1 54 ? -58.275 -7.545 -1.986 1.00 58.36 48 ILE B O 1
ATOM 2882 N N . LEU B 1 55 ? -56.333 -6.610 -1.318 1.00 64.82 49 LEU B N 1
ATOM 2883 C CA . LEU B 1 55 ? -56.685 -5.273 -1.772 1.00 73.68 49 LEU B CA 1
ATOM 2884 C C . LEU B 1 55 ? -55.926 -4.876 -3.038 1.00 77.65 49 LEU B C 1
ATOM 2885 O O . LEU B 1 55 ? -54.747 -5.176 -3.172 1.00 81.89 49 LEU B O 1
ATOM 2890 N N . GLY B 1 56 ? -56.609 -4.193 -3.956 1.00 84.26 50 GLY B N 1
ATOM 2891 C CA . GLY B 1 56 ? -55.994 -3.767 -5.210 1.00 83.97 50 GLY B CA 1
ATOM 2892 C C . GLY B 1 56 ? -56.973 -3.862 -6.367 1.00 88.07 50 GLY B C 1
ATOM 2893 O O . GLY B 1 56 ? -58.081 -4.366 -6.197 1.00 88.28 50 GLY B O 1
ATOM 2894 N N . GLN B 1 57 ? -56.585 -3.386 -7.543 1.00 87.65 51 GLN B N 1
ATOM 2895 C CA . GLN B 1 57 ? -57.485 -3.450 -8.689 1.00 91.95 51 GLN B CA 1
ATOM 2896 C C . GLN B 1 57 ? -57.823 -4.893 -9.012 1.00 91.78 51 GLN B C 1
ATOM 2897 O O . GLN B 1 57 ? -56.961 -5.659 -9.438 1.00 81.37 51 GLN B O 1
ATOM 2903 N N . SER B 1 58 ? -59.088 -5.249 -8.826 1.00 94.36 52 SER B N 1
ATOM 2904 C CA . SER B 1 58 ? -59.555 -6.612 -9.051 1.00 101.67 52 SER B CA 1
ATOM 2905 C C . SER B 1 58 ? -58.844 -7.354 -10.175 1.00 102.64 52 SER B C 1
ATOM 2906 O O . SER B 1 58 ? -58.294 -8.429 -9.963 1.00 101.30 52 SER B O 1
ATOM 2909 N N . GLU B 1 59 ? -58.845 -6.782 -11.369 1.00 111.30 53 GLU B N 1
ATOM 2910 C CA . GLU B 1 59 ? -58.194 -7.420 -12.505 1.00 113.54 53 GLU B CA 1
ATOM 2911 C C . GLU B 1 59 ? -56.693 -7.542 -12.286 1.00 110.92 53 GLU B C 1
ATOM 2912 O O . GLU B 1 59 ? -56.120 -8.592 -12.540 1.00 109.09 53 GLU B O 1
ATOM 2918 N N . GLU B 1 60 ? -56.063 -6.471 -11.812 1.00 104.25 54 GLU B N 1
ATOM 2919 C CA . GLU B 1 60 ? -54.623 -6.458 -11.555 1.00 100.73 54 GLU B CA 1
ATOM 2920 C C . GLU B 1 60 ? -54.149 -7.643 -10.726 1.00 100.09 54 GLU B C 1
ATOM 2921 O O . GLU B 1 60 ? -53.443 -8.528 -11.213 1.00 99.55 54 GLU B O 1
ATOM 2927 N N . VAL B 1 61 ? -54.526 -7.626 -9.451 1.00 99.87 55 VAL B N 1
ATOM 2928 C CA . VAL B 1 61 ? -54.179 -8.674 -8.501 1.00 83.16 55 VAL B CA 1
ATOM 2929 C C . VAL B 1 61 ? -54.514 -10.035 -9.068 1.00 78.95 55 VAL B C 1
ATOM 2930 O O . VAL B 1 61 ? -53.730 -10.969 -8.941 1.00 74.43 55 VAL B O 1
ATOM 2934 N N . ARG B 1 62 ? -55.671 -10.139 -9.712 1.00 79.04 56 ARG B N 1
ATOM 2935 C CA . ARG B 1 62 ? -56.080 -11.399 -10.305 1.00 79.87 56 ARG B CA 1
ATOM 2936 C C . ARG B 1 62 ? -55.055 -11.817 -11.367 1.00 81.63 56 ARG B C 1
ATOM 2937 O O . ARG B 1 62 ? -54.880 -13.007 -11.637 1.00 88.86 56 ARG B O 1
ATOM 2945 N N . ASN B 1 63 ? -54.362 -10.845 -11.957 1.00 81.90 57 ASN B N 1
ATOM 2946 C CA . ASN B 1 63 ? -53.342 -11.146 -12.971 1.00 86.59 57 ASN B CA 1
ATOM 2947 C C . ASN B 1 63 ? -52.134 -11.803 -12.305 1.00 85.00 57 ASN B C 1
ATOM 2948 O O . ASN B 1 63 ? -51.716 -12.916 -12.673 1.00 84.38 57 ASN B O 1
ATOM 2953 N N . LEU B 1 64 ? -51.576 -11.107 -11.319 1.00 76.76 58 LEU B N 1
ATOM 2954 C CA . LEU B 1 64 ? -50.435 -11.617 -10.582 1.00 70.99 58 LEU B CA 1
ATOM 2955 C C . LEU B 1 64 ? -50.716 -13.040 -10.073 1.00 75.53 58 LEU B C 1
ATOM 2956 O O . LEU B 1 64 ? -49.814 -13.876 -10.008 1.00 80.69 58 LEU B O 1
ATOM 2961 N N . LEU B 1 65 ? -51.965 -13.318 -9.712 1.00 70.48 59 LEU B N 1
ATOM 2962 C CA . LEU B 1 65 ? -52.320 -14.644 -9.236 1.00 72.36 59 LEU B CA 1
ATOM 2963 C C . LEU B 1 65 ? -52.048 -15.704 -10.293 1.00 74.07 59 LEU B C 1
ATOM 2964 O O . LEU B 1 65 ? -51.648 -16.819 -9.947 1.00 75.85 59 LEU B O 1
ATOM 2969 N N . THR B 1 66 ? -52.263 -15.366 -11.570 1.00 72.91 60 THR B N 1
ATOM 2970 C CA . THR B 1 66 ? -52.015 -16.324 -12.653 1.00 75.34 60 THR B CA 1
ATOM 2971 C C . THR B 1 66 ? -50.564 -16.247 -13.097 1.00 71.23 60 THR B C 1
ATOM 2972 O O . THR B 1 66 ? -49.960 -17.265 -13.440 1.00 75.30 60 THR B O 1
ATOM 2976 N N . LYS B 1 67 ? -50.011 -15.042 -13.086 1.00 59.19 61 LYS B N 1
ATOM 2977 C CA . LYS B 1 67 ? -48.616 -14.848 -13.463 1.00 62.13 61 LYS B CA 1
ATOM 2978 C C . LYS B 1 67 ? -47.764 -15.755 -12.599 1.00 61.99 61 LYS B C 1
ATOM 2979 O O . LYS B 1 67 ? -46.688 -16.189 -13.007 1.00 67.42 61 LYS B O 1
ATOM 2985 N N . LEU B 1 68 ? -48.260 -16.029 -11.396 1.00 66.00 62 LEU B N 1
ATOM 2986 C CA . LEU B 1 68 ? -47.570 -16.889 -10.438 1.00 61.93 62 LEU B CA 1
ATOM 2987 C C . LEU B 1 68 ? -48.067 -18.304 -10.488 1.00 59.88 62 LEU B C 1
ATOM 2988 O O . LEU B 1 68 ? -47.715 -19.098 -9.609 1.00 52.80 62 LEU B O 1
ATOM 2993 N N . GLY B 1 69 ? -48.913 -18.580 -11.492 1.00 57.72 63 GLY B N 1
ATOM 2994 C CA . GLY B 1 69 ? -49.468 -19.908 -11.737 1.00 53.02 63 GLY B CA 1
ATOM 2995 C C . GLY B 1 69 ? -50.594 -20.397 -10.850 1.00 56.51 63 GLY B C 1
ATOM 2996 O O . GLY B 1 69 ? -50.772 -21.598 -10.714 1.00 57.35 63 GLY B O 1
ATOM 2997 N N . PHE B 1 70 ? -51.350 -19.477 -10.258 1.00 56.69 64 PHE B N 1
ATOM 2998 C CA . PHE B 1 70 ? -52.464 -19.821 -9.379 1.00 68.16 64 PHE B CA 1
ATOM 2999 C C . PHE B 1 70 ? -53.826 -19.768 -10.064 1.00 75.39 64 PHE B C 1
ATOM 3000 O O . PHE B 1 70 ? -53.995 -19.090 -11.071 1.00 80.99 64 PHE B O 1
ATOM 3008 N N . ALA B 1 71 ? -54.797 -20.486 -9.506 1.00 77.65 65 ALA B N 1
ATOM 3009 C CA . ALA B 1 71 ? -56.151 -20.456 -10.024 1.00 78.40 65 ALA B CA 1
ATOM 3010 C C . ALA B 1 71 ? -56.496 -18.972 -9.979 1.00 84.70 65 ALA B C 1
ATOM 3011 O O . ALA B 1 71 ? -55.971 -18.219 -9.161 1.00 80.67 65 ALA B O 1
ATOM 3013 N N . ASP B 1 72 ? -57.390 -18.556 -10.854 1.00 97.33 66 ASP B N 1
ATOM 3014 C CA . ASP B 1 72 ? -57.753 -17.150 -10.968 1.00 103.57 66 ASP B CA 1
ATOM 3015 C C . ASP B 1 72 ? -58.998 -16.714 -10.215 1.00 101.93 66 ASP B C 1
ATOM 3016 O O . ASP B 1 72 ? -59.216 -15.527 -10.010 1.00 92.15 66 ASP B O 1
ATOM 3021 N N . GLN B 1 73 ? -59.811 -17.673 -9.800 1.00 105.14 67 GLN B N 1
ATOM 3022 C CA . GLN B 1 73 ? -61.055 -17.348 -9.142 1.00 106.77 67 GLN B CA 1
ATOM 3023 C C . GLN B 1 73 ? -61.166 -17.709 -7.680 1.00 106.03 67 GLN B C 1
ATOM 3024 O O . GLN B 1 73 ? -60.376 -18.503 -7.145 1.00 101.16 67 GLN B O 1
ATOM 3030 N N . ASP B 1 74 ? -62.204 -17.114 -7.082 1.00 104.25 68 ASP B N 1
ATOM 3031 C CA . ASP B 1 74 ? -62.635 -17.270 -5.690 1.00 98.21 68 ASP B CA 1
ATOM 3032 C C . ASP B 1 74 ? -61.932 -16.465 -4.624 1.00 89.70 68 ASP B C 1
ATOM 3033 O O . ASP B 1 74 ? -62.177 -16.675 -3.438 1.00 83.60 68 ASP B O 1
ATOM 3038 N N . TYR B 1 75 ? -61.061 -15.551 -5.030 1.00 80.05 69 TYR B N 1
ATOM 3039 C CA . TYR B 1 75 ? -60.376 -14.742 -4.049 1.00 72.48 69 TYR B CA 1
ATOM 3040 C C . TYR B 1 75 ? -61.262 -13.554 -3.798 1.00 68.89 69 TYR B C 1
ATOM 3041 O O . TYR B 1 75 ? -61.928 -13.047 -4.694 1.00 65.78 69 TYR B O 1
ATOM 3050 N N . THR B 1 76 ? -61.297 -13.120 -2.556 1.00 67.97 70 THR B N 1
ATOM 3051 C CA . THR B 1 76 ? -62.124 -11.994 -2.215 1.00 60.69 70 THR B CA 1
ATOM 3052 C C . THR B 1 76 ? -61.318 -10.719 -2.359 1.00 59.52 70 THR B C 1
ATOM 3053 O O . THR B 1 76 ? -60.855 -10.142 -1.387 1.00 68.15 70 THR B O 1
ATOM 3057 N N . ILE B 1 77 ? -61.155 -10.285 -3.600 1.00 62.13 71 ILE B N 1
ATOM 3058 C CA . ILE B 1 77 ? -60.388 -9.087 -3.898 1.00 56.83 71 ILE B CA 1
ATOM 3059 C C . ILE B 1 77 ? -61.248 -7.854 -3.797 1.00 55.03 71 ILE B C 1
ATOM 3060 O O . ILE B 1 77 ? -62.383 -7.879 -4.228 1.00 69.42 71 ILE B O 1
ATOM 3065 N N . ILE B 1 78 ? -60.709 -6.780 -3.229 1.00 61.64 72 ILE B N 1
ATOM 3066 C CA . ILE B 1 78 ? -61.455 -5.532 -3.078 1.00 68.77 72 ILE B CA 1
ATOM 3067 C C . ILE B 1 78 ? -60.608 -4.323 -3.480 1.00 78.03 72 ILE B C 1
ATOM 3068 O O . ILE B 1 78 ? -59.456 -4.204 -3.072 1.00 79.16 72 ILE B O 1
ATOM 3073 N N . ASN B 1 79 ? -61.183 -3.415 -4.265 1.00 80.27 73 ASN B N 1
ATOM 3074 C CA . ASN B 1 79 ? -60.458 -2.222 -4.692 1.00 72.98 73 ASN B CA 1
ATOM 3075 C C . ASN B 1 79 ? -60.802 -0.993 -3.854 1.00 77.28 73 ASN B C 1
ATOM 3076 O O . ASN B 1 79 ? -61.941 -0.535 -3.863 1.00 69.44 73 ASN B O 1
ATOM 3081 N N . PRO B 1 80 ? -59.826 -0.440 -3.120 1.00 80.73 74 PRO B N 1
ATOM 3082 C CA . PRO B 1 80 ? -60.088 0.743 -2.300 1.00 82.82 74 PRO B CA 1
ATOM 3083 C C . PRO B 1 80 ? -60.744 1.915 -3.037 1.00 86.72 74 PRO B C 1
ATOM 3084 O O . PRO B 1 80 ? -61.717 2.490 -2.552 1.00 94.02 74 PRO B O 1
ATOM 3088 N N . ASN B 1 81 ? -60.228 2.268 -4.205 1.00 90.27 75 ASN B N 1
ATOM 3089 C CA . ASN B 1 81 ? -60.808 3.371 -4.960 1.00 95.79 75 ASN B CA 1
ATOM 3090 C C . ASN B 1 81 ? -62.242 3.066 -5.330 1.00 94.31 75 ASN B C 1
ATOM 3091 O O . ASN B 1 81 ? -63.159 3.837 -5.043 1.00 97.49 75 ASN B O 1
ATOM 3096 N N . GLU B 1 82 ? -62.426 1.931 -5.980 1.00 90.50 76 GLU B N 1
ATOM 3097 C CA . GLU B 1 82 ? -63.746 1.528 -6.395 1.00 94.58 76 GLU B CA 1
ATOM 3098 C C . GLU B 1 82 ? -64.402 0.580 -5.410 1.00 92.10 76 GLU B C 1
ATOM 3099 O O . GLU B 1 82 ? -64.451 -0.623 -5.653 1.00 87.59 76 GLU B O 1
ATOM 3105 N N . TYR B 1 83 ? -64.915 1.120 -4.304 1.00 95.81 77 TYR B N 1
ATOM 3106 C CA . TYR B 1 83 ? -65.573 0.287 -3.297 1.00 95.40 77 TYR B CA 1
ATOM 3107 C C . TYR B 1 83 ? -67.106 0.384 -3.311 1.00 97.29 77 TYR B C 1
ATOM 3108 O O . TYR B 1 83 ? -67.696 1.461 -3.144 1.00 93.43 77 TYR B O 1
ATOM 3117 N N . ALA B 1 84 ? -67.730 -0.777 -3.492 1.00 96.29 78 ALA B N 1
ATOM 3118 C CA . ALA B 1 84 ? -69.171 -0.910 -3.543 1.00 97.21 78 ALA B CA 1
ATOM 3119 C C . ALA B 1 84 ? -69.866 -0.463 -2.255 1.00 103.40 78 ALA B C 1
ATOM 3120 O O . ALA B 1 84 ? -71.028 -0.795 -2.043 1.00 113.64 78 ALA B O 1
ATOM 3122 N N . ASP B 1 85 ? -69.173 0.287 -1.401 1.00 101.04 79 ASP B N 1
ATOM 3123 C CA . ASP B 1 85 ? -69.754 0.745 -0.138 1.00 95.83 79 ASP B CA 1
ATOM 3124 C C . ASP B 1 85 ? -68.850 1.772 0.482 1.00 92.64 79 ASP B C 1
ATOM 3125 O O . ASP B 1 85 ? -68.868 1.958 1.693 1.00 90.54 79 ASP B O 1
ATOM 3130 N N . PHE B 1 86 ? -68.040 2.420 -0.342 1.00 94.24 80 PHE B N 1
ATOM 3131 C CA . PHE B 1 86 ? -67.120 3.425 0.158 1.00 96.23 80 PHE B CA 1
ATOM 3132 C C . PHE B 1 86 ? -67.898 4.521 0.883 1.00 103.64 80 PHE B C 1
ATOM 3133 O O . PHE B 1 86 ? -67.330 5.540 1.292 1.00 101.70 80 PHE B O 1
ATOM 3141 N N . ASP B 1 87 ? -69.204 4.310 1.038 1.00 110.69 81 ASP B N 1
ATOM 3142 C CA . ASP B 1 87 ? -70.051 5.280 1.712 1.00 114.43 81 ASP B CA 1
ATOM 3143 C C . ASP B 1 87 ? -70.215 4.935 3.179 1.00 109.36 81 ASP B C 1
ATOM 3144 O O . ASP B 1 87 ? -69.808 5.699 4.047 1.00 105.96 81 ASP B O 1
ATOM 3149 N N . LYS B 1 88 ? -70.807 3.782 3.453 1.00 108.01 82 LYS B N 1
ATOM 3150 C CA . LYS B 1 88 ? -71.000 3.335 4.829 1.00 110.50 82 LYS B CA 1
ATOM 3151 C C . LYS B 1 88 ? -69.683 3.484 5.593 1.00 109.14 82 LYS B C 1
ATOM 3152 O O . LYS B 1 88 ? -69.679 3.860 6.774 1.00 105.70 82 LYS B O 1
ATOM 3166 N N . LYS B 1 90 ? -66.806 5.476 4.543 1.00 89.17 84 LYS B N 1
ATOM 3167 C CA . LYS B 1 90 ? -66.296 6.838 4.598 1.00 89.69 84 LYS B CA 1
ATOM 3168 C C . LYS B 1 90 ? -66.891 7.551 5.811 1.00 92.26 84 LYS B C 1
ATOM 3169 O O . LYS B 1 90 ? -66.265 8.423 6.402 1.00 94.35 84 LYS B O 1
ATOM 3175 N N . GLU B 1 91 ? -68.105 7.169 6.186 1.00 95.40 85 GLU B N 1
ATOM 3176 C CA . GLU B 1 91 ? -68.754 7.780 7.334 1.00 99.34 85 GLU B CA 1
ATOM 3177 C C . GLU B 1 91 ? -68.231 7.169 8.625 1.00 96.10 85 GLU B C 1
ATOM 3178 O O . GLU B 1 91 ? -67.755 7.886 9.516 1.00 94.26 85 GLU B O 1
ATOM 3184 N N . ALA B 1 92 ? -68.316 5.843 8.719 1.00 90.25 86 ALA B N 1
ATOM 3185 C CA . ALA B 1 92 ? -67.835 5.126 9.897 1.00 87.64 86 ALA B CA 1
ATOM 3186 C C . ALA B 1 92 ? -66.462 5.640 10.321 1.00 88.12 86 ALA B C 1
ATOM 3187 O O . ALA B 1 92 ? -66.040 5.430 11.456 1.00 91.00 86 ALA B O 1
ATOM 3189 N N . PHE B 1 93 ? -65.775 6.321 9.408 1.00 83.55 87 PHE B N 1
ATOM 3190 C CA . PHE B 1 93 ? -64.460 6.868 9.697 1.00 84.29 87 PHE B CA 1
ATOM 3191 C C . PHE B 1 93 ? -64.528 8.149 10.533 1.00 88.94 87 PHE B C 1
ATOM 3192 O O . PHE B 1 93 ? -63.902 8.233 11.599 1.00 90.97 87 PHE B O 1
ATOM 3200 N N . VAL B 1 94 ? -65.278 9.150 10.065 1.00 93.94 88 VAL B N 1
ATOM 3201 C CA . VAL B 1 94 ? -65.384 10.406 10.824 1.00 100.66 88 VAL B CA 1
ATOM 3202 C C . VAL B 1 94 ? -66.085 10.048 12.126 1.00 100.02 88 VAL B C 1
ATOM 3203 O O . VAL B 1 94 ? -65.846 10.639 13.186 1.00 97.03 88 VAL B O 1
ATOM 3207 N N . GLU B 1 95 ? -66.931 9.031 12.038 1.00 99.34 89 GLU B N 1
ATOM 3208 C CA . GLU B 1 95 ? -67.671 8.575 13.193 1.00 101.24 89 GLU B CA 1
ATOM 3209 C C . GLU B 1 95 ? -66.714 8.044 14.256 1.00 100.12 89 GLU B C 1
ATOM 3210 O O . GLU B 1 95 ? -67.127 7.383 15.203 1.00 102.13 89 GLU B O 1
ATOM 3216 N N . VAL B 1 96 ? -65.430 8.350 14.113 1.00 99.13 90 VAL B N 1
ATOM 3217 C CA . VAL B 1 96 ? -64.460 7.871 15.080 1.00 95.13 90 VAL B CA 1
ATOM 3218 C C . VAL B 1 96 ? -63.383 8.892 15.346 1.00 96.63 90 VAL B C 1
ATOM 3219 O O . VAL B 1 96 ? -62.683 8.794 16.354 1.00 98.06 90 VAL B O 1
ATOM 3223 N N . ARG B 1 97 ? -63.238 9.864 14.452 1.00 93.22 91 ARG B N 1
ATOM 3224 C CA . ARG B 1 97 ? -62.213 10.890 14.627 1.00 98.71 91 ARG B CA 1
ATOM 3225 C C . ARG B 1 97 ? -62.776 12.283 14.960 1.00 103.86 91 ARG B C 1
ATOM 3226 O O . ARG B 1 97 ? -62.014 13.265 14.985 1.00 111.33 91 ARG B O 1
ATOM 3234 N N . LYS B 1 98 ? -64.082 12.345 15.304 1.00 100.55 92 LYS B N 1
ATOM 3235 C CA . LYS B 1 98 ? -64.800 13.607 15.569 1.00 91.36 92 LYS B CA 1
ATOM 3236 C C . LYS B 1 98 ? -64.205 14.913 14.966 1.00 92.73 92 LYS B C 1
ATOM 3237 O O . LYS B 1 98 ? -64.380 15.213 13.799 1.00 86.26 92 LYS B O 1
ATOM 3243 N N . GLY B 1 99 ? -63.492 15.671 15.810 1.00 95.55 93 GLY B N 1
ATOM 3244 C CA . GLY B 1 99 ? -62.845 16.925 15.416 1.00 95.68 93 GLY B CA 1
ATOM 3245 C C . GLY B 1 99 ? -62.145 16.737 14.062 1.00 98.51 93 GLY B C 1
ATOM 3246 O O . GLY B 1 99 ? -62.411 17.454 13.102 1.00 98.64 93 GLY B O 1
ATOM 3247 N N . LYS B 1 100 ? -61.243 15.744 14.012 1.00 99.92 94 LYS B N 1
ATOM 3248 C CA . LYS B 1 100 ? -60.530 15.406 12.799 1.00 93.83 94 LYS B CA 1
ATOM 3249 C C . LYS B 1 100 ? -61.482 14.679 11.850 1.00 95.77 94 LYS B C 1
ATOM 3250 O O . LYS B 1 100 ? -61.219 14.626 10.642 1.00 88.27 94 LYS B O 1
ATOM 3256 N N . ALA B 1 101 ? -62.578 14.130 12.384 1.00 102.02 95 ALA B N 1
ATOM 3257 C CA . ALA B 1 101 ? -63.598 13.425 11.595 1.00 104.70 95 ALA B CA 1
ATOM 3258 C C . ALA B 1 101 ? -64.083 14.378 10.514 1.00 103.59 95 ALA B C 1
ATOM 3259 O O . ALA B 1 101 ? -64.607 15.444 10.818 1.00 113.05 95 ALA B O 1
ATOM 3261 N N . THR B 1 102 ? -63.938 13.992 9.232 1.00 92.49 96 THR B N 1
ATOM 3262 C CA . THR B 1 102 ? -64.286 14.872 8.088 1.00 86.09 96 THR B CA 1
ATOM 3263 C C . THR B 1 102 ? -64.566 14.114 6.778 1.00 88.65 96 THR B C 1
ATOM 3264 O O . THR B 1 102 ? -63.630 13.749 6.048 1.00 76.40 96 THR B O 1
ATOM 3268 N N . LEU B 1 103 ? -65.863 13.901 6.483 1.00 95.33 97 LEU B N 1
ATOM 3269 C CA . LEU B 1 103 ? -66.274 13.129 5.301 1.00 98.60 97 LEU B CA 1
ATOM 3270 C C . LEU B 1 103 ? -65.471 13.470 4.048 1.00 103.02 97 LEU B C 1
ATOM 3271 O O . LEU B 1 103 ? -65.234 12.612 3.201 1.00 97.90 97 LEU B O 1
ATOM 3276 N N . GLU B 1 104 ? -65.030 14.717 3.940 1.00 115.47 98 GLU B N 1
ATOM 3277 C CA . GLU B 1 104 ? -64.223 15.136 2.795 1.00 121.53 98 GLU B CA 1
ATOM 3278 C C . GLU B 1 104 ? -62.823 14.549 2.890 1.00 120.01 98 GLU B C 1
ATOM 3279 O O . GLU B 1 104 ? -62.193 14.248 1.879 1.00 117.28 98 GLU B O 1
ATOM 3285 N N . ASP B 1 105 ? -62.337 14.396 4.113 1.00 119.25 99 ASP B N 1
ATOM 3286 C CA . ASP B 1 105 ? -61.024 13.831 4.338 1.00 117.72 99 ASP B CA 1
ATOM 3287 C C . ASP B 1 105 ? -61.135 12.335 4.104 1.00 117.24 99 ASP B C 1
ATOM 3288 O O . ASP B 1 105 ? -60.442 11.764 3.268 1.00 117.95 99 ASP B O 1
ATOM 3293 N N . ALA B 1 106 ? -62.035 11.714 4.849 1.00 117.09 100 ALA B N 1
ATOM 3294 C CA . ALA B 1 106 ? -62.262 10.282 4.771 1.00 122.28 100 ALA B CA 1
ATOM 3295 C C . ALA B 1 106 ? -62.269 9.739 3.346 1.00 125.02 100 ALA B C 1
ATOM 3296 O O . ALA B 1 106 ? -61.755 8.647 3.081 1.00 126.50 100 ALA B O 1
ATOM 3298 N N . ASP B 1 107 ? -62.845 10.502 2.426 1.00 127.35 101 ASP B N 1
ATOM 3299 C CA . ASP B 1 107 ? -62.931 10.060 1.037 1.00 127.07 101 ASP B CA 1
ATOM 3300 C C . ASP B 1 107 ? -61.573 9.932 0.367 1.00 120.22 101 ASP B C 1
ATOM 3301 O O . ASP B 1 107 ? -61.411 9.191 -0.602 1.00 119.73 101 ASP B O 1
ATOM 3306 N N . LYS B 1 108 ? -60.599 10.660 0.887 1.00 112.58 102 LYS B N 1
ATOM 3307 C CA . LYS B 1 108 ? -59.268 10.643 0.321 1.00 107.01 102 LYS B CA 1
ATOM 3308 C C . LYS B 1 108 ? -58.371 9.678 1.086 1.00 105.58 102 LYS B C 1
ATOM 3309 O O . LYS B 1 108 ? -57.592 8.942 0.487 1.00 105.35 102 LYS B O 1
ATOM 3323 N N . LEU B 1 110 ? -59.280 7.004 3.319 1.00 91.09 104 LEU B N 1
ATOM 3324 C CA . LEU B 1 110 ? -59.696 5.617 3.235 1.00 96.61 104 LEU B CA 1
ATOM 3325 C C . LEU B 1 110 ? -59.439 5.027 1.849 1.00 96.70 104 LEU B C 1
ATOM 3326 O O . LEU B 1 110 ? -59.888 3.931 1.508 1.00 95.95 104 LEU B O 1
ATOM 3331 N N . ARG B 1 111 ? -58.704 5.773 1.048 1.00 98.27 105 ARG B N 1
ATOM 3332 C CA . ARG B 1 111 ? -58.363 5.339 -0.287 1.00 101.84 105 ARG B CA 1
ATOM 3333 C C . ARG B 1 111 ? -57.123 4.468 -0.113 1.00 97.17 105 ARG B C 1
ATOM 3334 O O . ARG B 1 111 ? -57.010 3.416 -0.729 1.00 95.60 105 ARG B O 1
ATOM 3342 N N . ASP B 1 112 ? -56.216 4.920 0.758 1.00 99.42 106 ASP B N 1
ATOM 3343 C CA . ASP B 1 112 ? -54.950 4.236 1.084 1.00 95.39 106 ASP B CA 1
ATOM 3344 C C . ASP B 1 112 ? -55.180 2.825 1.590 1.00 94.76 106 ASP B C 1
ATOM 3345 O O . ASP B 1 112 ? -55.799 2.617 2.635 1.00 100.01 106 ASP B O 1
ATOM 3350 N N . VAL B 1 113 ? -54.644 1.862 0.850 1.00 89.68 107 VAL B N 1
ATOM 3351 C CA . VAL B 1 113 ? -54.795 0.441 1.153 1.00 81.52 107 VAL B CA 1
ATOM 3352 C C . VAL B 1 113 ? -54.726 0.009 2.616 1.00 77.14 107 VAL B C 1
ATOM 3353 O O . VAL B 1 113 ? -55.412 -0.934 3.003 1.00 79.26 107 VAL B O 1
ATOM 3357 N N . ASN B 1 114 ? -53.900 0.675 3.419 1.00 70.04 108 ASN B N 1
ATOM 3358 C CA . ASN B 1 114 ? -53.798 0.345 4.834 1.00 68.92 108 ASN B CA 1
ATOM 3359 C C . ASN B 1 114 ? -54.991 0.869 5.624 1.00 71.64 108 ASN B C 1
ATOM 3360 O O . ASN B 1 114 ? -55.610 0.125 6.393 1.00 75.56 108 ASN B O 1
ATOM 3365 N N . TYR B 1 115 ? -55.325 2.141 5.453 1.00 69.06 109 TYR B N 1
ATOM 3366 C CA . TYR B 1 115 ? -56.490 2.656 6.154 1.00 72.19 109 TYR B CA 1
ATOM 3367 C C . TYR B 1 115 ? -57.678 1.795 5.796 1.00 73.61 109 TYR B C 1
ATOM 3368 O O . TYR B 1 115 ? -58.399 1.315 6.671 1.00 72.95 109 TYR B O 1
ATOM 3377 N N . PHE B 1 116 ? -57.867 1.588 4.496 1.00 71.36 110 PHE B N 1
ATOM 3378 C CA . PHE B 1 116 ? -58.968 0.774 4.014 1.00 69.19 110 PHE B CA 1
ATOM 3379 C C . PHE B 1 116 ? -58.973 -0.523 4.790 1.00 70.62 110 PHE B C 1
ATOM 3380 O O . PHE B 1 116 ? -59.990 -0.892 5.376 1.00 74.00 110 PHE B O 1
ATOM 3388 N N . GLY B 1 117 ? -57.829 -1.196 4.811 1.00 66.49 111 GLY B N 1
ATOM 3389 C CA . GLY B 1 117 ? -57.722 -2.447 5.529 1.00 70.31 111 GLY B CA 1
ATOM 3390 C C . GLY B 1 117 ? -58.165 -2.315 6.970 1.00 73.58 111 GLY B C 1
ATOM 3391 O O . GLY B 1 117 ? -59.083 -3.009 7.399 1.00 72.68 111 GLY B O 1
ATOM 3392 N N . VAL B 1 118 ? -57.526 -1.423 7.719 1.00 68.68 112 VAL B N 1
ATOM 3393 C CA . VAL B 1 118 ? -57.871 -1.234 9.122 1.00 73.51 112 VAL B CA 1
ATOM 3394 C C . VAL B 1 118 ? -59.385 -1.043 9.220 1.00 76.92 112 VAL B C 1
ATOM 3395 O O . VAL B 1 118 ? -60.065 -1.649 10.054 1.00 73.36 112 VAL B O 1
ATOM 3407 N N . LEU B 1 120 ? -61.815 -2.000 7.137 1.00 73.52 114 LEU B N 1
ATOM 3408 C CA . LEU B 1 120 ? -62.485 -3.277 6.942 1.00 70.23 114 LEU B CA 1
ATOM 3409 C C . LEU B 1 120 ? -62.477 -4.143 8.200 1.00 75.06 114 LEU B C 1
ATOM 3410 O O . LEU B 1 120 ? -63.382 -4.959 8.405 1.00 80.17 114 LEU B O 1
ATOM 3415 N N . VAL B 1 121 ? -61.450 -3.993 9.032 1.00 69.70 115 VAL B N 1
ATOM 3416 C CA . VAL B 1 121 ? -61.359 -4.798 10.244 1.00 72.27 115 VAL B CA 1
ATOM 3417 C C . VAL B 1 121 ? -62.242 -4.169 11.293 1.00 73.64 115 VAL B C 1
ATOM 3418 O O . VAL B 1 121 ? -63.007 -4.860 11.962 1.00 73.61 115 VAL B O 1
ATOM 3422 N N . LYS B 1 122 ? -62.149 -2.850 11.416 1.00 75.35 116 LYS B N 1
ATOM 3423 C CA . LYS B 1 122 ? -62.959 -2.110 12.383 1.00 78.04 116 LYS B CA 1
ATOM 3424 C C . LYS B 1 122 ? -64.442 -2.405 12.175 1.00 76.48 116 LYS B C 1
ATOM 3425 O O . LYS B 1 122 ? -65.176 -2.646 13.126 1.00 80.31 116 LYS B O 1
ATOM 3439 N N . GLY B 1 124 ? -65.907 -4.873 11.395 1.00 66.82 118 GLY B N 1
ATOM 3440 C CA . GLY B 1 124 ? -66.215 -6.290 11.514 1.00 74.17 118 GLY B CA 1
ATOM 3441 C C . GLY B 1 124 ? -66.307 -7.087 10.220 1.00 72.92 118 GLY B C 1
ATOM 3442 O O . GLY B 1 124 ? -66.847 -8.197 10.227 1.00 76.41 118 GLY B O 1
ATOM 3443 N N . LEU B 1 125 ? -65.768 -6.528 9.128 1.00 77.72 119 LEU B N 1
ATOM 3444 C CA . LEU B 1 125 ? -65.751 -7.150 7.795 1.00 72.65 119 LEU B CA 1
ATOM 3445 C C . LEU B 1 125 ? -64.576 -8.072 7.588 1.00 73.48 119 LEU B C 1
ATOM 3446 O O . LEU B 1 125 ? -64.482 -8.728 6.553 1.00 72.27 119 LEU B O 1
ATOM 3451 N N . ALA B 1 126 ? -63.685 -8.099 8.581 1.00 79.36 120 ALA B N 1
ATOM 3452 C CA . ALA B 1 126 ? -62.485 -8.935 8.600 1.00 74.08 120 ALA B CA 1
ATOM 3453 C C . ALA B 1 126 ? -61.961 -9.033 10.046 1.00 72.85 120 ALA B C 1
ATOM 3454 O O . ALA B 1 126 ? -61.950 -8.044 10.782 1.00 71.74 120 ALA B O 1
ATOM 3456 N N . ASP B 1 127 ? -61.515 -10.227 10.426 1.00 63.79 121 ASP B N 1
ATOM 3457 C CA . ASP B 1 127 ? -61.005 -10.503 11.756 1.00 59.28 121 ASP B CA 1
ATOM 3458 C C . ASP B 1 127 ? -59.650 -9.922 12.070 1.00 59.67 121 ASP B C 1
ATOM 3459 O O . ASP B 1 127 ? -59.328 -9.697 13.227 1.00 55.75 121 ASP B O 1
ATOM 3464 N N . GLY B 1 128 ? -58.843 -9.703 11.045 1.00 61.46 122 GLY B N 1
ATOM 3465 C CA . GLY B 1 128 ? -57.521 -9.158 11.269 1.00 60.06 122 GLY B CA 1
ATOM 3466 C C . GLY B 1 128 ? -56.819 -8.704 10.010 1.00 59.51 122 GLY B C 1
ATOM 3467 O O . GLY B 1 128 ? -57.386 -8.727 8.933 1.00 54.32 122 GLY B O 1
ATOM 3476 N N . VAL B 1 130 ? -52.598 -8.260 8.060 1.00 55.80 124 VAL B N 1
ATOM 3477 C CA . VAL B 1 130 ? -51.153 -8.438 7.943 1.00 53.72 124 VAL B CA 1
ATOM 3478 C C . VAL B 1 130 ? -50.721 -7.502 6.808 1.00 48.37 124 VAL B C 1
ATOM 3479 O O . VAL B 1 130 ? -51.279 -7.534 5.704 1.00 48.98 124 VAL B O 1
ATOM 3483 N N . SER B 1 131 ? -49.758 -6.642 7.088 1.00 48.50 125 SER B N 1
ATOM 3484 C CA . SER B 1 131 ? -49.271 -5.714 6.078 1.00 49.07 125 SER B CA 1
ATOM 3485 C C . SER B 1 131 ? -47.847 -5.312 6.401 1.00 48.13 125 SER B C 1
ATOM 3486 O O . SER B 1 131 ? -47.250 -5.819 7.342 1.00 42.89 125 SER B O 1
ATOM 3489 N N . GLY B 1 132 ? -47.287 -4.419 5.594 1.00 54.23 126 GLY B N 1
ATOM 3490 C CA . GLY B 1 132 ? -45.927 -3.973 5.835 1.00 56.48 126 GLY B CA 1
ATOM 3491 C C . GLY B 1 132 ? -44.809 -4.582 5.000 1.00 54.09 126 GLY B C 1
ATOM 3492 O O . GLY B 1 132 ? -43.647 -4.428 5.346 1.00 54.55 126 GLY B O 1
ATOM 3493 N N . ALA B 1 133 ? -45.144 -5.266 3.914 1.00 52.88 127 ALA B N 1
ATOM 3494 C CA . ALA B 1 133 ? -44.129 -5.864 3.054 1.00 59.50 127 ALA B CA 1
ATOM 3495 C C . ALA B 1 133 ? -43.663 -4.846 2.001 1.00 59.23 127 ALA B C 1
ATOM 3496 O O . ALA B 1 133 ? -42.737 -5.085 1.238 1.00 65.25 127 ALA B O 1
ATOM 3498 N N . ILE B 1 134 ? -44.311 -3.695 1.995 1.00 61.79 128 ILE B N 1
ATOM 3499 C CA . ILE B 1 134 ? -44.058 -2.672 0.999 1.00 62.22 128 ILE B CA 1
ATOM 3500 C C . ILE B 1 134 ? -44.269 -1.280 1.604 1.00 65.64 128 ILE B C 1
ATOM 3501 O O . ILE B 1 134 ? -44.084 -0.256 0.924 1.00 71.37 128 ILE B O 1
ATOM 3506 N N . HIS B 1 135 ? -44.655 -1.232 2.874 1.00 54.12 129 HIS B N 1
ATOM 3507 C CA . HIS B 1 135 ? -44.896 0.054 3.499 1.00 54.65 129 HIS B CA 1
ATOM 3508 C C . HIS B 1 135 ? -44.131 0.135 4.763 1.00 53.65 129 HIS B C 1
ATOM 3509 O O . HIS B 1 135 ? -43.649 -0.879 5.253 1.00 51.86 129 HIS B O 1
ATOM 3516 N N . SER B 1 136 ? -44.020 1.349 5.293 1.00 57.30 130 SER B N 1
ATOM 3517 C CA . SER B 1 136 ? -43.305 1.562 6.536 1.00 66.91 130 SER B CA 1
ATOM 3518 C C . SER B 1 136 ? -44.136 1.013 7.688 1.00 66.84 130 SER B C 1
ATOM 3519 O O . SER B 1 136 ? -45.324 0.752 7.547 1.00 61.69 130 SER B O 1
ATOM 3522 N N . THR B 1 137 ? -43.503 0.830 8.829 1.00 62.58 131 THR B N 1
ATOM 3523 C CA . THR B 1 137 ? -44.212 0.315 9.961 1.00 64.63 131 THR B CA 1
ATOM 3524 C C . THR B 1 137 ? -45.286 1.338 10.311 1.00 69.07 131 THR B C 1
ATOM 3525 O O . THR B 1 137 ? -46.417 0.989 10.653 1.00 63.16 131 THR B O 1
ATOM 3529 N N . ALA B 1 138 ? -44.930 2.611 10.193 1.00 69.35 132 ALA B N 1
ATOM 3530 C CA . ALA B 1 138 ? -45.851 3.695 10.506 1.00 62.58 132 ALA B CA 1
ATOM 3531 C C . ALA B 1 138 ? -47.148 3.604 9.717 1.00 69.52 132 ALA B C 1
ATOM 3532 O O . ALA B 1 138 ? -48.212 3.863 10.253 1.00 72.43 132 ALA B O 1
ATOM 3534 N N . ASP B 1 139 ? -47.060 3.233 8.443 1.00 72.54 133 ASP B N 1
ATOM 3535 C CA . ASP B 1 139 ? -48.242 3.152 7.574 1.00 73.21 133 ASP B CA 1
ATOM 3536 C C . ASP B 1 139 ? -49.206 2.021 7.924 1.00 66.67 133 ASP B C 1
ATOM 3537 O O . ASP B 1 139 ? -50.235 1.835 7.285 1.00 64.12 133 ASP B O 1
ATOM 3542 N N . THR B 1 140 ? -48.863 1.247 8.937 1.00 64.73 134 THR B N 1
ATOM 3543 C CA . THR B 1 140 ? -49.724 0.162 9.359 1.00 63.86 134 THR B CA 1
ATOM 3544 C C . THR B 1 140 ? -50.077 0.429 10.826 1.00 63.53 134 THR B C 1
ATOM 3545 O O . THR B 1 140 ? -51.232 0.342 11.221 1.00 68.87 134 THR B O 1
ATOM 3549 N N . VAL B 1 141 ? -49.094 0.816 11.624 1.00 61.77 135 VAL B N 1
ATOM 3550 C CA . VAL B 1 141 ? -49.354 1.073 13.030 1.00 65.63 135 VAL B CA 1
ATOM 3551 C C . VAL B 1 141 ? -50.190 2.330 13.293 1.00 75.49 135 VAL B C 1
ATOM 3552 O O . VAL B 1 141 ? -50.861 2.426 14.311 1.00 79.07 135 VAL B O 1
ATOM 3556 N N . ARG B 1 142 ? -50.166 3.287 12.374 1.00 81.60 136 ARG B N 1
ATOM 3557 C CA . ARG B 1 142 ? -50.913 4.523 12.555 1.00 76.95 136 ARG B CA 1
ATOM 3558 C C . ARG B 1 142 ? -52.410 4.360 12.361 1.00 72.21 136 ARG B C 1
ATOM 3559 O O . ARG B 1 142 ? -53.174 4.702 13.240 1.00 81.74 136 ARG B O 1
ATOM 3567 N N . PRO B 1 143 ? -52.862 3.854 11.204 1.00 70.36 137 PRO B N 1
ATOM 3568 C CA . PRO B 1 143 ? -54.309 3.686 11.018 1.00 70.63 137 PRO B CA 1
ATOM 3569 C C . PRO B 1 143 ? -54.857 2.761 12.091 1.00 68.42 137 PRO B C 1
ATOM 3570 O O . PRO B 1 143 ? -55.912 2.993 12.648 1.00 64.00 137 PRO B O 1
ATOM 3574 N N . ALA B 1 144 ? -54.114 1.696 12.360 1.00 71.93 138 ALA B N 1
ATOM 3575 C CA . ALA B 1 144 ? -54.504 0.712 13.344 1.00 65.77 138 ALA B CA 1
ATOM 3576 C C . ALA B 1 144 ? -54.750 1.368 14.701 1.00 67.44 138 ALA B C 1
ATOM 3577 O O . ALA B 1 144 ? -55.625 0.950 15.435 1.00 65.86 138 ALA B O 1
ATOM 3579 N N . LEU B 1 145 ? -53.976 2.393 15.038 1.00 62.76 139 LEU B N 1
ATOM 3580 C CA . LEU B 1 145 ? -54.157 3.088 16.308 1.00 71.54 139 LEU B CA 1
ATOM 3581 C C . LEU B 1 145 ? -55.310 4.093 16.290 1.00 77.65 139 LEU B C 1
ATOM 3582 O O . LEU B 1 145 ? -55.966 4.309 17.307 1.00 81.32 139 LEU B O 1
ATOM 3587 N N . GLN B 1 146 ? -55.557 4.719 15.146 1.00 79.70 140 GLN B N 1
ATOM 3588 C CA . GLN B 1 146 ? -56.637 5.685 15.065 1.00 80.67 140 GLN B CA 1
ATOM 3589 C C . GLN B 1 146 ? -57.989 4.996 15.033 1.00 75.12 140 GLN B C 1
ATOM 3590 O O . GLN B 1 146 ? -58.815 5.250 15.895 1.00 84.81 140 GLN B O 1
ATOM 3596 N N . ILE B 1 147 ? -58.206 4.126 14.048 1.00 66.53 141 ILE B N 1
ATOM 3597 C CA . ILE B 1 147 ? -59.474 3.396 13.881 1.00 65.81 141 ILE B CA 1
ATOM 3598 C C . ILE B 1 147 ? -59.707 2.314 14.951 1.00 66.22 141 ILE B C 1
ATOM 3599 O O . ILE B 1 147 ? -60.500 2.497 15.871 1.00 69.82 141 ILE B O 1
ATOM 3604 N N . ILE B 1 148 ? -59.050 1.165 14.810 1.00 70.56 142 ILE B N 1
ATOM 3605 C CA . ILE B 1 148 ? -59.146 0.103 15.816 1.00 67.91 142 ILE B CA 1
ATOM 3606 C C . ILE B 1 148 ? -58.321 0.747 16.896 1.00 73.05 142 ILE B C 1
ATOM 3607 O O . ILE B 1 148 ? -57.611 1.709 16.602 1.00 95.64 142 ILE B O 1
ATOM 3612 N N . LYS B 1 149 ? -58.374 0.303 18.135 1.00 56.35 143 LYS B N 1
ATOM 3613 C CA . LYS B 1 149 ? -57.488 0.999 19.061 1.00 53.64 143 LYS B CA 1
ATOM 3614 C C . LYS B 1 149 ? -56.925 0.059 20.086 1.00 54.43 143 LYS B C 1
ATOM 3615 O O . LYS B 1 149 ? -57.090 -1.162 19.987 1.00 47.32 143 LYS B O 1
ATOM 3621 N N . THR B 1 150 ? -56.255 0.620 21.076 1.00 52.52 144 THR B N 1
ATOM 3622 C CA . THR B 1 150 ? -55.700 -0.204 22.122 1.00 60.74 144 THR B CA 1
ATOM 3623 C C . THR B 1 150 ? -56.853 -0.953 22.800 1.00 63.58 144 THR B C 1
ATOM 3624 O O . THR B 1 150 ? -57.985 -0.504 22.765 1.00 56.26 144 THR B O 1
ATOM 3628 N N . LYS B 1 151 ? -56.583 -2.114 23.383 1.00 77.87 145 LYS B N 1
ATOM 3629 C CA . LYS B 1 151 ? -57.636 -2.851 24.080 1.00 77.41 145 LYS B CA 1
ATOM 3630 C C . LYS B 1 151 ? -58.027 -2.018 25.293 1.00 78.05 145 LYS B C 1
ATOM 3631 O O . LYS B 1 151 ? -57.302 -1.107 25.707 1.00 78.38 145 LYS B O 1
ATOM 3637 N N . PRO B 1 152 ? -59.191 -2.311 25.876 1.00 84.22 146 PRO B N 1
ATOM 3638 C CA . PRO B 1 152 ? -59.691 -1.600 27.053 1.00 85.52 146 PRO B CA 1
ATOM 3639 C C . PRO B 1 152 ? -58.705 -1.493 28.238 1.00 89.19 146 PRO B C 1
ATOM 3640 O O . PRO B 1 152 ? -58.585 -0.441 28.866 1.00 91.39 146 PRO B O 1
ATOM 3644 N N . GLY B 1 153 ? -57.989 -2.559 28.551 1.00 90.84 147 GLY B N 1
ATOM 3645 C CA . GLY B 1 153 ? -57.060 -2.465 29.662 1.00 92.65 147 GLY B CA 1
ATOM 3646 C C . GLY B 1 153 ? -55.716 -1.827 29.345 1.00 95.36 147 GLY B C 1
ATOM 3647 O O . GLY B 1 153 ? -54.983 -1.440 30.264 1.00 99.21 147 GLY B O 1
ATOM 3648 N N . ILE B 1 154 ? -55.388 -1.698 28.062 1.00 88.17 148 ILE B N 1
ATOM 3649 C CA . ILE B 1 154 ? -54.098 -1.137 27.686 1.00 83.57 148 ILE B CA 1
ATOM 3650 C C . ILE B 1 154 ? -54.150 0.265 27.071 1.00 73.16 148 ILE B C 1
ATOM 3651 O O . ILE B 1 154 ? -55.143 0.665 26.477 1.00 61.62 148 ILE B O 1
ATOM 3656 N N . SER B 1 155 ? -53.066 1.009 27.222 1.00 66.03 149 SER B N 1
ATOM 3657 C CA . SER B 1 155 ? -52.994 2.344 26.683 1.00 62.32 149 SER B CA 1
ATOM 3658 C C . SER B 1 155 ? -52.040 2.417 25.489 1.00 71.79 149 SER B C 1
ATOM 3659 O O . SER B 1 155 ? -52.161 3.320 24.655 1.00 71.02 149 SER B O 1
ATOM 3662 N N . ARG B 1 156 ? -51.101 1.471 25.398 1.00 68.43 150 ARG B N 1
ATOM 3663 C CA . ARG B 1 156 ? -50.151 1.453 24.298 1.00 63.40 150 ARG B CA 1
ATOM 3664 C C . ARG B 1 156 ? -49.852 0.083 23.742 1.00 66.69 150 ARG B C 1
ATOM 3665 O O . ARG B 1 156 ? -49.915 -0.903 24.455 1.00 73.74 150 ARG B O 1
ATOM 3673 N N . THR B 1 157 ? -49.543 0.008 22.453 1.00 70.51 151 THR B N 1
ATOM 3674 C CA . THR B 1 157 ? -49.203 -1.281 21.848 1.00 68.45 151 THR B CA 1
ATOM 3675 C C . THR B 1 157 ? -47.738 -1.590 22.054 1.00 65.74 151 THR B C 1
ATOM 3676 O O . THR B 1 157 ? -46.939 -0.720 22.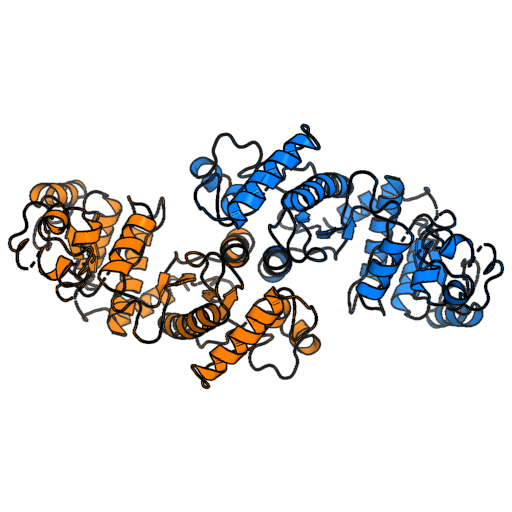400 1.00 71.27 151 THR B O 1
ATOM 3680 N N . SER B 1 158 ? -47.391 -2.845 21.831 1.00 57.20 152 SER B N 1
ATOM 3681 C CA . SER B 1 158 ? -46.028 -3.265 21.990 1.00 54.09 152 SER B CA 1
ATOM 3682 C C . SER B 1 158 ? -45.745 -4.396 21.031 1.00 55.73 152 SER B C 1
ATOM 3683 O O . SER B 1 158 ? -46.659 -5.079 20.550 1.00 42.54 152 SER B O 1
ATOM 3686 N N . GLY B 1 159 ? -44.463 -4.561 20.734 1.00 50.90 153 GLY B N 1
ATOM 3687 C CA . GLY B 1 159 ? -44.044 -5.591 19.814 1.00 52.34 153 GLY B CA 1
ATOM 3688 C C . GLY B 1 159 ? -43.202 -6.664 20.462 1.00 52.63 153 GLY B C 1
ATOM 3689 O O . GLY B 1 159 ? -42.071 -6.416 20.871 1.00 54.61 153 GLY B O 1
ATOM 3690 N N . VAL B 1 160 ? -43.763 -7.861 20.550 1.00 37.96 154 VAL B N 1
ATOM 3691 C CA . VAL B 1 160 ? -43.068 -8.996 21.113 1.00 43.46 154 VAL B CA 1
ATOM 3692 C C . VAL B 1 160 ? -42.415 -9.895 20.051 1.00 44.42 154 VAL B C 1
ATOM 3693 O O . VAL B 1 160 ? -42.876 -10.042 18.926 1.00 42.55 154 VAL B O 1
ATOM 3697 N N . PHE B 1 161 ? -41.302 -10.475 20.445 1.00 49.13 155 PHE B N 1
ATOM 3698 C CA . PHE B 1 161 ? -40.557 -11.370 19.594 1.00 43.81 155 PHE B CA 1
ATOM 3699 C C . PHE B 1 161 ? -40.515 -12.760 20.207 1.00 45.07 155 PHE B C 1
ATOM 3700 O O . PHE B 1 161 ? -40.106 -12.916 21.355 1.00 44.02 155 PHE B O 1
ATOM 3708 N N . LEU B 1 162 ? -40.954 -13.762 19.444 1.00 52.15 156 LEU B N 1
ATOM 3709 C CA . LEU B 1 162 ? -40.928 -15.162 19.882 1.00 45.45 156 LEU B CA 1
ATOM 3710 C C . LEU B 1 162 ? -39.497 -15.572 19.556 1.00 50.15 156 LEU B C 1
ATOM 3711 O O . LEU B 1 162 ? -39.101 -15.598 18.389 1.00 47.57 156 LEU B O 1
ATOM 3724 N N . ASN B 1 164 ? -36.917 -18.347 19.435 1.00 52.50 158 ASN B N 1
ATOM 3725 C CA . ASN B 1 164 ? -36.797 -19.795 19.424 1.00 52.56 158 ASN B CA 1
ATOM 3726 C C . ASN B 1 164 ? -35.434 -20.352 19.034 1.00 49.00 158 ASN B C 1
ATOM 3727 O O . ASN B 1 164 ? -34.809 -19.924 18.068 1.00 40.21 158 ASN B O 1
ATOM 3732 N N . ARG B 1 165 ? -34.985 -21.332 19.791 1.00 45.74 159 ARG B N 1
ATOM 3733 C CA . ARG B 1 165 ? -33.712 -21.970 19.502 1.00 37.92 159 ARG B CA 1
ATOM 3734 C C . ARG B 1 165 ? -33.924 -23.465 19.761 1.00 50.59 159 ARG B C 1
ATOM 3735 O O . ARG B 1 165 ? -33.555 -23.986 20.822 1.00 31.58 159 ARG B O 1
ATOM 3743 N N . GLU B 1 166 ? -34.526 -24.152 18.781 1.00 58.67 160 GLU B N 1
ATOM 3744 C CA . GLU B 1 166 ? -34.832 -25.572 18.944 1.00 59.80 160 GLU B CA 1
ATOM 3745 C C . GLU B 1 166 ? -33.729 -26.533 19.325 1.00 60.95 160 GLU B C 1
ATOM 3746 O O . GLU B 1 166 ? -33.949 -27.380 20.187 1.00 57.61 160 GLU B O 1
ATOM 3752 N N . ASN B 1 167 ? -32.554 -26.414 18.718 1.00 56.43 161 ASN B N 1
ATOM 3753 C CA . ASN B 1 167 ? -31.458 -27.314 19.057 1.00 60.41 161 ASN B CA 1
ATOM 3754 C C . ASN B 1 167 ? -31.131 -27.296 20.554 1.00 55.29 161 ASN B C 1
ATOM 3755 O O . ASN B 1 167 ? -30.415 -28.157 21.066 1.00 59.74 161 ASN B O 1
ATOM 3760 N N . THR B 1 168 ? -31.674 -26.322 21.263 1.00 60.73 162 THR B N 1
ATOM 3761 C CA . THR B 1 168 ? -31.421 -26.192 22.686 1.00 55.13 162 THR B CA 1
ATOM 3762 C C . THR B 1 168 ? -32.668 -26.338 23.540 1.00 58.04 162 THR B C 1
ATOM 3763 O O . THR B 1 168 ? -32.605 -26.226 24.759 1.00 51.93 162 THR B O 1
ATOM 3767 N N . SER B 1 169 ? -33.805 -26.574 22.901 1.00 62.42 163 SER B N 1
ATOM 3768 C CA . SER B 1 169 ? -35.063 -26.722 23.627 1.00 63.04 163 SER B CA 1
ATOM 3769 C C . SER B 1 169 ? -35.447 -25.457 24.384 1.00 55.93 163 SER B C 1
ATOM 3770 O O . SER B 1 169 ? -36.009 -25.561 25.468 1.00 63.09 163 SER B O 1
ATOM 3773 N N . GLU B 1 170 ? -35.159 -24.283 23.802 1.00 48.98 164 GLU B N 1
ATOM 3774 C CA . GLU B 1 170 ? -35.442 -22.965 24.398 1.00 43.95 164 GLU B CA 1
ATOM 3775 C C . GLU B 1 170 ? -36.390 -22.061 23.578 1.00 52.86 164 GLU B C 1
ATOM 3776 O O . GLU B 1 170 ? -36.176 -21.803 22.372 1.00 51.84 164 GLU B O 1
ATOM 3782 N N . ARG B 1 171 ? -37.427 -21.566 24.258 1.00 45.25 165 ARG B N 1
ATOM 3783 C CA . ARG B 1 171 ? -38.443 -20.721 23.629 1.00 45.42 165 ARG B CA 1
ATOM 3784 C C . ARG B 1 171 ? -38.763 -19.572 24.579 1.00 45.18 165 ARG B C 1
ATOM 3785 O O . ARG B 1 171 ? -39.252 -19.781 25.701 1.00 42.49 165 ARG B O 1
ATOM 3793 N N . TYR B 1 172 ? -38.484 -18.359 24.118 1.00 40.50 166 TYR B N 1
ATOM 3794 C CA . TYR B 1 172 ? -38.696 -17.171 24.927 1.00 40.01 166 TYR B CA 1
ATOM 3795 C C . TYR B 1 172 ? -39.507 -16.102 24.225 1.00 35.63 166 TYR B C 1
ATOM 3796 O O . TYR B 1 172 ? -39.802 -16.230 23.043 1.00 37.55 166 TYR B O 1
ATOM 3805 N N . VAL B 1 173 ? -39.868 -15.055 24.970 1.00 38.57 167 VAL B N 1
ATOM 3806 C CA . VAL B 1 173 ? -40.565 -13.884 24.409 1.00 43.24 167 VAL B CA 1
ATOM 3807 C C . VAL B 1 173 ? -39.873 -12.604 24.878 1.00 45.13 167 VAL B C 1
ATOM 3808 O O . VAL B 1 173 ? -39.493 -12.506 26.039 1.00 48.43 167 VAL B O 1
ATOM 3812 N N . PHE B 1 174 ? -39.715 -11.626 23.987 1.00 46.83 168 PHE B N 1
ATOM 3813 C CA . PHE B 1 174 ? -39.045 -10.376 24.355 1.00 48.60 168 PHE B CA 1
ATOM 3814 C C . PHE B 1 174 ? -39.931 -9.100 24.329 1.00 53.19 168 PHE B C 1
ATOM 3815 O O . PHE 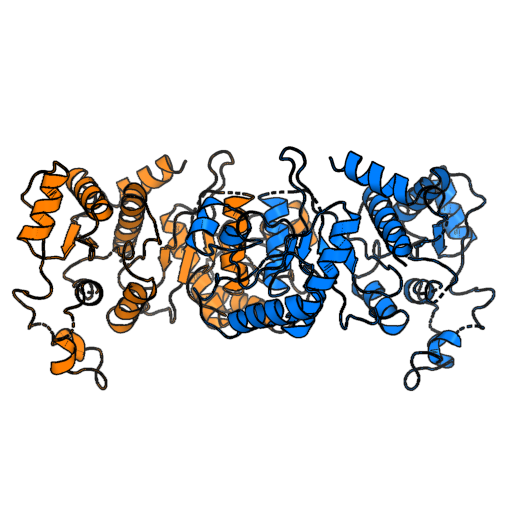B 1 174 ? -40.770 -8.919 23.451 1.00 51.42 168 PHE B O 1
ATOM 3823 N N . ALA B 1 175 ? -39.683 -8.245 25.329 1.00 54.63 169 ALA B N 1
ATOM 3824 C CA . ALA B 1 175 ? -40.363 -6.991 25.703 1.00 44.13 169 ALA B CA 1
ATOM 3825 C C . ALA B 1 175 ? -40.426 -5.752 24.891 1.00 50.19 169 ALA B C 1
ATOM 3826 O O . ALA B 1 175 ? -39.703 -4.820 25.171 1.00 60.44 169 ALA B O 1
ATOM 3828 N N . ASP B 1 176 ? -41.377 -5.646 23.993 1.00 57.77 170 ASP B N 1
ATOM 3829 C CA . ASP B 1 176 ? -41.424 -4.462 23.153 1.00 49.39 170 ASP B CA 1
ATOM 3830 C C . ASP B 1 176 ? -40.051 -4.071 22.668 1.00 44.11 170 ASP B C 1
ATOM 3831 O O . ASP B 1 176 ? -39.316 -3.312 23.284 1.00 36.36 170 ASP B O 1
ATOM 3836 N N . CYS B 1 177 ? -39.741 -4.617 21.507 1.00 48.01 171 CYS B N 1
ATOM 3837 C CA . CYS B 1 177 ? -38.490 -4.387 20.870 1.00 48.09 171 CYS B CA 1
ATOM 3838 C C . CYS B 1 177 ? -38.825 -3.647 19.595 1.00 55.89 171 CYS B C 1
ATOM 3839 O O . CYS B 1 177 ? -38.087 -3.704 18.631 1.00 67.90 171 CYS B O 1
ATOM 3842 N N . ALA B 1 178 ? -39.940 -2.929 19.590 1.00 55.74 172 ALA B N 1
ATOM 3843 C CA . ALA B 1 178 ? -40.309 -2.229 18.375 1.00 60.22 172 ALA B CA 1
ATOM 3844 C C . ALA B 1 178 ? -41.076 -0.913 18.486 1.00 62.86 172 ALA B C 1
ATOM 3845 O O . ALA B 1 178 ? -40.814 0.014 17.729 1.00 57.40 172 ALA B O 1
ATOM 3847 N N . ILE B 1 179 ? -42.009 -0.818 19.428 1.00 65.07 173 ILE B N 1
ATOM 3848 C CA . ILE B 1 179 ? -42.825 0.397 19.557 1.00 61.98 173 ILE B CA 1
ATOM 3849 C C . ILE B 1 179 ? -42.470 1.519 20.568 1.00 63.47 173 ILE B C 1
ATOM 3850 O O . ILE B 1 179 ? -42.101 2.630 20.153 1.00 65.58 173 ILE B O 1
ATOM 3855 N N . ASN B 1 180 ? -42.566 1.258 21.869 1.00 49.36 174 ASN B N 1
ATOM 3856 C CA . ASN B 1 180 ? -42.291 2.317 22.853 1.00 59.28 174 ASN B CA 1
ATOM 3857 C C . ASN B 1 180 ? -40.858 2.745 23.085 1.00 56.02 174 ASN B C 1
ATOM 3858 O O . ASN B 1 180 ? -40.102 2.034 23.748 1.00 58.00 174 ASN B O 1
ATOM 3863 N N . ILE B 1 181 ? -40.491 3.917 22.576 1.00 43.20 175 ILE B N 1
ATOM 3864 C CA . ILE B 1 181 ? -39.129 4.413 22.786 1.00 56.49 175 ILE B CA 1
ATOM 3865 C C . ILE B 1 181 ? -38.660 4.281 24.267 1.00 58.62 175 ILE B C 1
ATOM 3866 O O . ILE B 1 181 ? -37.617 3.676 24.548 1.00 48.55 175 ILE B O 1
ATOM 3871 N N . ASP B 1 182 ? -39.424 4.849 25.198 1.00 65.24 176 ASP B N 1
ATOM 3872 C CA . ASP B 1 182 ? -39.091 4.776 26.611 1.00 65.13 176 ASP B CA 1
ATOM 3873 C C . ASP B 1 182 ? -40.366 4.702 27.428 1.00 62.75 176 ASP B C 1
ATOM 3874 O O . ASP B 1 182 ? -40.980 5.731 27.749 1.00 60.17 176 ASP B O 1
ATOM 3879 N N . PRO B 1 183 ? -40.784 3.478 27.766 1.00 63.97 177 PRO B N 1
ATOM 3880 C CA . PRO B 1 183 ? -41.988 3.191 28.550 1.00 62.95 177 PRO B CA 1
ATOM 3881 C C . PRO B 1 183 ? -42.025 3.738 29.969 1.00 65.11 177 PRO B C 1
ATOM 3882 O O . PRO B 1 183 ? -41.010 3.879 30.643 1.00 67.22 177 PRO B O 1
ATOM 3886 N N . THR B 1 184 ? -43.242 4.033 30.389 1.00 69.00 178 THR B N 1
ATOM 3887 C CA . THR B 1 184 ? -43.575 4.561 31.693 1.00 64.81 178 THR B CA 1
ATOM 3888 C C . THR B 1 184 ? -43.721 3.391 32.609 1.00 64.12 178 THR B C 1
ATOM 3889 O O . THR B 1 184 ? -44.131 2.336 32.158 1.00 62.26 178 THR B O 1
ATOM 3893 N N . ALA B 1 185 ? -43.405 3.545 33.888 1.00 64.55 179 ALA B N 1
ATOM 3894 C CA . ALA B 1 185 ? -43.588 2.398 34.760 1.00 57.92 179 ALA B CA 1
ATOM 3895 C C . ALA B 1 185 ? -44.993 1.832 34.491 1.00 57.10 179 ALA B C 1
ATOM 3896 O O . ALA B 1 185 ? -45.173 0.617 34.463 1.00 49.42 179 ALA B O 1
ATOM 3898 N N . GLN B 1 186 ? -45.972 2.705 34.243 1.00 55.53 180 GLN B N 1
ATOM 3899 C CA . GLN B 1 186 ? -47.339 2.244 33.962 1.00 63.94 180 GLN B CA 1
ATOM 3900 C C . GLN B 1 186 ? -47.413 1.398 32.693 1.00 59.43 180 GLN B C 1
ATOM 3901 O O . GLN B 1 186 ? -47.919 0.266 32.700 1.00 45.92 180 GLN B O 1
ATOM 3907 N N . GLU B 1 187 ? -46.930 1.985 31.602 1.00 57.35 181 GLU B N 1
ATOM 3908 C CA . GLU B 1 187 ? -46.924 1.344 30.293 1.00 58.25 181 GLU B CA 1
ATOM 3909 C C . GLU B 1 187 ? -46.126 0.025 30.321 1.00 61.73 181 GLU B C 1
ATOM 3910 O O . GLU B 1 187 ? -46.549 -1.002 29.773 1.00 57.53 181 GLU B O 1
ATOM 3916 N N . LEU B 1 188 ? -44.975 0.086 30.987 1.00 61.26 182 LEU B N 1
ATOM 3917 C CA . LEU B 1 188 ? -44.066 -1.034 31.157 1.00 55.25 182 LEU B CA 1
ATOM 3918 C C . LEU B 1 188 ? -44.795 -2.205 31.810 1.00 47.85 182 LEU B C 1
ATOM 3919 O O . LEU B 1 188 ? -44.599 -3.366 31.461 1.00 50.67 182 LEU B O 1
ATOM 3924 N N . ALA B 1 189 ? -45.646 -1.892 32.766 1.00 48.71 183 ALA B N 1
ATOM 3925 C CA . ALA B 1 189 ? -46.408 -2.926 33.444 1.00 50.56 183 ALA B CA 1
ATOM 3926 C C . ALA B 1 189 ? -47.472 -3.482 32.498 1.00 55.66 183 ALA B C 1
ATOM 3927 O O . ALA B 1 189 ? -47.737 -4.682 32.492 1.00 43.74 183 ALA B O 1
ATOM 3929 N N . GLU B 1 190 ? -48.094 -2.601 31.712 1.00 63.50 184 GLU B N 1
ATOM 3930 C CA . GLU B 1 190 ? -49.114 -3.035 30.759 1.00 72.62 184 GLU B CA 1
ATOM 3931 C C . GLU B 1 190 ? -48.437 -3.948 29.742 1.00 68.22 184 GLU B C 1
ATOM 3932 O O . GLU B 1 190 ? -48.958 -5.019 29.429 1.00 62.09 184 GLU B O 1
ATOM 3938 N N . ILE B 1 191 ? -47.281 -3.509 29.228 1.00 60.61 185 ILE B N 1
ATOM 3939 C CA . ILE B 1 191 ? -46.489 -4.284 28.273 1.00 46.74 185 ILE B CA 1
ATOM 3940 C C . ILE B 1 191 ? -46.197 -5.686 28.836 1.00 52.56 185 ILE B C 1
ATOM 3941 O O . ILE B 1 191 ? -46.282 -6.697 28.121 1.00 42.16 185 ILE B O 1
ATOM 3946 N N . ALA B 1 192 ? -45.842 -5.742 30.116 1.00 47.42 186 ALA B N 1
ATOM 3947 C CA . ALA B 1 192 ? -45.563 -7.006 30.759 1.00 46.89 186 ALA B CA 1
ATOM 3948 C C . ALA B 1 192 ? -46.816 -7.889 30.816 1.00 53.86 186 ALA B C 1
ATOM 3949 O O . ALA B 1 192 ? -46.808 -9.052 30.404 1.00 49.51 186 ALA B O 1
ATOM 3951 N N . VAL B 1 193 ? -47.893 -7.333 31.347 1.00 47.21 187 VAL B N 1
ATOM 3952 C CA . VAL B 1 193 ? -49.131 -8.077 31.472 1.00 52.97 187 VAL B CA 1
ATOM 3953 C C . VAL B 1 193 ? -49.615 -8.528 30.108 1.00 54.44 187 VAL B C 1
ATOM 3954 O O . VAL B 1 193 ? -50.171 -9.608 29.955 1.00 58.33 187 VAL B O 1
ATOM 3958 N N . ASN B 1 194 ? -49.392 -7.675 29.120 1.00 54.86 188 ASN B N 1
ATOM 3959 C CA . ASN B 1 194 ? -49.785 -7.927 27.730 1.00 60.13 188 ASN B CA 1
ATOM 3960 C C . ASN B 1 194 ? -48.991 -9.104 27.132 1.00 60.34 188 ASN B C 1
ATOM 3961 O O . ASN B 1 194 ? -49.539 -10.028 26.523 1.00 53.75 188 ASN B O 1
ATOM 3966 N N . THR B 1 195 ? -47.680 -9.043 27.304 1.00 55.23 189 THR B N 1
ATOM 3967 C CA . THR B 1 195 ? -46.801 -10.081 26.833 1.00 51.11 189 THR B CA 1
ATOM 3968 C C . THR B 1 195 ? -47.199 -11.478 27.339 1.00 53.82 189 THR B C 1
ATOM 3969 O O . THR B 1 195 ? -47.267 -12.425 26.559 1.00 56.48 189 THR B O 1
ATOM 3973 N N . ALA B 1 196 ? -47.466 -11.605 28.633 1.00 52.60 190 ALA B N 1
ATOM 3974 C CA . ALA B 1 196 ? -47.807 -12.898 29.229 1.00 55.92 190 ALA B CA 1
ATOM 3975 C C . ALA B 1 196 ? -49.002 -13.577 28.556 1.00 61.03 190 ALA B C 1
ATOM 3976 O O . ALA B 1 196 ? -49.093 -14.806 28.510 1.00 58.26 190 ALA B O 1
ATOM 3978 N N . GLU B 1 197 ? -49.910 -12.766 28.026 1.00 63.43 191 GLU B N 1
ATOM 3979 C CA . GLU B 1 197 ? -51.088 -13.284 27.364 1.00 65.48 191 GLU B CA 1
ATOM 3980 C C . GLU B 1 197 ? -50.670 -13.775 25.963 1.00 68.12 191 GLU B C 1
ATOM 3981 O O . GLU B 1 197 ? -51.117 -14.826 25.484 1.00 64.21 191 GLU B O 1
ATOM 3987 N N . THR B 1 198 ? -49.791 -13.018 25.316 1.00 66.80 192 THR B N 1
ATOM 3988 C CA . THR B 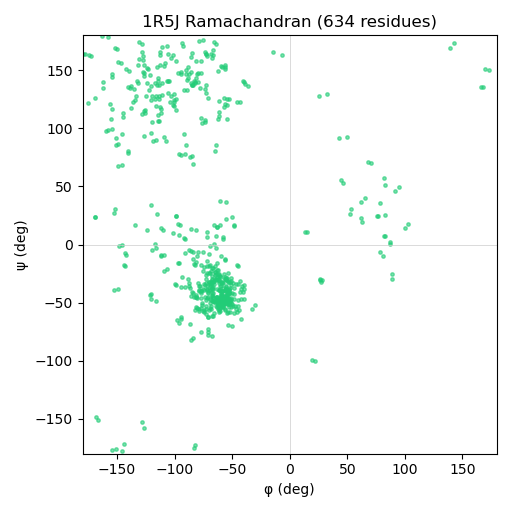1 198 ? -49.313 -13.385 23.996 1.00 61.18 192 THR B CA 1
ATOM 3989 C C . THR B 1 198 ? -48.497 -14.656 24.125 1.00 62.03 192 THR B C 1
ATOM 3990 O O . THR B 1 198 ? -48.709 -15.614 23.389 1.00 67.32 192 THR B O 1
ATOM 3994 N N . ALA B 1 199 ? -47.575 -14.668 25.075 1.00 50.70 193 ALA B N 1
ATOM 3995 C CA . ALA B 1 199 ? -46.739 -15.837 25.314 1.00 49.27 193 ALA B CA 1
ATOM 3996 C C . ALA B 1 199 ? -47.557 -17.115 25.354 1.00 56.52 193 ALA B C 1
ATOM 3997 O O . ALA B 1 199 ? -47.094 -18.175 24.949 1.00 59.83 193 ALA B O 1
ATOM 3999 N N . LYS B 1 200 ? -48.776 -17.012 25.854 1.00 57.00 194 LYS B N 1
ATOM 4000 C CA . LYS B 1 200 ? -49.613 -18.178 25.972 1.00 65.80 194 LYS B CA 1
ATOM 4001 C C . LYS B 1 200 ? -50.025 -18.728 24.618 1.00 65.29 194 LYS B C 1
ATOM 4002 O O . LYS B 1 200 ? -50.231 -19.930 24.481 1.00 68.68 194 LYS B O 1
ATOM 4008 N N . ILE B 1 201 ? -50.150 -17.853 23.627 1.00 57.51 195 ILE B N 1
ATOM 4009 C CA . ILE B 1 201 ? -50.542 -18.256 22.284 1.00 46.89 195 ILE B CA 1
ATOM 4010 C C . ILE B 1 201 ? -49.500 -19.180 21.683 1.00 50.01 195 ILE B C 1
ATOM 4011 O O . ILE B 1 201 ? -49.802 -20.015 20.841 1.00 44.95 195 ILE B O 1
ATOM 4016 N N . PHE B 1 202 ? -48.265 -19.006 22.134 1.00 58.72 196 PHE B N 1
ATOM 4017 C CA . PHE B 1 202 ? -47.132 -19.793 21.675 1.00 58.80 196 PHE B CA 1
ATOM 4018 C C . PHE B 1 202 ? -46.791 -20.931 22.628 1.00 56.97 196 PHE B C 1
ATOM 4019 O O . PHE B 1 202 ? -45.642 -21.373 22.692 1.00 55.57 196 PHE B O 1
ATOM 4027 N N . ASP B 1 203 ? -47.787 -21.363 23.393 1.00 59.77 197 ASP B N 1
ATOM 4028 C CA . ASP B 1 203 ? -47.641 -22.444 24.347 1.00 63.65 197 ASP B CA 1
ATOM 4029 C C . ASP B 1 203 ? -46.645 -22.207 25.504 1.00 62.41 197 ASP B C 1
ATOM 4030 O O . ASP B 1 203 ? -46.187 -23.166 26.118 1.00 49.78 197 ASP B O 1
ATOM 4035 N N . ILE B 1 204 ? -46.299 -20.954 25.798 1.00 55.24 198 ILE B N 1
ATOM 4036 C CA . ILE B 1 204 ? -45.352 -20.669 26.886 1.00 49.73 198 ILE B CA 1
ATOM 4037 C C . ILE B 1 204 ? -46.096 -20.475 28.205 1.00 60.92 198 ILE B C 1
ATOM 4038 O O . ILE B 1 204 ? -47.227 -19.984 28.221 1.00 57.80 198 ILE B O 1
ATOM 4043 N N . ASP B 1 205 ? -45.478 -20.879 29.311 1.00 60.36 199 ASP B N 1
ATOM 4044 C CA . ASP B 1 205 ? -46.095 -20.675 30.612 1.00 53.48 199 ASP B CA 1
ATOM 4045 C C . ASP B 1 205 ? -45.231 -19.591 31.238 1.00 50.14 199 ASP B C 1
ATOM 4046 O O . ASP B 1 205 ? -44.232 -19.879 31.907 1.00 49.58 199 ASP B O 1
ATOM 4051 N N . PRO B 1 206 ? -45.637 -18.322 31.057 1.00 51.51 200 PRO B N 1
ATOM 4052 C CA . PRO B 1 206 ? -44.921 -17.153 31.557 1.00 46.38 200 PRO B CA 1
ATOM 4053 C C . PRO B 1 206 ? -44.278 -17.228 32.908 1.00 46.75 200 PRO B C 1
ATOM 4054 O O . PRO B 1 206 ? -44.815 -17.781 33.870 1.00 54.99 200 PRO B O 1
ATOM 4058 N N . LYS B 1 207 ? -43.081 -16.672 32.923 1.00 50.06 201 LYS B N 1
ATOM 4059 C CA . LYS B 1 207 ? -42.237 -16.509 34.089 1.00 51.72 201 LYS B CA 1
ATOM 4060 C C . LYS B 1 207 ? -41.524 -15.254 33.615 1.00 52.69 201 LYS B C 1
ATOM 4061 O O . LYS B 1 207 ? -40.474 -15.312 32.988 1.00 47.74 201 LYS B O 1
ATOM 4067 N N . ILE B 1 208 ? -42.167 -14.123 33.881 1.00 46.91 202 ILE B N 1
ATOM 4068 C CA . ILE B 1 208 ? -41.705 -12.818 33.473 1.00 43.81 202 ILE B CA 1
ATOM 4069 C C . ILE B 1 208 ? -40.623 -12.223 34.347 1.00 51.18 202 ILE B C 1
ATOM 4070 O O . ILE B 1 208 ? -40.644 -12.348 35.568 1.00 55.72 202 ILE B O 1
ATOM 4075 N N . ALA B 1 209 ? -39.656 -11.588 33.702 1.00 51.56 203 ALA B N 1
ATOM 4076 C CA . ALA B 1 209 ? -38.587 -10.927 34.412 1.00 54.21 203 ALA B CA 1
ATOM 4077 C C . ALA B 1 209 ? -38.532 -9.509 33.860 1.00 55.08 203 ALA B C 1
ATOM 4078 O O . ALA B 1 209 ? -38.525 -9.319 32.632 1.00 56.73 203 ALA B O 1
ATOM 4088 N N . LEU B 1 211 ? -36.376 -6.620 33.263 1.00 47.57 205 LEU B N 1
ATOM 4089 C CA . LEU B 1 211 ? -34.961 -6.381 33.162 1.00 44.80 205 LEU B CA 1
ATOM 4090 C C . LEU B 1 211 ? -34.430 -4.993 33.489 1.00 47.82 205 LEU B C 1
ATOM 4091 O O . LEU B 1 211 ? -35.086 -3.987 33.234 1.00 58.54 205 LEU B O 1
ATOM 4096 N N . SER B 1 212 ? -33.219 -4.962 34.040 1.00 45.55 206 SER B N 1
ATOM 4097 C CA . SER B 1 212 ? -32.536 -3.726 34.380 1.00 46.70 206 SER B CA 1
ATOM 4098 C C . SER B 1 212 ? -31.077 -4.059 34.572 1.00 49.81 206 SER B C 1
ATOM 4099 O O . SER B 1 212 ? -30.687 -5.212 34.435 1.00 51.12 206 SER B O 1
ATOM 4102 N N . PHE B 1 213 ? -30.269 -3.050 34.880 1.00 52.68 207 PHE B N 1
ATOM 4103 C CA . PHE B 1 213 ? -28.840 -3.271 35.129 1.00 48.22 207 PHE B CA 1
ATOM 4104 C C . PHE B 1 213 ? -28.631 -3.497 36.623 1.00 50.49 207 PHE B C 1
ATOM 4105 O O . PHE B 1 213 ? -27.503 -3.617 37.099 1.00 49.17 207 PHE B O 1
ATOM 4113 N N . SER B 1 214 ? -29.746 -3.563 37.349 1.00 43.21 208 SER B N 1
ATOM 4114 C CA . SER B 1 214 ? -29.744 -3.775 38.787 1.00 45.57 208 SER B CA 1
ATOM 4115 C C . SER B 1 214 ? -30.579 -4.985 39.067 1.00 44.98 208 SER B C 1
ATOM 4116 O O . SER B 1 214 ? -31.491 -5.265 38.313 1.00 49.94 208 SER B O 1
ATOM 4119 N N . THR B 1 215 ? -30.271 -5.691 40.150 1.00 45.45 209 THR B N 1
ATOM 4120 C CA . THR B 1 215 ? -31.040 -6.861 40.568 1.00 47.89 209 THR B CA 1
ATOM 4121 C C . THR B 1 215 ? -31.468 -6.627 42.012 1.00 58.91 209 THR B C 1
ATOM 4122 O O . THR B 1 215 ? -30.627 -6.582 42.908 1.00 69.64 209 THR B O 1
ATOM 4126 N N . LYS B 1 216 ? -32.766 -6.475 42.240 1.00 61.51 210 LYS B N 1
ATOM 4127 C CA . LYS B 1 216 ? -33.281 -6.267 43.582 1.00 56.22 210 LYS B CA 1
ATOM 4128 C C . LYS B 1 216 ? -32.469 -5.248 44.410 1.00 59.72 210 LYS B C 1
ATOM 4129 O O . LYS B 1 216 ? -31.981 -5.558 45.500 1.00 65.66 210 LYS B O 1
ATOM 4135 N N . GLY B 1 217 ? -32.307 -4.043 43.875 1.00 54.09 211 GLY B N 1
ATOM 4136 C CA . GLY B 1 217 ? -31.634 -3.001 44.609 1.00 56.84 211 GLY B CA 1
ATOM 4137 C C . GLY B 1 217 ? -30.136 -2.884 44.530 1.00 68.36 211 GLY B C 1
ATOM 4138 O O . GLY B 1 217 ? -29.582 -1.987 45.169 1.00 72.88 211 GLY B O 1
ATOM 4139 N N . SER B 1 218 ? -29.469 -3.751 43.770 1.00 66.70 212 SER B N 1
ATOM 4140 C CA . SER B 1 218 ? -28.004 -3.686 43.665 1.00 64.02 212 SER B CA 1
ATOM 4141 C C . SER B 1 218 ? -27.460 -2.390 42.990 1.00 64.77 212 SER B C 1
ATOM 4142 O O . SER B 1 218 ? -26.282 -2.039 43.135 1.00 62.87 212 SER B O 1
ATOM 4145 N N . GLY B 1 219 ? -28.334 -1.695 42.263 1.00 64.14 213 GLY B N 1
ATOM 4146 C CA . GLY B 1 219 ? -27.975 -0.466 41.569 1.00 64.09 213 GLY B CA 1
ATOM 4147 C C . GLY B 1 219 ? -29.044 0.546 41.912 1.00 68.24 213 GLY B C 1
ATOM 4148 O O . GLY B 1 219 ? -30.171 0.164 42.231 1.00 65.42 213 GLY B O 1
ATOM 4149 N N . LYS B 1 220 ? -28.716 1.829 41.863 1.00 69.37 214 LYS B N 1
ATOM 4150 C CA . LYS B 1 220 ? -29.702 2.840 42.220 1.00 75.19 214 LYS B CA 1
ATOM 4151 C C . LYS B 1 220 ? -29.732 3.956 41.211 1.00 76.71 214 LYS B C 1
ATOM 4152 O O . LYS B 1 220 ? -28.700 4.533 40.890 1.00 73.30 214 LYS B O 1
ATOM 4158 N N . ALA B 1 221 ? -30.928 4.258 40.715 1.00 80.88 215 ALA B N 1
ATOM 4159 C CA . ALA B 1 221 ? -31.109 5.318 39.728 1.00 75.38 215 ALA B CA 1
ATOM 4160 C C . ALA B 1 221 ? -32.576 5.420 39.363 1.00 74.03 215 ALA B C 1
ATOM 4161 O O . ALA B 1 221 ? -33.356 4.513 39.637 1.00 69.98 215 ALA B O 1
ATOM 4163 N N . PRO B 1 222 ? -32.972 6.533 38.735 1.00 78.33 216 PRO B N 1
ATOM 4164 C CA . PRO B 1 222 ? -34.374 6.705 38.349 1.00 79.42 216 PRO B CA 1
ATOM 4165 C C . PRO B 1 222 ? -34.884 5.578 37.449 1.00 79.38 216 PRO B C 1
ATOM 4166 O O . PRO B 1 222 ? -35.987 5.067 37.667 1.00 82.17 216 PRO B O 1
ATOM 4170 N N . GLN B 1 223 ? -34.091 5.185 36.447 1.00 76.54 217 GLN B N 1
ATOM 4171 C CA . GLN B 1 223 ? -34.512 4.109 35.549 1.00 76.29 217 GLN B CA 1
ATOM 4172 C C . GLN B 1 223 ? -34.703 2.781 36.280 1.00 75.73 217 GLN B C 1
ATOM 4173 O O . GLN B 1 223 ? -35.473 1.926 35.828 1.00 70.34 217 GLN B O 1
ATOM 4179 N N . VAL B 1 224 ? -33.999 2.618 37.405 1.00 69.67 218 VAL B N 1
ATOM 4180 C CA . VAL B 1 224 ? -34.110 1.425 38.238 1.00 61.70 218 VAL B CA 1
ATOM 4181 C C . VAL B 1 224 ? -35.470 1.456 38.934 1.00 66.46 218 VAL B C 1
ATOM 4182 O O . VAL B 1 224 ? -36.202 0.450 38.993 1.00 57.12 218 VAL B O 1
ATOM 4186 N N . ASP B 1 225 ? -35.793 2.634 39.452 1.00 69.67 219 ASP B N 1
ATOM 4187 C CA . ASP B 1 225 ? -37.060 2.852 40.123 1.00 70.66 219 ASP B CA 1
ATOM 4188 C C . ASP B 1 225 ? -38.208 2.569 39.155 1.00 65.59 219 ASP B C 1
ATOM 4189 O O . ASP B 1 225 ? -39.216 1.959 39.518 1.00 64.92 219 ASP B O 1
ATOM 4194 N N . LYS B 1 226 ? -38.045 3.011 37.915 1.00 54.83 220 LYS B N 1
ATOM 4195 C CA . LYS B 1 226 ? -39.081 2.819 36.909 1.00 58.65 220 LYS B CA 1
ATOM 4196 C C . LYS B 1 226 ? -39.453 1.378 36.656 1.00 56.51 220 LYS B C 1
ATOM 4197 O O . LYS B 1 226 ? -40.602 1.097 36.340 1.00 60.74 220 LYS B O 1
ATOM 4203 N N . VAL B 1 227 ? -38.474 0.483 36.779 1.00 49.40 221 VAL B N 1
ATOM 4204 C CA . VAL B 1 227 ? -38.663 -0.939 36.550 1.00 41.91 221 VAL B CA 1
ATOM 4205 C C . VAL B 1 227 ? -39.288 -1.613 37.767 1.00 47.47 221 VAL B C 1
ATOM 4206 O O . VAL B 1 227 ? -40.232 -2.394 37.629 1.00 48.79 221 VAL B O 1
ATOM 4210 N N . ARG B 1 228 ? -38.766 -1.303 38.956 1.00 51.80 222 ARG B N 1
ATOM 4211 C CA . ARG B 1 228 ? -39.301 -1.853 40.207 1.00 55.30 222 ARG B CA 1
ATOM 4212 C C . ARG B 1 228 ? -40.771 -1.397 40.311 1.00 53.22 222 ARG B C 1
ATOM 4213 O O . ARG B 1 228 ? -41.694 -2.195 40.587 1.00 44.86 222 ARG B O 1
ATOM 4221 N N . GLU B 1 229 ? -40.973 -0.102 40.072 1.00 53.17 223 GLU B N 1
ATOM 4222 C CA . GLU B 1 229 ? -42.308 0.494 40.095 1.00 59.50 223 GLU B CA 1
ATOM 4223 C C . GLU B 1 229 ? -43.238 -0.332 39.190 1.00 60.32 223 GLU B C 1
ATOM 4224 O O . GLU B 1 229 ? -44.270 -0.860 39.626 1.00 56.98 223 GLU B O 1
ATOM 4230 N N . ALA B 1 230 ? -42.846 -0.439 37.927 1.00 60.69 224 ALA B N 1
ATOM 4231 C CA . ALA B 1 230 ? -43.595 -1.189 36.936 1.00 58.48 224 ALA B CA 1
ATOM 4232 C C . ALA B 1 230 ? -43.870 -2.610 37.435 1.00 60.55 224 ALA B C 1
ATOM 4233 O O . ALA B 1 230 ? -44.992 -3.102 37.330 1.00 50.01 224 ALA B O 1
ATOM 4235 N N . THR B 1 231 ? -42.842 -3.265 37.970 1.00 49.33 225 THR B N 1
ATOM 4236 C CA . THR B 1 231 ? -42.991 -4.608 38.506 1.00 47.17 225 THR B CA 1
ATOM 4237 C C . THR B 1 231 ? -44.156 -4.658 39.487 1.00 49.41 225 THR B C 1
ATOM 4238 O O . THR B 1 231 ? -45.011 -5.551 39.432 1.00 52.69 225 THR B O 1
ATOM 4242 N N . GLU B 1 232 ? -44.171 -3.692 40.400 1.00 53.02 226 GLU B N 1
ATOM 4243 C CA . GLU B 1 232 ? -45.214 -3.602 41.398 1.00 44.98 226 GLU B CA 1
ATOM 4244 C C . GLU B 1 232 ? -46.586 -3.433 40.744 1.00 39.38 226 GLU B C 1
ATOM 4245 O O . GLU B 1 232 ? -47.520 -4.190 41.012 1.00 42.04 226 GLU B O 1
ATOM 4251 N N . ILE B 1 233 ? -46.689 -2.416 39.893 1.00 33.48 227 ILE B N 1
ATOM 4252 C CA . ILE B 1 233 ? -47.905 -2.116 39.148 1.00 42.70 227 ILE B CA 1
ATOM 4253 C C . ILE B 1 233 ? -48.409 -3.321 38.366 1.00 47.21 227 ILE B C 1
ATOM 4254 O O . ILE B 1 233 ? -49.602 -3.489 38.159 1.00 49.67 227 ILE B O 1
ATOM 4259 N N . ALA B 1 234 ? -47.474 -4.145 37.916 1.00 55.04 228 ALA B N 1
ATOM 4260 C CA . ALA B 1 234 ? -47.798 -5.326 37.141 1.00 54.95 228 ALA B CA 1
ATOM 4261 C C . ALA B 1 234 ? -48.415 -6.366 38.046 1.00 60.56 228 ALA B C 1
ATOM 4262 O O . ALA B 1 234 ? -49.444 -6.966 37.712 1.00 54.41 228 ALA B O 1
ATOM 4264 N N . THR B 1 235 ? -47.777 -6.590 39.188 1.00 58.87 229 THR B N 1
ATOM 4265 C CA . THR B 1 235 ? -48.292 -7.564 40.132 1.00 59.36 229 THR B CA 1
ATOM 4266 C C . THR B 1 235 ? -49.714 -7.151 40.525 1.00 60.97 229 THR B C 1
ATOM 4267 O O . THR B 1 235 ? -50.581 -7.988 40.775 1.00 59.63 229 THR B O 1
ATOM 4271 N N . GLY B 1 236 ? -49.951 -5.846 40.553 1.00 58.85 230 GLY B N 1
ATOM 4272 C CA . GLY B 1 236 ? -51.269 -5.351 40.885 1.00 54.74 230 GLY B CA 1
ATOM 4273 C C . GLY B 1 236 ? -52.230 -5.749 39.787 1.00 70.08 230 GLY B C 1
ATOM 4274 O O . GLY B 1 236 ? -53.180 -6.490 40.051 1.00 78.01 230 GLY B O 1
ATOM 4275 N N . LEU B 1 237 ? -51.971 -5.272 38.562 1.00 65.11 231 LEU B N 1
ATOM 4276 C CA . LEU B 1 237 ? -52.795 -5.571 37.396 1.00 57.92 231 LEU B CA 1
ATOM 4277 C C . LEU B 1 237 ? -53.215 -7.035 37.291 1.00 63.40 231 LEU B C 1
ATOM 4278 O O . LEU B 1 237 ? -54.351 -7.331 36.939 1.00 69.41 231 LEU B O 1
ATOM 4283 N N . ASN B 1 238 ? -52.310 -7.952 37.598 1.00 55.60 232 ASN B N 1
ATOM 4284 C CA . ASN B 1 238 ? -52.636 -9.357 37.512 1.00 56.85 232 ASN B CA 1
ATOM 4285 C C . ASN B 1 238 ? -51.764 -10.191 38.442 1.00 61.27 232 ASN B C 1
ATOM 4286 O O . ASN B 1 238 ? -50.625 -10.528 38.125 1.00 53.95 232 ASN B O 1
ATOM 4291 N N . PRO B 1 239 ? -52.305 -10.547 39.612 1.00 66.35 233 PRO B N 1
ATOM 4292 C CA . PRO B 1 239 ? -51.662 -11.342 40.668 1.00 68.48 233 PRO B CA 1
ATOM 4293 C C . PRO B 1 239 ? -51.239 -12.755 40.298 1.00 70.05 233 PRO B C 1
ATOM 4294 O O . PRO B 1 239 ? -50.320 -13.302 40.908 1.00 81.08 233 PRO B O 1
ATOM 4298 N N . ASP B 1 240 ? -51.905 -13.343 39.311 1.00 64.63 234 ASP B N 1
ATOM 4299 C CA . ASP B 1 240 ? -51.595 -14.701 38.907 1.00 67.39 234 ASP B CA 1
ATOM 4300 C C . ASP B 1 240 ? -50.382 -14.877 38.009 1.00 66.94 234 ASP B C 1
ATOM 4301 O O . ASP B 1 240 ? -49.988 -16.005 37.713 1.00 69.05 234 ASP B O 1
ATOM 4306 N N . LEU B 1 241 ? -49.785 -13.782 37.562 1.00 67.72 235 LEU B N 1
ATOM 4307 C CA . LEU B 1 241 ? -48.620 -13.906 36.697 1.00 67.65 235 LEU B CA 1
ATOM 4308 C C . LEU B 1 241 ? -47.401 -14.193 37.535 1.00 68.85 235 LEU B C 1
ATOM 4309 O O . LEU B 1 241 ? -47.340 -13.773 38.688 1.00 60.80 235 LEU B O 1
ATOM 4314 N N . ALA B 1 242 ? -46.463 -14.953 36.973 1.00 66.87 236 ALA B N 1
ATOM 4315 C CA . ALA B 1 242 ? -45.206 -15.215 37.670 1.00 58.10 236 ALA B CA 1
ATOM 4316 C C . ALA B 1 242 ? -44.343 -14.087 37.127 1.00 57.63 236 ALA B C 1
ATOM 4317 O O . ALA B 1 242 ? -43.766 -14.195 36.051 1.00 63.00 236 ALA B O 1
ATOM 4319 N N . LEU B 1 243 ? -44.297 -13.000 37.876 1.00 46.40 237 LEU B N 1
ATOM 4320 C CA . LEU B 1 243 ? -43.587 -11.812 37.517 1.00 46.50 237 LEU B CA 1
ATOM 4321 C C . LEU B 1 243 ? -42.611 -11.501 38.636 1.00 50.20 237 LEU B C 1
ATOM 4322 O O . LEU B 1 243 ? -42.962 -11.660 39.795 1.00 52.20 237 LEU B O 1
ATOM 4327 N N . ASP B 1 244 ? -41.391 -11.077 38.299 1.00 49.21 238 ASP B N 1
ATOM 4328 C CA . ASP B 1 244 ? -40.435 -10.641 39.317 1.00 43.70 238 ASP B CA 1
ATOM 4329 C C . ASP B 1 244 ? -39.679 -9.447 38.812 1.00 53.96 238 ASP B C 1
ATOM 4330 O O . ASP B 1 244 ? -39.213 -9.425 37.688 1.00 61.53 238 ASP B O 1
ATOM 4335 N N . GLY B 1 245 ? -39.528 -8.455 39.677 1.00 64.31 239 GLY B N 1
ATOM 4336 C CA . GLY B 1 245 ? -38.955 -7.206 39.233 1.00 54.88 239 GLY B CA 1
ATOM 4337 C C . GLY B 1 245 ? -37.655 -6.639 39.669 1.00 52.93 239 GLY B C 1
ATOM 4338 O O . GLY B 1 245 ? -37.272 -6.663 40.830 1.00 51.04 239 GLY B O 1
ATOM 4339 N N . GLU B 1 246 ? -37.042 -6.029 38.663 1.00 56.70 240 GLU B N 1
ATOM 4340 C CA . GLU B 1 246 ? -35.733 -5.424 38.736 1.00 53.62 240 GLU B CA 1
ATOM 4341 C C . GLU B 1 246 ? -34.715 -6.583 38.847 1.00 50.12 240 GLU B C 1
ATOM 4342 O O . GLU B 1 246 ? -34.112 -6.821 39.885 1.00 46.28 240 GLU B O 1
ATOM 4348 N N . LEU B 1 247 ? -34.587 -7.312 37.736 1.00 47.82 241 LEU B N 1
ATOM 4349 C CA . LEU B 1 247 ? -33.677 -8.433 37.571 1.00 45.59 241 LEU B CA 1
ATOM 4350 C C . LEU B 1 247 ? -32.702 -8.156 36.408 1.00 48.77 241 LEU B C 1
ATOM 4351 O O . LEU B 1 247 ? -33.097 -7.645 35.360 1.00 42.84 241 LEU B O 1
ATOM 4356 N N . GLN B 1 248 ? -31.421 -8.456 36.611 1.00 41.87 242 GLN B N 1
ATOM 4357 C CA . GLN B 1 248 ? -30.438 -8.291 35.544 1.00 42.72 242 GLN B CA 1
ATOM 4358 C C . GLN B 1 248 ? -30.616 -9.557 34.703 1.00 47.00 242 GLN B C 1
ATOM 4359 O O . GLN B 1 248 ? -31.098 -10.560 35.226 1.00 46.22 242 GLN B O 1
ATOM 4365 N N . PHE B 1 249 ? -30.214 -9.539 33.432 1.00 44.39 243 PHE B N 1
ATOM 4366 C CA . PHE B 1 249 ? -30.400 -10.720 32.592 1.00 43.86 243 PHE B CA 1
ATOM 4367 C C . PHE B 1 249 ? -29.877 -12.025 33.193 1.00 44.09 243 PHE B C 1
ATOM 4368 O O . PHE B 1 249 ? -30.561 -13.050 33.179 1.00 46.84 243 PHE B O 1
ATOM 4376 N N . ASP B 1 250 ? -28.661 -11.997 33.708 1.00 37.54 244 ASP B N 1
ATOM 4377 C CA . ASP B 1 250 ? -28.107 -13.188 34.310 1.00 50.99 244 ASP B CA 1
ATOM 4378 C C . ASP B 1 250 ? -28.979 -13.680 35.483 1.00 47.77 244 ASP B C 1
ATOM 4379 O O . ASP B 1 250 ? -29.237 -14.877 35.605 1.00 55.72 244 ASP B O 1
ATOM 4384 N N . ALA B 1 251 ? -29.442 -12.766 36.329 1.00 40.76 245 ALA B N 1
ATOM 4385 C CA . ALA B 1 251 ? -30.278 -13.149 37.450 1.00 48.32 245 ALA B CA 1
ATOM 4386 C C . ALA B 1 251 ? -31.610 -13.758 37.003 1.00 50.18 245 ALA B C 1
ATOM 4387 O O . ALA B 1 251 ? -32.225 -14.540 37.727 1.00 53.49 245 ALA B O 1
ATOM 4389 N N . ALA B 1 252 ? -32.054 -13.403 35.807 1.00 52.88 246 ALA B N 1
ATOM 4390 C CA . ALA B 1 252 ? -33.309 -13.926 35.267 1.00 55.19 246 ALA B CA 1
ATOM 4391 C C . ALA B 1 252 ? -33.128 -15.239 34.520 1.00 59.66 246 ALA B C 1
ATOM 4392 O O . ALA B 1 252 ? -34.004 -16.101 34.544 1.00 63.31 246 ALA B O 1
ATOM 4394 N N . PHE B 1 253 ? -31.975 -15.387 33.872 1.00 61.97 247 PHE B N 1
ATOM 4395 C CA . PHE B 1 253 ? -31.673 -16.562 33.060 1.00 56.76 247 PHE B CA 1
ATOM 4396 C C . PHE B 1 253 ? -30.888 -17.753 33.672 1.00 54.73 247 PHE B C 1
ATOM 4397 O O . PHE B 1 253 ? -31.167 -18.909 33.332 1.00 57.25 247 PHE B O 1
ATOM 4405 N N . VAL B 1 254 ? -29.910 -17.502 34.541 1.00 41.11 248 VAL B N 1
ATOM 4406 C CA . VAL B 1 254 ? -29.141 -18.611 35.107 1.00 42.72 248 VAL B CA 1
ATOM 4407 C C . VAL B 1 254 ? -29.373 -18.868 36.604 1.00 53.71 248 VAL B C 1
ATOM 4408 O O . VAL B 1 254 ? -29.284 -17.975 37.452 1.00 56.23 248 VAL B O 1
ATOM 4412 N N . PRO B 1 255 ? -29.665 -20.119 36.946 1.00 55.52 249 PRO B N 1
ATOM 4413 C CA . PRO B 1 255 ? -29.919 -20.493 38.332 1.00 58.35 249 PRO B CA 1
ATOM 4414 C C . PRO B 1 255 ? -28.795 -20.202 39.319 1.00 60.62 249 PRO B C 1
ATOM 4415 O O . PRO B 1 255 ? -29.044 -19.817 40.468 1.00 50.19 249 PRO B O 1
ATOM 4419 N N . GLU B 1 256 ? -27.557 -20.382 38.879 1.00 59.17 250 GLU B N 1
ATOM 4420 C CA . GLU B 1 256 ? -26.452 -20.142 39.790 1.00 61.61 250 GLU B CA 1
ATOM 4421 C C . GLU B 1 256 ? -26.410 -18.710 40.266 1.00 56.20 250 GLU B C 1
ATOM 4422 O O . GLU B 1 256 ? -26.113 -18.478 41.436 1.00 51.73 250 GLU B O 1
ATOM 4428 N N . THR B 1 257 ? -26.689 -17.742 39.387 1.00 40.06 251 THR B N 1
ATOM 4429 C CA . THR B 1 257 ? -26.609 -16.364 39.853 1.00 52.35 251 THR B CA 1
ATOM 4430 C C . THR B 1 257 ? -27.839 -15.949 40.646 1.00 52.94 251 THR B C 1
ATOM 4431 O O . THR B 1 257 ? -27.712 -15.277 41.671 1.00 56.37 251 THR B O 1
ATOM 4435 N N . ALA B 1 258 ? -29.026 -16.369 40.205 1.00 54.20 252 ALA B N 1
ATOM 4436 C CA . ALA B 1 258 ? -30.257 -16.045 40.934 1.00 45.79 252 ALA B CA 1
ATOM 4437 C C . ALA B 1 258 ? -30.059 -16.438 42.382 1.00 49.45 252 ALA B C 1
ATOM 4438 O O . ALA B 1 258 ? -30.225 -15.622 43.282 1.00 48.36 252 ALA B O 1
ATOM 4440 N N . ALA B 1 259 ? -29.681 -17.693 42.594 1.00 51.16 253 ALA B N 1
ATOM 4441 C CA . ALA B 1 259 ? -29.441 -18.200 43.930 1.00 51.52 253 ALA B CA 1
ATOM 4442 C C . ALA B 1 259 ? -28.712 -17.136 44.733 1.00 56.33 253 ALA B C 1
ATOM 4443 O O . ALA B 1 259 ? -29.011 -16.927 45.907 1.00 67.80 253 ALA B O 1
ATOM 4445 N N . ILE B 1 260 ? -27.759 -16.457 44.107 1.00 50.93 254 ILE B N 1
ATOM 4446 C CA . ILE B 1 260 ? -27.058 -15.408 44.821 1.00 55.83 254 ILE B CA 1
ATOM 4447 C C . ILE B 1 260 ? -27.768 -14.065 44.753 1.00 57.11 254 ILE B C 1
ATOM 4448 O O . ILE B 1 260 ? -28.280 -13.590 45.763 1.00 59.47 254 ILE B O 1
ATOM 4453 N N . LYS B 1 261 ? -27.802 -13.455 43.569 1.00 57.72 255 LYS B N 1
ATOM 4454 C CA . LYS B 1 261 ? -28.408 -12.128 43.406 1.00 56.53 255 LYS B CA 1
ATOM 4455 C C . LYS B 1 261 ? -29.880 -11.942 43.723 1.00 50.16 255 LYS B C 1
ATOM 4456 O O . LYS B 1 261 ? -30.251 -10.855 44.121 1.00 48.56 255 LYS B O 1
ATOM 4462 N N . ALA B 1 262 ? -30.710 -12.973 43.548 1.00 47.34 256 ALA B N 1
ATOM 4463 C CA . ALA B 1 262 ? -32.148 -12.869 43.840 1.00 44.83 256 ALA B CA 1
ATOM 4464 C C . ALA B 1 262 ? -32.773 -14.137 44.389 1.00 50.53 256 ALA B C 1
ATOM 4465 O O . ALA B 1 262 ? -33.605 -14.743 43.725 1.00 54.78 256 ALA B O 1
ATOM 4467 N N . PRO B 1 263 ? -32.424 -14.538 45.623 1.00 58.32 257 PRO B N 1
ATOM 4468 C CA . PRO B 1 263 ? -33.010 -15.767 46.183 1.00 65.61 257 PRO B CA 1
ATOM 4469 C C . PRO B 1 263 ? -34.496 -15.587 46.384 1.00 68.07 257 PRO B C 1
ATOM 4470 O O . PRO B 1 263 ? -35.026 -14.496 46.182 1.00 77.48 257 PRO B O 1
ATOM 4474 N N . ASP B 1 264 ? -35.171 -16.652 46.775 1.00 59.41 258 ASP B N 1
ATOM 4475 C CA . ASP B 1 264 ? -36.593 -16.549 47.037 1.00 65.88 258 ASP B CA 1
ATOM 4476 C C . ASP B 1 264 ? -37.396 -15.923 45.901 1.00 64.37 258 ASP B C 1
ATOM 4477 O O . ASP B 1 264 ? -38.464 -15.362 46.127 1.00 61.91 258 ASP B O 1
ATOM 4482 N N . SER B 1 265 ? -36.890 -16.033 44.679 1.00 65.76 259 SER B N 1
ATOM 4483 C CA . SER B 1 265 ? -37.580 -15.464 43.535 1.00 68.94 259 SER B CA 1
ATOM 4484 C C . SER B 1 265 ? -38.368 -16.477 42.700 1.00 71.66 259 SER B C 1
ATOM 4485 O O . SER B 1 265 ? -37.844 -17.514 42.285 1.00 68.11 259 SER B O 1
ATOM 4488 N N . ALA B 1 266 ? -39.630 -16.160 42.444 1.00 70.87 260 ALA B N 1
ATOM 4489 C CA . ALA B 1 266 ? -40.491 -17.052 41.686 1.00 78.02 260 ALA B CA 1
ATOM 4490 C C . ALA B 1 266 ? -40.076 -17.121 40.228 1.00 78.95 260 ALA B C 1
ATOM 4491 O O . ALA B 1 266 ? -40.452 -18.043 39.501 1.00 77.78 260 ALA B O 1
ATOM 4493 N N . VAL B 1 267 ? -39.299 -16.138 39.800 1.00 69.46 261 VAL B N 1
ATOM 4494 C CA . VAL B 1 267 ? -38.885 -16.079 38.416 1.00 55.91 261 VAL B CA 1
ATOM 4495 C C . VAL B 1 267 ? -37.389 -16.223 38.207 1.00 62.16 261 VAL B C 1
ATOM 4496 O O . VAL B 1 267 ? -36.978 -17.013 37.364 1.00 50.54 261 VAL B O 1
ATOM 4500 N N . ALA B 1 268 ? -36.582 -15.473 38.967 1.00 64.67 262 ALA B N 1
ATOM 4501 C CA . ALA B 1 268 ? -35.121 -15.502 38.820 1.00 61.08 262 ALA B CA 1
ATOM 4502 C C . ALA B 1 268 ? -34.587 -16.898 38.567 1.00 57.89 262 ALA B C 1
ATOM 4503 O O . ALA B 1 268 ? -35.064 -17.869 39.142 1.00 64.82 262 ALA B O 1
ATOM 4505 N N . GLY B 1 269 ? -33.610 -16.992 37.679 1.00 54.50 263 GLY B N 1
ATOM 4506 C CA . GLY B 1 269 ? -33.019 -18.269 37.376 1.00 51.45 263 GLY B CA 1
ATOM 4507 C C . GLY B 1 269 ? -33.795 -19.114 36.402 1.00 46.76 263 GLY B C 1
ATOM 4508 O O . GLY B 1 269 ? -33.269 -20.102 35.930 1.00 48.02 263 GLY B O 1
ATOM 4509 N N . GLN B 1 270 ? -35.019 -18.736 36.061 1.00 49.18 264 GLN B N 1
ATOM 4510 C CA . GLN B 1 270 ? -35.798 -19.563 35.154 1.00 43.24 264 GLN B CA 1
ATOM 4511 C C . GLN B 1 270 ? -36.828 -18.803 34.316 1.00 46.35 264 GLN B C 1
ATOM 4512 O O . GLN B 1 270 ? -37.870 -19.338 33.938 1.00 44.66 264 GLN B O 1
ATOM 4518 N N . ALA B 1 271 ? -36.541 -17.554 33.998 1.00 46.83 265 ALA B N 1
ATOM 4519 C CA . ALA B 1 271 ? -37.492 -16.790 33.213 1.00 51.17 265 ALA B CA 1
ATOM 4520 C C . ALA B 1 271 ? -37.520 -17.280 31.782 1.00 52.32 265 ALA B C 1
ATOM 4521 O O . ALA B 1 271 ? -36.599 -17.953 31.314 1.00 59.27 265 ALA B O 1
ATOM 4523 N N . ASN B 1 272 ? -38.588 -16.919 31.090 1.00 49.67 266 ASN B N 1
ATOM 4524 C CA . ASN B 1 272 ? -38.779 -17.298 29.711 1.00 44.90 266 ASN B CA 1
ATOM 4525 C C . ASN B 1 272 ? -39.446 -16.148 28.964 1.00 48.48 266 ASN B C 1
ATOM 4526 O O . ASN B 1 272 ? -39.589 -16.157 27.741 1.00 47.75 266 ASN B O 1
ATOM 4531 N N . THR B 1 273 ? -39.836 -15.140 29.729 1.00 44.01 267 THR B N 1
ATOM 4532 C CA . THR B 1 273 ? -40.504 -13.967 29.193 1.00 44.82 267 THR B CA 1
ATOM 4533 C C . THR B 1 273 ? -39.740 -12.770 29.716 1.00 38.16 267 THR B C 1
ATOM 4534 O O . THR B 1 273 ? -39.734 -12.490 30.900 1.00 47.04 267 THR B O 1
ATOM 4538 N N . PHE B 1 274 ? -39.075 -12.073 28.812 1.00 46.55 268 PHE B N 1
ATOM 4539 C CA . PHE B 1 274 ? -38.234 -10.961 29.199 1.00 48.41 268 PHE B CA 1
ATOM 4540 C C . PHE B 1 274 ? -38.721 -9.602 28.761 1.00 52.55 268 PHE B C 1
ATOM 4541 O O . PHE B 1 274 ? -38.802 -9.350 27.569 1.00 44.44 268 PHE B O 1
ATOM 4549 N N . VAL B 1 275 ? -39.033 -8.738 29.739 1.00 50.72 269 VAL B N 1
ATOM 4550 C CA . VAL B 1 275 ? -39.492 -7.385 29.477 1.00 36.18 269 VAL B CA 1
ATOM 4551 C C . VAL B 1 275 ? -38.296 -6.435 29.642 1.00 49.08 269 VAL B C 1
ATOM 4552 O O . VAL B 1 275 ? -37.599 -6.438 30.675 1.00 51.29 269 VAL B O 1
ATOM 4556 N N . PHE B 1 276 ? -38.027 -5.650 28.600 1.00 53.00 270 PHE B N 1
ATOM 4557 C CA . PHE B 1 276 ? -36.893 -4.721 28.595 1.00 49.82 270 PHE B CA 1
ATOM 4558 C C . PHE B 1 276 ? -37.328 -3.320 29.040 1.00 52.06 270 PHE B C 1
ATOM 4559 O O . PHE B 1 276 ? -38.447 -2.910 28.759 1.00 49.91 270 PHE B O 1
ATOM 4567 N N . PRO B 1 277 ? -36.432 -2.560 29.699 1.00 44.08 271 PRO B N 1
ATOM 4568 C CA . PRO B 1 277 ? -36.672 -1.213 30.210 1.00 41.90 271 PRO B CA 1
ATOM 4569 C C . PRO B 1 277 ? -37.122 -0.242 29.171 1.00 50.45 271 PRO B C 1
ATOM 4570 O O . PRO B 1 277 ? -38.057 0.513 29.385 1.00 58.11 271 PRO B O 1
ATOM 4574 N N . ASP B 1 278 ? -36.417 -0.244 28.049 1.00 55.63 272 ASP B N 1
ATOM 4575 C CA . ASP B 1 278 ? -36.710 0.670 26.961 1.00 52.60 272 ASP B CA 1
ATOM 4576 C C . ASP B 1 278 ? -36.353 0.069 25.628 1.00 52.47 272 ASP B C 1
ATOM 4577 O O . ASP B 1 278 ? -35.678 -0.942 25.573 1.00 52.07 272 ASP B O 1
ATOM 4582 N N . LEU B 1 279 ? -36.803 0.714 24.559 1.00 46.88 273 LEU B N 1
ATOM 4583 C CA . LEU B 1 279 ? -36.566 0.273 23.197 1.00 44.87 273 LEU B CA 1
ATOM 4584 C C . LEU B 1 279 ? -35.102 0.048 22.887 1.00 48.41 273 LEU B C 1
ATOM 4585 O O . LEU B 1 279 ? -34.762 -0.913 22.207 1.00 47.00 273 LEU B O 1
ATOM 4590 N N . GLN B 1 280 ? -34.231 0.929 23.366 1.00 53.05 274 GLN B N 1
ATOM 4591 C CA . GLN B 1 280 ? -32.807 0.763 23.111 1.00 54.03 274 GLN B CA 1
ATOM 4592 C C . GLN B 1 280 ? -32.352 -0.596 23.590 1.00 48.81 274 GLN B C 1
ATOM 4593 O O . GLN B 1 280 ? -31.799 -1.381 22.849 1.00 50.90 274 GLN B O 1
ATOM 4599 N N . SER B 1 281 ? -32.594 -0.894 24.840 1.00 48.08 275 SER B N 1
ATOM 4600 C CA . SER B 1 281 ? -32.160 -2.172 25.328 1.00 54.67 275 SER B CA 1
ATOM 4601 C C . SER B 1 281 ? -32.862 -3.341 24.613 1.00 48.21 275 SER B C 1
ATOM 4602 O O . SER B 1 281 ? -32.230 -4.303 24.196 1.00 41.29 275 SER B O 1
ATOM 4605 N N . GLY B 1 282 ? -34.168 -3.239 24.451 1.00 55.25 276 GLY B N 1
ATOM 4606 C CA . GLY B 1 282 ? -34.926 -4.298 23.808 1.00 50.78 276 GLY B CA 1
ATOM 4607 C C . GLY B 1 282 ? -34.598 -4.579 22.363 1.00 46.42 276 GLY B C 1
ATOM 4608 O O . GLY B 1 282 ? -34.448 -5.737 22.006 1.00 45.29 276 GLY B O 1
ATOM 4609 N N . ASN B 1 283 ? -34.508 -3.542 21.528 1.00 43.90 277 ASN B N 1
ATOM 4610 C CA . ASN B 1 283 ? -34.163 -3.722 20.113 1.00 47.80 277 ASN B CA 1
ATOM 4611 C C . ASN B 1 283 ? -32.709 -4.237 19.927 1.00 57.30 277 ASN B C 1
ATOM 4612 O O . ASN B 1 283 ? -32.466 -5.168 19.128 1.00 42.83 277 ASN B O 1
ATOM 4617 N N . ILE B 1 284 ? -31.744 -3.643 20.638 1.00 52.19 278 ILE B N 1
ATOM 4618 C CA . ILE B 1 284 ? -30.367 -4.119 20.537 1.00 51.24 278 ILE B CA 1
ATOM 4619 C C . ILE B 1 284 ? -30.351 -5.548 21.109 1.00 59.26 278 ILE B C 1
ATOM 4620 O O . ILE B 1 284 ? -29.843 -6.479 20.495 1.00 65.16 278 ILE B O 1
ATOM 4625 N N . GLY B 1 285 ? -30.943 -5.708 22.283 1.00 56.78 279 GLY B N 1
ATOM 4626 C CA . GLY B 1 285 ? -30.949 -6.990 22.943 1.00 48.84 279 GLY B CA 1
ATOM 4627 C C . GLY B 1 285 ? -31.421 -8.211 22.206 1.00 44.16 279 GLY B C 1
ATOM 4628 O O . GLY B 1 285 ? -30.762 -9.230 22.244 1.00 43.25 279 GLY B O 1
ATOM 4629 N N . TYR B 1 286 ? -32.569 -8.141 21.552 1.00 52.47 280 TYR B N 1
ATOM 4630 C CA . TYR B 1 286 ? -33.087 -9.324 20.850 1.00 52.71 280 TYR B CA 1
ATOM 4631 C C . TYR B 1 286 ? -32.223 -9.640 19.630 1.00 47.72 280 TYR B C 1
ATOM 4632 O O . TYR B 1 286 ? -32.066 -10.796 19.281 1.00 56.47 280 TYR B O 1
ATOM 4641 N N . LYS B 1 287 ? -31.652 -8.618 19.002 1.00 38.02 281 LYS B N 1
ATOM 4642 C CA . LYS B 1 287 ? -30.772 -8.806 17.856 1.00 42.00 281 LYS B CA 1
ATOM 4643 C C . LYS B 1 287 ? -29.452 -9.478 18.258 1.00 46.88 281 LYS B C 1
ATOM 4644 O O . LYS B 1 287 ? -28.867 -10.216 17.476 1.00 55.81 281 LYS B O 1
ATOM 4650 N N . ILE B 1 288 ? -28.975 -9.215 19.468 1.00 47.91 282 ILE B N 1
ATOM 4651 C CA . ILE B 1 288 ? -27.763 -9.847 19.940 1.00 41.34 282 ILE B CA 1
ATOM 4652 C C . ILE B 1 288 ? -28.121 -11.321 20.148 1.00 48.40 282 ILE B C 1
ATOM 4653 O O . ILE B 1 288 ? -27.405 -12.215 19.698 1.00 37.10 282 ILE B O 1
ATOM 4658 N N . ALA B 1 289 ? -29.259 -11.559 20.803 1.00 44.96 283 ALA B N 1
ATOM 4659 C CA . ALA B 1 289 ? -29.750 -12.914 21.074 1.00 46.46 283 ALA B CA 1
ATOM 4660 C C . ALA B 1 289 ? -29.988 -13.692 19.781 1.00 47.93 283 ALA B C 1
ATOM 4661 O O . ALA B 1 289 ? -29.925 -14.919 19.749 1.00 46.25 283 ALA B O 1
ATOM 4663 N N . GLN B 1 290 ? -30.287 -12.959 18.720 1.00 51.97 284 GLN B N 1
ATOM 4664 C CA . GLN B 1 290 ? -30.597 -13.562 17.442 1.00 50.66 284 GLN B CA 1
ATOM 4665 C C . GLN B 1 290 ? -29.344 -13.912 16.694 1.00 53.56 284 GLN B C 1
ATOM 4666 O O . GLN B 1 290 ? -29.146 -15.073 16.317 1.00 54.87 284 GLN B O 1
ATOM 4672 N N . ARG B 1 291 ? -28.499 -12.906 16.487 1.00 47.13 285 ARG B N 1
ATOM 4673 C CA . ARG B 1 291 ? -27.226 -13.088 15.792 1.00 48.69 285 ARG B CA 1
ATOM 4674 C C . ARG B 1 291 ? -26.116 -13.844 16.582 1.00 50.08 285 ARG B C 1
ATOM 4675 O O . ARG B 1 291 ? -25.579 -14.847 16.100 1.00 52.57 285 ARG B O 1
ATOM 4683 N N . LEU B 1 292 ? -25.778 -13.371 17.777 1.00 38.37 286 LEU B N 1
ATOM 4684 C CA . LEU B 1 292 ? -24.772 -14.038 18.554 1.00 40.93 286 LEU B CA 1
ATOM 4685 C C . LEU B 1 292 ? -25.305 -15.298 19.234 1.00 44.32 286 LEU B C 1
ATOM 4686 O O . LEU B 1 292 ? -24.588 -16.279 19.367 1.00 45.93 286 LEU B O 1
ATOM 4691 N N . GLY B 1 293 ? -26.559 -15.266 19.674 1.00 51.34 287 GLY B N 1
ATOM 4692 C CA . GLY B 1 293 ? -27.146 -16.415 20.358 1.00 50.47 287 GLY B CA 1
ATOM 4693 C C . GLY B 1 293 ? -27.751 -17.441 19.413 1.00 45.16 287 GLY B C 1
ATOM 4694 O O . GLY B 1 293 ? -28.082 -18.568 19.782 1.00 36.88 287 GLY B O 1
ATOM 4703 N N . PHE B 1 295 ? -30.689 -17.457 17.942 1.00 50.22 289 PHE B N 1
ATOM 4704 C CA . PHE B 1 295 ? -32.073 -17.757 18.161 1.00 41.43 289 PHE B CA 1
ATOM 4705 C C . PHE B 1 295 ? -32.733 -17.280 16.910 1.00 41.69 289 PHE B C 1
ATOM 4706 O O . PHE B 1 295 ? -32.243 -16.361 16.260 1.00 37.04 289 PHE B O 1
ATOM 4714 N N . ASP B 1 296 ? -33.827 -17.939 16.561 1.00 44.84 290 ASP B N 1
ATOM 4715 C CA . ASP B 1 296 ? -34.628 -17.531 15.431 1.00 52.23 290 ASP B CA 1
ATOM 4716 C C . ASP B 1 296 ? -35.496 -16.471 16.107 1.00 55.97 290 ASP B C 1
ATOM 4717 O O . ASP B 1 296 ? -35.937 -16.654 17.241 1.00 53.72 290 ASP B O 1
ATOM 4722 N N . ALA B 1 297 ? -35.707 -15.345 15.448 1.00 46.97 291 ALA B N 1
ATOM 4723 C CA . ALA B 1 297 ? -36.544 -14.315 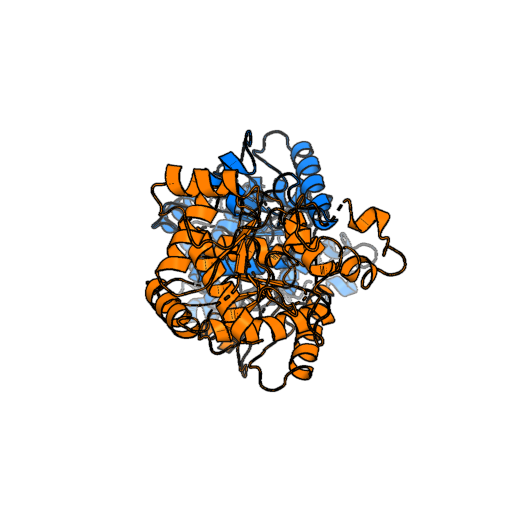16.028 1.00 48.72 291 ALA B CA 1
ATOM 4724 C C . ALA B 1 297 ? -37.782 -14.177 15.165 1.00 47.91 291 ALA B C 1
ATOM 4725 O O . ALA B 1 297 ? -37.679 -13.634 14.077 1.00 55.23 291 ALA B O 1
ATOM 4727 N N . ILE B 1 298 ? -38.936 -14.667 15.624 1.00 46.23 292 ILE B N 1
ATOM 4728 C CA . ILE B 1 298 ? -40.158 -14.555 14.834 1.00 47.06 292 ILE B CA 1
ATOM 4729 C C . ILE B 1 298 ? -40.683 -13.140 14.909 1.00 53.46 292 ILE B C 1
ATOM 4730 O O . ILE B 1 298 ? -41.237 -12.764 15.934 1.00 38.80 292 ILE B O 1
ATOM 4735 N N . GLY B 1 299 ? -40.473 -12.407 13.794 1.00 68.75 293 GLY B N 1
ATOM 4736 C CA . GLY B 1 299 ? -40.812 -10.988 13.548 1.00 65.49 293 GLY B CA 1
ATOM 4737 C C . GLY B 1 299 ? -41.614 -10.201 14.548 1.00 63.45 293 GLY B C 1
ATOM 4738 O O . GLY B 1 299 ? -42.248 -10.808 15.385 1.00 81.83 293 GLY B O 1
ATOM 4739 N N . PRO B 1 300 ? -41.630 -8.861 14.504 1.00 62.76 294 PRO B N 1
ATOM 4740 C CA . PRO B 1 300 ? -42.437 -8.152 15.509 1.00 51.01 294 PRO B CA 1
ATOM 4741 C C . PRO B 1 300 ? -43.911 -8.576 15.473 1.00 44.51 294 PRO B C 1
ATOM 4742 O O . PRO B 1 300 ? -44.557 -8.539 14.422 1.00 51.99 294 PRO B O 1
ATOM 4746 N N . ILE B 1 301 ? -44.429 -8.994 16.620 1.00 47.03 295 ILE B N 1
ATOM 4747 C CA . ILE B 1 301 ? -45.843 -9.361 16.764 1.00 52.22 295 ILE B CA 1
ATOM 4748 C C . ILE B 1 301 ? -46.443 -8.284 17.665 1.00 54.89 295 ILE B C 1
ATOM 4749 O O . ILE B 1 301 ? -46.086 -8.206 18.837 1.00 47.43 295 ILE B O 1
ATOM 4754 N N . LEU B 1 302 ? -47.346 -7.463 17.122 1.00 55.54 296 LEU B N 1
ATOM 4755 C CA . LEU B 1 302 ? -47.969 -6.384 17.889 1.00 53.51 296 LEU B CA 1
ATOM 4756 C C . LEU B 1 302 ? -48.978 -6.905 18.894 1.00 58.23 296 LEU B C 1
ATOM 4757 O O . LEU B 1 302 ? -49.758 -7.808 18.588 1.00 53.53 296 LEU B O 1
ATOM 4762 N N . GLN B 1 303 ? -48.970 -6.353 20.102 1.00 65.38 297 GLN B N 1
ATOM 4763 C CA . GLN B 1 303 ? -49.941 -6.789 21.110 1.00 63.04 297 GLN B CA 1
ATOM 4764 C C . GLN B 1 303 ? -50.716 -5.635 21.730 1.00 63.18 297 GLN B C 1
ATOM 4765 O O . GLN B 1 303 ? -50.218 -4.506 21.821 1.00 58.47 297 GLN B O 1
ATOM 4771 N N . GLY B 1 304 ? -51.960 -5.931 22.106 1.00 59.65 298 GLY B N 1
ATOM 4772 C CA . GLY B 1 304 ? -52.825 -4.936 22.721 1.00 65.13 298 GLY B CA 1
ATOM 4773 C C . GLY B 1 304 ? -53.717 -4.115 21.799 1.00 66.68 298 GLY B C 1
ATOM 4774 O O . GLY B 1 304 ? -53.779 -2.900 21.906 1.00 70.55 298 GLY B O 1
ATOM 4775 N N . LEU B 1 305 ? -54.391 -4.769 20.868 1.00 66.44 299 LEU B N 1
ATOM 4776 C CA . LEU B 1 305 ? -55.297 -4.079 19.960 1.00 56.80 299 LEU B CA 1
ATOM 4777 C C . LEU B 1 305 ? -56.606 -4.812 20.066 1.00 59.96 299 LEU B C 1
ATOM 4778 O O . LEU B 1 305 ? -56.637 -5.969 20.487 1.00 62.40 299 LEU B O 1
ATOM 4783 N N . ASN B 1 306 ? -57.697 -4.161 19.700 1.00 59.61 300 ASN B N 1
ATOM 4784 C CA . ASN B 1 306 ? -58.980 -4.841 19.818 1.00 65.27 300 ASN B CA 1
ATOM 4785 C C . ASN B 1 306 ? -59.055 -5.958 18.794 1.00 61.84 300 ASN B C 1
ATOM 4786 O O . ASN B 1 306 ? -59.622 -7.018 19.037 1.00 52.91 300 ASN B O 1
ATOM 4791 N N . LYS B 1 307 ? -58.468 -5.692 17.639 1.00 69.25 301 LYS B N 1
ATOM 4792 C CA . LYS B 1 307 ? -58.407 -6.645 16.546 1.00 66.49 301 LYS B CA 1
ATOM 4793 C C . LYS B 1 307 ? -56.915 -6.703 16.215 1.00 65.59 301 LYS B C 1
ATOM 4794 O O . LYS B 1 307 ? -56.208 -5.689 16.338 1.00 72.31 301 LYS B O 1
ATOM 4800 N N . PRO B 1 308 ? -56.406 -7.884 15.817 1.00 58.05 302 PRO B N 1
ATOM 4801 C CA . PRO B 1 308 ? -54.990 -8.054 15.481 1.00 51.13 302 PRO B CA 1
ATOM 4802 C C . PRO B 1 308 ? -54.610 -7.413 14.138 1.00 52.86 302 PRO B C 1
ATOM 4803 O O . PRO B 1 308 ? -55.313 -7.554 13.132 1.00 48.01 302 PRO B O 1
ATOM 4807 N N . VAL B 1 309 ? -53.501 -6.694 14.135 1.00 55.49 303 VAL B N 1
ATOM 4808 C CA . VAL B 1 309 ? -52.990 -6.075 12.912 1.00 58.60 303 VAL B CA 1
ATOM 4809 C C . VAL B 1 309 ? -51.483 -6.145 13.036 1.00 57.51 303 VAL B C 1
ATOM 4810 O O . VAL B 1 309 ? -50.903 -5.515 13.923 1.00 54.24 303 VAL B O 1
ATOM 4814 N N . ASN B 1 310 ? -50.852 -6.937 12.181 1.00 54.84 304 ASN B N 1
ATOM 4815 C CA . ASN B 1 310 ? -49.411 -7.065 12.258 1.00 52.98 304 ASN B CA 1
ATOM 4816 C C . ASN B 1 310 ? -48.656 -6.481 11.076 1.00 57.08 304 ASN B C 1
ATOM 4817 O O . ASN B 1 310 ? -49.180 -6.358 9.968 1.00 62.00 304 ASN B O 1
ATOM 4822 N N . ASP B 1 311 ? -47.410 -6.113 11.347 1.00 60.97 305 ASP B N 1
ATOM 4823 C CA . ASP B 1 311 ? -46.540 -5.507 10.362 1.00 59.48 305 ASP B CA 1
ATOM 4824 C C . ASP B 1 311 ? -45.381 -6.439 10.042 1.00 62.01 305 ASP B C 1
ATOM 4825 O O . ASP B 1 311 ? -44.660 -6.890 10.941 1.00 62.21 305 ASP B O 1
ATOM 4830 N N . LEU B 1 312 ? -45.232 -6.737 8.753 1.00 62.67 306 LEU B N 1
ATOM 4831 C CA . LEU B 1 312 ? -44.158 -7.581 8.248 1.00 61.46 306 LEU B CA 1
ATOM 4832 C C . LEU B 1 312 ? -42.895 -6.749 8.275 1.00 65.05 306 LEU B C 1
ATOM 4833 O O . LEU B 1 312 ? -42.932 -5.575 8.595 1.00 68.36 306 LEU B O 1
ATOM 4838 N N . SER B 1 313 ? -41.765 -7.337 7.929 1.00 69.70 307 SER B N 1
ATOM 4839 C CA . SER B 1 313 ? -40.559 -6.540 7.906 1.00 70.23 307 SER B CA 1
ATOM 4840 C C . SER B 1 313 ? -40.060 -6.189 6.528 1.00 79.15 307 SER B C 1
ATOM 4841 O O . SER B 1 313 ? -40.473 -6.746 5.509 1.00 78.75 307 SER B O 1
ATOM 4844 N N . ARG B 1 314 ? -39.177 -5.212 6.515 1.00 91.93 308 ARG B N 1
ATOM 4845 C CA . ARG B 1 314 ? -38.557 -4.762 5.290 1.00 101.62 308 ARG B CA 1
ATOM 4846 C C . ARG B 1 314 ? -37.783 -5.984 4.755 1.00 97.10 308 ARG B C 1
ATOM 4847 O O . ARG B 1 314 ? -36.815 -6.431 5.369 1.00 79.37 308 ARG B O 1
ATOM 4855 N N . GLY B 1 315 ? -38.249 -6.557 3.645 1.00 92.49 309 GLY B N 1
ATOM 4856 C CA . GLY B 1 315 ? -37.565 -7.703 3.071 1.00 69.91 309 GLY B CA 1
ATOM 4857 C C . GLY B 1 315 ? -37.893 -9.043 3.691 1.00 61.97 309 GLY B C 1
ATOM 4858 O O . GLY B 1 315 ? -37.003 -9.798 4.055 1.00 53.62 309 GLY B O 1
ATOM 4859 N N . SER B 1 316 ? -39.181 -9.345 3.795 1.00 59.38 310 SER B N 1
ATOM 4860 C CA . SER B 1 316 ? -39.635 -10.607 4.351 1.00 52.46 310 SER B CA 1
ATOM 4861 C C . SER B 1 316 ? -39.822 -11.575 3.203 1.00 52.42 310 SER B C 1
ATOM 4862 O O . SER B 1 316 ? -39.789 -11.174 2.046 1.00 46.38 310 SER B O 1
ATOM 4865 N N . SER B 1 317 ? -40.056 -12.841 3.528 1.00 49.58 311 SER B N 1
ATOM 4866 C CA . SER B 1 317 ? -40.272 -13.863 2.518 1.00 46.04 311 SER B CA 1
ATOM 4867 C C . SER B 1 317 ? -41.739 -14.261 2.486 1.00 50.34 311 SER B C 1
ATOM 4868 O O . SER B 1 317 ? -42.517 -13.865 3.345 1.00 50.06 311 SER B O 1
ATOM 4871 N N . ALA B 1 318 ? -42.128 -15.044 1.494 1.00 44.16 312 ALA B N 1
ATOM 4872 C CA . ALA B 1 318 ? -43.514 -15.473 1.440 1.00 49.95 312 ALA B CA 1
ATOM 4873 C C . ALA B 1 318 ? -43.786 -16.373 2.640 1.00 43.89 312 ALA B C 1
ATOM 4874 O O . ALA B 1 318 ? -44.870 -16.366 3.183 1.00 52.06 312 ALA B O 1
ATOM 4876 N N . GLU B 1 319 ? -42.798 -17.149 3.054 1.00 46.98 313 GLU B N 1
ATOM 4877 C CA . GLU B 1 319 ? -42.995 -18.017 4.197 1.00 56.78 313 GLU B CA 1
ATOM 4878 C C . GLU B 1 319 ? -43.181 -17.145 5.433 1.00 58.51 313 GLU B C 1
ATOM 4879 O O . GLU B 1 319 ? -43.988 -17.432 6.309 1.00 61.53 313 GLU B O 1
ATOM 4885 N N . ASP B 1 320 ? -42.428 -16.066 5.494 1.00 53.62 314 ASP B N 1
ATOM 4886 C CA . ASP B 1 320 ? -42.518 -15.148 6.605 1.00 49.15 314 ASP B CA 1
ATOM 4887 C C . ASP B 1 320 ? -43.928 -14.590 6.703 1.00 50.15 314 ASP B C 1
ATOM 4888 O O . ASP B 1 320 ? -44.490 -14.460 7.793 1.00 54.70 314 ASP B O 1
ATOM 4893 N N . ILE B 1 321 ? -44.488 -14.205 5.570 1.00 46.65 315 ILE B N 1
ATOM 4894 C CA . ILE B 1 321 ? -45.829 -13.667 5.588 1.00 48.00 315 ILE B CA 1
ATOM 4895 C C . ILE B 1 321 ? -46.770 -14.765 6.089 1.00 53.37 315 ILE B C 1
ATOM 4896 O O . ILE B 1 321 ? -47.538 -14.562 7.043 1.00 48.10 315 ILE B O 1
ATOM 4901 N N . TYR B 1 322 ? -46.677 -15.932 5.455 1.00 44.94 316 TYR B N 1
ATOM 4902 C CA . TYR B 1 322 ? -47.480 -17.075 5.816 1.00 49.35 316 TYR B CA 1
ATOM 4903 C C . TYR B 1 322 ? -47.502 -17.256 7.355 1.00 53.48 316 TYR B C 1
ATOM 4904 O O . TYR B 1 322 ? -48.571 -17.313 7.970 1.00 52.54 316 TYR B O 1
ATOM 4913 N N . LYS B 1 323 ? -46.336 -17.309 7.981 1.00 45.59 317 LYS B N 1
ATOM 4914 C CA . LYS B 1 323 ? -46.270 -17.465 9.426 1.00 50.15 317 LYS B CA 1
ATOM 4915 C C . LYS B 1 323 ? -46.922 -16.354 10.201 1.00 48.76 317 LYS B C 1
ATOM 4916 O O . LYS B 1 323 ? -47.635 -16.610 11.150 1.00 55.66 317 LYS B O 1
ATOM 4922 N N . LEU B 1 324 ? -46.646 -15.116 9.827 1.00 48.93 318 LEU B N 1
ATOM 4923 C CA . LEU B 1 324 ? -47.217 -13.978 10.533 1.00 46.10 318 LEU B CA 1
ATOM 4924 C C . LEU B 1 324 ? -48.734 -14.042 10.513 1.00 44.25 318 LEU B C 1
ATOM 4925 O O . LEU B 1 324 ? -49.369 -13.914 11.545 1.00 50.96 318 LEU B O 1
ATOM 4930 N N . ALA B 1 325 ? -49.302 -14.216 9.320 1.00 44.40 319 ALA B N 1
ATOM 4931 C CA . ALA B 1 325 ? -50.751 -14.315 9.142 1.00 50.42 319 ALA B CA 1
ATOM 4932 C C . ALA B 1 325 ? -51.341 -15.393 10.062 1.00 55.30 319 ALA B C 1
ATOM 4933 O O . ALA B 1 325 ? -52.396 -15.197 10.646 1.00 56.39 319 ALA B O 1
ATOM 4935 N N . ILE B 1 326 ? -50.657 -16.525 10.180 1.00 53.13 320 ILE B N 1
ATOM 4936 C CA . ILE B 1 326 ? -51.114 -17.595 11.044 1.00 50.85 320 ILE B CA 1
ATOM 4937 C C . ILE B 1 326 ? -51.194 -17.097 12.483 1.00 52.83 320 ILE B C 1
ATOM 4938 O O . ILE B 1 326 ? -52.181 -17.305 13.173 1.00 55.70 320 ILE B O 1
ATOM 4943 N N . ILE B 1 327 ? -50.136 -16.452 12.931 1.00 49.76 321 ILE B N 1
ATOM 4944 C CA . ILE B 1 327 ? -50.093 -15.868 14.254 1.00 46.40 321 ILE B CA 1
ATOM 4945 C C . ILE B 1 327 ? -51.244 -14.844 14.355 1.00 49.17 321 ILE B C 1
ATOM 4946 O O . ILE B 1 327 ? -51.999 -14.862 15.305 1.00 45.67 321 ILE B O 1
ATOM 4951 N N . THR B 1 328 ? -51.387 -13.967 13.368 1.00 47.11 322 THR B N 1
ATOM 4952 C CA . THR B 1 328 ? -52.466 -12.976 13.363 1.00 52.97 322 THR B CA 1
ATOM 4953 C C . THR B 1 328 ? -53.839 -13.637 13.565 1.00 50.77 322 THR B C 1
ATOM 4954 O O . THR B 1 328 ? -54.596 -13.234 14.430 1.00 47.56 322 THR B O 1
ATOM 4958 N N . ALA B 1 329 ? -54.165 -14.626 12.746 1.00 43.27 323 ALA B N 1
ATOM 4959 C CA . ALA B 1 329 ? -55.425 -15.343 12.884 1.00 52.70 323 ALA B CA 1
ATOM 4960 C C . ALA B 1 329 ? -55.562 -15.923 14.290 1.00 51.81 323 ALA B C 1
ATOM 4961 O O . ALA B 1 329 ? -56.603 -15.766 14.919 1.00 50.57 323 ALA B O 1
ATOM 4963 N N . ALA B 1 330 ? -54.516 -16.603 14.762 1.00 45.58 324 ALA B N 1
ATOM 4964 C CA . ALA B 1 330 ? -54.535 -17.199 16.076 1.00 40.36 324 ALA B CA 1
ATOM 4965 C C . ALA B 1 330 ? -54.831 -16.132 17.118 1.00 44.40 324 ALA B C 1
ATOM 4966 O O . ALA B 1 330 ? -55.397 -16.406 18.160 1.00 46.31 324 ALA B O 1
ATOM 4968 N N . GLN B 1 331 ? -54.467 -14.904 16.827 1.00 35.72 325 GLN B N 1
ATOM 4969 C CA . GLN B 1 331 ? -54.733 -13.811 17.747 1.00 41.94 325 GLN B CA 1
ATOM 4970 C C . GLN B 1 331 ? -56.193 -13.425 17.634 1.00 48.13 325 GLN B C 1
ATOM 4971 O O . GLN B 1 331 ? -56.833 -13.160 18.632 1.00 56.68 325 GLN B O 1
ATOM 4977 N N . ALA B 1 332 ? -56.724 -13.377 16.424 1.00 52.02 326 ALA B N 1
ATOM 4978 C CA . ALA B 1 332 ? -58.109 -13.008 16.262 1.00 59.94 326 ALA B CA 1
ATOM 4979 C C . ALA B 1 332 ? -59.039 -14.021 16.926 1.00 66.89 326 ALA B C 1
ATOM 4980 O O . ALA B 1 332 ? -60.210 -13.748 17.159 1.00 70.21 326 ALA B O 1
ATOM 4982 N N . ILE B 1 333 ? -58.520 -15.194 17.245 1.00 73.59 327 ILE B N 1
ATOM 4983 C CA . ILE B 1 333 ? -59.321 -16.208 17.919 1.00 76.47 327 ILE B CA 1
ATOM 4984 C C . ILE B 1 333 ? -59.514 -15.826 19.399 1.00 83.50 327 ILE B C 1
ATOM 4985 O O . ILE B 1 333 ? -60.594 -16.009 19.956 1.00 87.38 327 ILE B O 1
ATOM 4990 N N . GLU B 1 334 ? -58.471 -15.293 20.035 1.00 89.62 328 GLU B N 1
ATOM 4991 C CA . GLU B 1 334 ? -58.553 -14.883 21.437 1.00 92.52 328 GLU B CA 1
ATOM 4992 C C . GLU B 1 334 ? -59.520 -13.726 21.568 1.00 96.66 328 GLU B C 1
ATOM 4993 O O . GLU B 1 334 ? -59.722 -13.193 22.655 1.00 102.48 328 GLU B O 1
ATOM 4999 N N . SER B 1 335 ? -60.096 -13.326 20.445 1.00 97.29 329 SER B N 1
ATOM 5000 C CA . SER B 1 335 ? -61.054 -12.243 20.432 1.00 100.14 329 SER B CA 1
ATOM 5001 C C . SER B 1 335 ? -62.435 -12.874 20.265 1.00 101.98 329 SER B C 1
ATOM 5002 O O . SER B 1 335 ? -62.713 -13.886 20.960 1.00 94.26 329 SER B O 1
#

Foldseek 3Di:
DVVVLLVVLQVLQAPVEEEEELCLPDLLQVVLQQVCCVVRRYAYQYEDDLVRSLVSCPVVPHDSDDHNYAYQLDHPPLPCCQVQLVQVVVPSDSVVSNVCNRSQLVRCVCLPVGQEEYAQPDDQCSNVVSLPRSFHFAPQADDKAWKWWWDPVVPAIAIEARLDPFAADALQNLLVSQLFQCVLCVLSVDQFQEEADQFFPPPDDDPLLVSFQSSQVNNCVVPVPGNYDTHHHVQQQDAPVVVVPRPPPGSGGHPGRYYHDRGNVCRNVVVVCCCVVNTPILDTFMTGTPGGYYHQYHDDGSVSRSSNVSSRSSVSVVD/DVVVLLVVLQVLQAPVEEEEELCLPDLLQLVLQLVCVVVRRYAYEYEDDLVVSLVSCVVVPHDSDDHNYAYLLDHPPLPCCQVQLVQVVVPSDSVVSNVCNRSQLVRCVCLPVGQEEYAQPDHPCSNVVSLCRSFHFAPVADDKAWKKWWDVVVPAIAIEARLDPFQADFLQNLLVSQLFQCVLCVLSVDRFQEEADQFFPPNDDDPLLVSFVSSQVNNCVVPVPGNYDTHHHVQQQDAPVVVVPRPPPGSGGRNGRYYHDRGNVCRNVVVVCCPVVNTPILDTFMTGTPGGYYHQYHDDGSVSRSSNVSSRSSVSVVD

Organism: Streptococcus pyogenes serotype M1 (NCBI:txid301447)

B-factor: mean 72.76, std 23.6, range [21.44, 163.43]

Solvent-accessible surface area: 26329 Å² total

CATH classification: 3.40.50.10950 (+1 more: 3.40.50.10750)

Secondary structure (DSSP, 8-state):
-HHHHHHHHHHHHTT---EEES-SS-HHHHHHHHHHHTTTS--EEEBS-HHHHHHHHHHTT---SS---B-SSS-TTS---HHHHHHHTTT--HHHHT---SHHHHH----------B-SSS-SHHHHHHHHHSS-B-TT-SS-EEEB--BGGGTB--EES-SSS-SS--HHHHHHHHHHHHHHHHHTT----B---S-STTSS-SHHHHHHHHHHHHHHHH-TTS-B--S--HHHHH-HHHHHHHS-S-SSTT---EE--SSHHHHHHHHHHHHHT-------EEESBSS---B--TT--HHHHHHHHHHHHHHHHT-/-HHHHHHHHHHHHTT---EEES--S-HHHHHHHHHHHTTTS--EEEBS-HHHHHHHHHHTT---SS---B-SSS-TTS---HHHHHHHTTT--HHHHT---SHHHHH----------B-SSS-SHHHHHHHHHSS-B-TT-SS-EEEB--BGGGTB--EES-SSS-SS--HHHHHHHHHHHHHHHHHTT----B---SSSTTSS-SHHHHHHHHHHHHHHHH-TTS-B--S--HHHHH-HHHHHHHSTT-SSTT---EE--SSHHHHHHHHHHHHHT-------EEESBSS---B--TT--HHHHHHHHHHHHHHHHT-

InterPro domains:
  IPR002505 Phosphate acetyl/butaryl transferase [PF01515] (11-323)
  IPR004614 Phosphate acetyltransferase [TIGR00651] (21-323)
  IPR012147 Phosphate acetyl/butyryltransferase [PIRSF000428] (8-328)
  IPR042112 Phosphate acetyltransferase, domain 2 [G3DSA:3.40.50.10750] (144-301)
  IPR042113 Phosphate acetyltransferase, domain 1 [G3DSA:3.40.50.10950] (12-326)
  IPR050500 Phosphate Acetyltransferase/Butyryltransferase [PTHR43356] (6-329)